Protein AF-A0A2A4Y9M9-F1 (afdb_monomer_lite)

pLDDT: mean 77.38, std 17.37, range [30.59, 96.94]

Foldseek 3Di:
DPDDPDPPPPPPPPVVVVVVVVVVVVVVPPPVVPQPLCDDPPFDALSLVVVQFPEEPEPVDNDDDLVPDAAAGEYEHEQVCVVVCVVPRVVSHPHAYEYEYADDQDWPDVVVVVCLPPPSHQAYEIEQHPPDDDPRYAYDANTFYGCSDQLGNCVLLVVLLVVQDPAAPAAEEEEDECVFPVVQNVVVCVVCVPPPSYHYDHDDDHNNVVSNNLSNYQEYEFEDGSGPHGNVCNSNVSSNHHYDYPDDPRHDVVSVVVNSVVSVPDDQDPVRVVVVVVVVQVVQWDWDDDPPDPDIDIFGDDPDPVVRVVSRVVVVVVVVVVVVVVVVVVVVVVVVVVVVVVVVVVVVVVVVVVVVVVVVVVVVPDDVVVVVVVVVVVVVVVVVVVVVVVVVVVVVVLVVVLVVCVVVVPPVSNVVSVVPPD

Radius of gyration: 51.32 Å; chains: 1; bounding box: 107×100×158 Å

Structure (mmCIF, N/CA/C/O backbone):
data_AF-A0A2A4Y9M9-F1
#
_entry.id   AF-A0A2A4Y9M9-F1
#
loop_
_atom_site.group_PDB
_atom_site.id
_atom_site.type_symbol
_atom_site.label_atom_id
_atom_site.label_alt_id
_atom_site.label_comp_id
_atom_site.label_asym_id
_atom_site.label_entity_id
_atom_site.label_seq_id
_atom_site.pdbx_PDB_ins_code
_atom_site.Cartn_x
_atom_site.Cartn_y
_atom_site.Cartn_z
_atom_site.occupancy
_atom_site.B_iso_or_equiv
_atom_site.auth_seq_id
_atom_site.auth_comp_id
_atom_site.auth_asym_id
_atom_site.auth_atom_id
_atom_site.pdbx_PDB_model_num
ATOM 1 N N . MET A 1 1 ? 47.317 66.586 -11.801 1.00 40.22 1 MET A N 1
ATOM 2 C CA . MET A 1 1 ? 47.206 65.228 -12.383 1.00 40.22 1 MET A CA 1
ATOM 3 C C . MET A 1 1 ? 48.268 64.296 -11.781 1.00 40.22 1 MET A C 1
ATOM 5 O O . MET A 1 1 ? 49.156 63.822 -12.470 1.00 40.22 1 MET A O 1
ATOM 9 N N . LYS A 1 2 ? 48.214 64.085 -10.460 1.00 35.72 2 LYS A N 1
ATOM 10 C CA . LYS A 1 2 ? 49.069 63.157 -9.696 1.00 35.72 2 LYS A CA 1
ATOM 11 C C . LYS A 1 2 ? 48.224 62.612 -8.545 1.00 35.72 2 LYS A C 1
ATOM 13 O O . LYS A 1 2 ? 48.341 63.062 -7.415 1.00 35.72 2 LYS A O 1
ATOM 18 N N . LEU A 1 3 ? 47.274 61.749 -8.890 1.00 31.27 3 LEU A N 1
ATOM 19 C CA . LEU A 1 3 ? 46.441 61.011 -7.939 1.00 31.27 3 LEU A CA 1
ATOM 20 C C . LEU A 1 3 ? 45.776 59.845 -8.683 1.00 31.27 3 LEU A C 1
ATOM 22 O O . LEU A 1 3 ? 44.567 59.818 -8.834 1.00 31.27 3 LEU A O 1
ATOM 26 N N . LEU A 1 4 ? 46.578 58.949 -9.276 1.00 32.84 4 LEU A N 1
ATOM 27 C CA . LEU A 1 4 ? 46.052 57.760 -9.973 1.00 32.84 4 LEU A CA 1
ATOM 28 C C . LEU A 1 4 ? 47.050 56.588 -10.106 1.00 32.84 4 LEU A C 1
ATOM 30 O O . LEU A 1 4 ? 46.826 55.694 -10.911 1.00 32.84 4 LEU A O 1
ATOM 34 N N . LEU A 1 5 ? 48.144 56.545 -9.328 1.00 37.09 5 LEU A N 1
ATOM 35 C CA . LEU A 1 5 ? 49.167 55.486 -9.463 1.00 37.09 5 LEU A CA 1
ATOM 36 C C . LEU A 1 5 ? 49.747 54.960 -8.132 1.00 37.09 5 LEU A C 1
ATOM 38 O O . LEU A 1 5 ? 50.935 54.666 -8.054 1.00 37.09 5 LEU A O 1
ATOM 42 N N . SER A 1 6 ? 48.943 54.786 -7.074 1.00 35.56 6 SER A N 1
ATOM 43 C CA . SER A 1 6 ? 49.436 54.071 -5.873 1.00 35.56 6 SER A CA 1
ATOM 44 C C . SER A 1 6 ? 48.416 53.196 -5.132 1.00 35.56 6 SER A C 1
ATOM 46 O O . SER A 1 6 ? 48.574 52.961 -3.938 1.00 35.56 6 SER A O 1
ATOM 48 N N . VAL A 1 7 ? 47.384 52.678 -5.807 1.00 36.94 7 VAL A N 1
ATOM 49 C CA . VAL A 1 7 ? 46.419 51.744 -5.179 1.00 36.94 7 VAL A CA 1
ATOM 50 C C . VAL A 1 7 ? 46.214 50.484 -6.026 1.00 36.94 7 VAL A C 1
ATOM 52 O O . VAL A 1 7 ? 45.116 49.952 -6.094 1.00 36.94 7 VAL A O 1
ATOM 55 N N . ASN A 1 8 ? 47.256 49.991 -6.708 1.00 38.16 8 ASN A N 1
ATOM 56 C CA . ASN A 1 8 ? 47.111 48.798 -7.557 1.00 38.16 8 ASN A CA 1
ATOM 57 C C . ASN A 1 8 ? 48.154 47.692 -7.347 1.00 38.16 8 ASN A C 1
ATOM 59 O O . ASN A 1 8 ? 48.386 46.883 -8.238 1.00 38.16 8 ASN A O 1
ATOM 63 N N . SER A 1 9 ? 48.764 47.606 -6.161 1.00 41.19 9 SER A N 1
ATOM 64 C CA . SER A 1 9 ? 49.668 46.488 -5.838 1.00 41.19 9 SER A CA 1
ATOM 65 C C . SER A 1 9 ? 49.480 45.861 -4.454 1.00 41.19 9 SER A C 1
ATOM 67 O O . SER A 1 9 ? 50.223 44.948 -4.112 1.00 41.19 9 SER A O 1
ATOM 69 N N . TYR A 1 10 ? 48.459 46.257 -3.681 1.00 37.62 10 TYR A N 1
ATOM 70 C CA . TYR A 1 10 ? 48.207 45.678 -2.348 1.00 37.62 10 TYR A CA 1
ATOM 71 C C . TYR A 1 10 ? 46.839 44.996 -2.170 1.00 37.62 10 TYR A C 1
ATOM 73 O O . TYR A 1 10 ? 46.549 44.482 -1.096 1.00 37.62 10 TYR A O 1
ATOM 81 N N . VAL A 1 11 ? 46.012 44.919 -3.223 1.00 40.62 11 VAL A N 1
ATOM 82 C CA . VAL A 1 11 ? 44.662 44.312 -3.152 1.00 40.62 11 VAL A CA 1
ATOM 83 C C . VAL A 1 11 ? 44.567 42.947 -3.860 1.00 40.62 11 VAL A C 1
ATOM 85 O O . VAL A 1 11 ? 43.578 42.240 -3.692 1.00 40.62 11 VAL A O 1
ATOM 88 N N . SER A 1 12 ? 45.601 42.478 -4.575 1.00 46.47 12 SER A N 1
ATOM 89 C CA . SER A 1 12 ? 45.495 41.221 -5.350 1.00 46.47 12 SER A CA 1
ATOM 90 C C . SER A 1 12 ? 45.947 39.938 -4.635 1.00 46.47 12 SER A C 1
ATOM 92 O O . SER A 1 12 ? 45.789 38.861 -5.202 1.00 46.47 12 SER A O 1
ATOM 94 N N . ARG A 1 13 ? 46.457 39.993 -3.392 1.00 42.06 13 ARG A N 1
ATOM 95 C CA . ARG A 1 13 ? 46.844 38.771 -2.643 1.00 42.06 13 ARG A CA 1
ATOM 96 C C . ARG A 1 13 ? 46.033 38.480 -1.379 1.00 42.06 13 ARG A C 1
ATOM 98 O O . ARG A 1 13 ? 45.780 37.309 -1.117 1.00 42.06 13 ARG A O 1
ATOM 105 N N . GLN A 1 14 ? 45.553 39.484 -0.638 1.00 42.69 14 GLN A N 1
ATOM 106 C CA . GLN A 1 14 ? 44.721 39.223 0.552 1.00 42.69 14 GLN A CA 1
ATOM 107 C C . GLN A 1 14 ? 43.264 38.866 0.214 1.00 42.69 14 GLN A C 1
ATOM 109 O O . GLN A 1 14 ? 42.691 37.998 0.867 1.00 42.69 14 GLN A O 1
ATOM 114 N N . ASN A 1 15 ? 42.695 39.415 -0.866 1.00 41.03 15 ASN A N 1
ATOM 115 C CA . ASN A 1 15 ? 41.352 39.022 -1.312 1.00 41.03 15 ASN A CA 1
ATOM 116 C C . ASN A 1 15 ? 41.324 37.663 -2.021 1.00 41.03 15 ASN A C 1
ATOM 118 O O . ASN A 1 15 ? 40.285 37.014 -2.050 1.00 41.03 15 ASN A O 1
ATOM 122 N N . MET A 1 16 ? 42.456 37.186 -2.545 1.00 39.97 16 MET A N 1
ATOM 123 C CA . MET A 1 16 ? 42.504 35.882 -3.209 1.00 39.97 16 MET A CA 1
ATOM 124 C C . MET A 1 16 ? 42.552 34.723 -2.197 1.00 39.97 16 MET A C 1
ATOM 126 O O . MET A 1 16 ? 41.988 33.664 -2.461 1.00 39.97 16 MET A O 1
ATOM 130 N N . LEU A 1 17 ? 43.141 34.939 -1.011 1.00 41.59 17 LEU A N 1
ATOM 131 C CA . LEU A 1 17 ? 43.126 33.983 0.109 1.00 41.59 17 LEU A CA 1
ATOM 132 C C . LEU A 1 17 ? 41.778 33.949 0.845 1.00 41.59 17 LEU A C 1
ATOM 134 O O . LEU A 1 17 ? 41.325 32.874 1.222 1.00 41.59 17 LEU A O 1
ATOM 138 N N . PHE A 1 18 ? 41.079 35.082 0.972 1.00 37.16 18 PHE A N 1
ATOM 139 C CA . PHE A 1 18 ? 39.724 35.100 1.540 1.00 37.16 18 PHE A CA 1
ATOM 140 C C . PHE A 1 18 ? 38.665 34.518 0.592 1.00 37.16 18 PHE A C 1
ATOM 142 O O . PHE A 1 18 ? 37.768 33.819 1.051 1.00 37.16 18 PHE A O 1
ATOM 149 N N . ILE A 1 19 ? 38.785 34.724 -0.726 1.00 44.28 19 ILE A N 1
ATOM 150 C CA . ILE A 1 19 ? 37.865 34.122 -1.706 1.00 44.28 19 ILE A CA 1
ATOM 151 C C . ILE A 1 19 ? 38.130 32.618 -1.866 1.00 44.28 19 ILE A C 1
ATOM 153 O O . ILE A 1 19 ? 37.176 31.867 -2.033 1.00 44.28 19 ILE A O 1
ATOM 157 N N . SER A 1 20 ? 39.376 32.148 -1.736 1.00 36.84 20 SER A N 1
ATOM 158 C CA . SER A 1 20 ? 39.692 30.708 -1.756 1.00 36.84 20 SER A CA 1
ATOM 159 C C . SER A 1 20 ? 39.346 29.993 -0.448 1.00 36.84 20 SER A C 1
ATOM 161 O O . SER A 1 20 ? 38.889 28.857 -0.508 1.00 36.84 20 SER A O 1
ATOM 163 N N . LEU A 1 21 ? 39.431 30.646 0.719 1.00 35.44 21 LEU A N 1
ATOM 164 C CA . LEU A 1 21 ? 38.875 30.089 1.961 1.00 35.44 21 LEU A CA 1
ATOM 165 C C . LEU A 1 21 ? 37.341 30.109 1.979 1.00 35.44 21 LEU A C 1
ATOM 167 O O . LEU A 1 21 ? 36.747 29.171 2.500 1.00 35.44 21 LEU A O 1
ATOM 171 N N . LEU A 1 22 ? 36.687 31.098 1.357 1.00 33.91 22 LEU A N 1
ATOM 172 C CA . LEU A 1 22 ? 35.227 31.103 1.201 1.00 33.91 22 LEU A CA 1
ATOM 173 C C . LEU A 1 22 ? 34.764 30.067 0.154 1.00 33.91 22 LEU A C 1
ATOM 175 O O . LEU A 1 22 ? 33.747 29.413 0.359 1.00 33.91 22 LEU A O 1
ATOM 179 N N . PHE A 1 23 ? 35.543 29.822 -0.909 1.00 35.97 23 PHE A N 1
ATOM 180 C CA . PHE A 1 23 ? 35.301 28.724 -1.858 1.00 35.97 23 PHE A CA 1
ATOM 181 C C . PHE A 1 23 ? 35.643 27.339 -1.289 1.00 35.97 23 PHE A C 1
ATOM 183 O O . PHE A 1 23 ? 35.001 26.367 -1.679 1.00 35.97 23 PHE A O 1
ATOM 190 N N . CYS A 1 24 ? 36.573 27.227 -0.334 1.00 30.69 24 CYS A N 1
ATOM 191 C CA . CYS A 1 24 ? 36.840 25.983 0.403 1.00 30.69 24 CYS A CA 1
ATOM 192 C C . CYS A 1 24 ? 35.844 25.731 1.548 1.00 30.69 24 CYS A C 1
ATOM 194 O O . CYS A 1 24 ? 35.601 24.577 1.880 1.00 30.69 24 CYS A O 1
ATOM 196 N N . PHE A 1 25 ? 35.203 26.761 2.112 1.00 31.03 25 PHE A N 1
ATOM 197 C CA . PHE A 1 25 ? 34.128 26.572 3.099 1.00 31.03 25 PHE A CA 1
ATOM 198 C C . PHE A 1 25 ? 32.751 26.329 2.466 1.00 31.03 25 PHE A C 1
ATOM 200 O O . PHE A 1 25 ? 31.914 25.669 3.077 1.00 31.03 25 PHE A O 1
ATOM 207 N N . VAL A 1 26 ? 32.519 26.781 1.227 1.00 32.53 26 VAL A N 1
ATOM 208 C CA . VAL A 1 26 ? 31.286 26.473 0.475 1.00 32.53 26 VAL A CA 1
ATOM 209 C C . VAL A 1 26 ? 31.390 25.144 -0.294 1.00 32.53 26 VAL A C 1
ATOM 211 O O . VAL A 1 26 ? 30.367 24.529 -0.579 1.00 32.53 26 VAL A O 1
ATOM 214 N N . SER A 1 27 ? 32.597 24.625 -0.549 1.00 30.59 27 SER A N 1
ATOM 215 C CA . SER A 1 27 ? 32.795 23.297 -1.165 1.00 30.59 27 SER A CA 1
ATOM 216 C C . SER A 1 27 ? 32.881 22.128 -0.168 1.00 30.59 27 SER A C 1
ATOM 218 O O . SER A 1 27 ? 32.947 20.977 -0.590 1.00 30.59 27 SER A O 1
ATOM 220 N N . LEU A 1 28 ? 32.788 22.392 1.143 1.00 32.22 28 LEU A N 1
ATOM 221 C CA . LEU A 1 28 ? 32.742 21.371 2.207 1.00 32.22 28 LEU A CA 1
ATOM 222 C C . LEU A 1 28 ? 31.390 21.274 2.943 1.00 32.22 28 LEU A C 1
ATOM 224 O O . LEU A 1 28 ? 31.209 20.384 3.766 1.00 32.22 28 LEU A O 1
ATOM 228 N N . PHE A 1 29 ? 30.402 22.101 2.578 1.00 34.12 29 PHE A N 1
ATOM 229 C CA . PHE A 1 29 ? 28.986 21.932 2.950 1.00 34.12 29 PHE A CA 1
ATOM 230 C C . PHE A 1 29 ? 28.114 21.634 1.721 1.00 34.12 29 PHE A C 1
ATOM 232 O O . PHE A 1 29 ? 27.051 22.199 1.483 1.00 34.12 29 PHE A O 1
ATOM 239 N N . SER A 1 30 ? 28.582 20.697 0.910 1.00 32.44 30 SER A N 1
ATOM 240 C CA . SER A 1 30 ? 27.714 19.757 0.208 1.00 32.44 30 SER A CA 1
ATOM 241 C C . SER A 1 30 ? 28.443 18.424 0.142 1.00 32.44 30 SER A C 1
ATOM 243 O O . SER A 1 30 ? 28.627 17.836 -0.917 1.00 32.44 30 SER A O 1
ATOM 245 N N . ILE A 1 31 ? 28.770 17.882 1.319 1.00 35.41 31 ILE A N 1
ATOM 246 C CA . ILE A 1 31 ? 28.384 16.487 1.513 1.00 35.41 31 ILE A CA 1
ATOM 247 C C . ILE A 1 31 ? 26.863 16.539 1.374 1.00 35.41 31 ILE A C 1
ATOM 249 O O . ILE A 1 31 ? 26.156 16.855 2.327 1.00 35.41 31 ILE A O 1
ATOM 253 N N . ALA A 1 32 ? 26.362 16.396 0.143 1.00 36.16 32 ALA A N 1
ATOM 254 C CA . ALA A 1 32 ? 24.988 15.990 -0.043 1.00 36.16 32 ALA A CA 1
ATOM 255 C C . ALA A 1 32 ? 24.895 14.731 0.808 1.00 36.16 32 ALA A C 1
ATOM 257 O O . ALA A 1 32 ? 25.577 13.755 0.493 1.00 36.16 32 ALA A O 1
ATOM 258 N N . GLU A 1 33 ? 24.201 14.800 1.949 1.00 39.53 33 GLU A N 1
ATOM 259 C CA . GLU A 1 33 ? 23.895 13.606 2.725 1.00 39.53 33 GLU A CA 1
ATOM 260 C C . GLU A 1 33 ? 23.434 12.577 1.706 1.00 39.53 33 GLU A C 1
ATOM 262 O O . GLU A 1 33 ? 22.460 12.816 0.979 1.00 39.53 33 GLU A O 1
ATOM 267 N N . SER A 1 34 ? 24.213 11.504 1.546 1.00 55.19 34 SER A N 1
ATOM 268 C CA . SER A 1 34 ? 23.862 10.462 0.598 1.00 55.19 34 SER A CA 1
ATOM 269 C C . SER A 1 34 ? 22.470 10.014 1.004 1.00 55.19 34 SER A C 1
ATOM 271 O O . SER A 1 34 ? 22.276 9.569 2.140 1.00 55.19 34 SER A O 1
ATOM 273 N N . LYS A 1 35 ? 21.491 10.218 0.122 1.00 71.75 35 LYS A N 1
ATOM 274 C CA . LYS A 1 35 ? 20.108 9.842 0.397 1.00 71.75 35 LYS A CA 1
ATOM 275 C C . LYS A 1 35 ? 20.101 8.384 0.843 1.00 71.75 35 LYS A C 1
ATOM 277 O O . LYS A 1 35 ? 20.780 7.553 0.247 1.00 71.75 35 LYS A O 1
ATOM 282 N N . ASP A 1 36 ? 19.353 8.063 1.892 1.00 76.69 36 ASP A N 1
ATOM 283 C CA . ASP A 1 36 ? 19.182 6.668 2.288 1.00 76.69 36 ASP A CA 1
ATOM 284 C C . ASP A 1 36 ? 18.314 5.958 1.240 1.00 76.69 36 ASP A C 1
ATOM 286 O O . ASP A 1 36 ? 17.097 6.149 1.196 1.00 76.69 36 ASP A O 1
ATOM 290 N N . ARG A 1 37 ? 18.966 5.185 0.366 1.00 79.12 37 ARG A N 1
ATOM 291 C CA . ARG A 1 37 ? 18.351 4.428 -0.739 1.00 79.12 37 ARG A CA 1
ATOM 292 C C . ARG A 1 37 ? 18.094 2.966 -0.378 1.00 79.12 37 ARG A C 1
ATOM 294 O O . ARG A 1 37 ? 17.853 2.152 -1.269 1.00 79.12 37 ARG A O 1
ATOM 301 N N . ARG A 1 38 ? 18.196 2.592 0.905 1.00 81.38 38 ARG A N 1
ATOM 302 C CA . ARG A 1 38 ? 17.912 1.216 1.326 1.00 81.38 38 ARG A CA 1
ATOM 303 C C . ARG A 1 38 ? 16.450 0.884 1.027 1.00 81.38 38 ARG A C 1
ATOM 305 O O . ARG A 1 38 ? 15.566 1.669 1.400 1.00 81.38 38 ARG A O 1
ATOM 312 N N . PRO A 1 39 ? 16.167 -0.281 0.420 1.00 76.12 39 PRO A N 1
ATOM 313 C CA . PRO A 1 39 ? 14.794 -0.690 0.192 1.00 76.12 39 PRO A CA 1
ATOM 314 C C . PRO A 1 39 ? 14.058 -0.798 1.529 1.00 76.12 39 PRO A C 1
ATOM 316 O O . PRO A 1 39 ? 14.649 -0.982 2.602 1.00 76.12 39 PRO A O 1
ATOM 319 N N . THR A 1 40 ? 12.740 -0.643 1.482 1.00 70.00 40 THR A N 1
ATOM 320 C CA . THR A 1 40 ? 11.905 -0.786 2.678 1.00 70.00 40 THR A CA 1
ATOM 321 C C . THR A 1 40 ? 10.920 -1.909 2.480 1.00 70.00 40 THR A C 1
ATOM 323 O O . THR A 1 40 ? 9.729 -1.694 2.301 1.00 70.00 40 THR A O 1
ATOM 326 N N . LEU A 1 41 ? 11.457 -3.122 2.459 1.00 68.06 41 LEU A N 1
ATOM 327 C CA . LEU A 1 41 ? 10.660 -4.333 2.348 1.00 68.06 41 LEU A CA 1
ATOM 328 C C . LEU A 1 41 ? 9.784 -4.506 3.606 1.00 68.06 41 LEU A C 1
ATOM 330 O O . LEU A 1 41 ? 10.196 -4.087 4.691 1.00 68.06 41 LEU A O 1
ATOM 334 N N . PRO A 1 42 ? 8.574 -5.080 3.481 1.00 72.50 42 PRO A N 1
ATOM 335 C CA . PRO A 1 42 ? 7.940 -5.588 2.258 1.00 72.50 42 PRO A CA 1
ATOM 336 C C . PRO A 1 42 ? 7.134 -4.516 1.491 1.00 72.50 42 PRO A C 1
ATOM 338 O O . PRO A 1 42 ? 6.267 -4.846 0.682 1.00 72.50 42 PRO A O 1
ATOM 341 N N . PHE A 1 43 ? 7.344 -3.222 1.761 1.00 78.19 43 PHE A N 1
ATOM 342 C CA . PHE A 1 43 ? 6.568 -2.168 1.115 1.00 78.19 43 PHE A CA 1
ATOM 343 C C . PHE A 1 43 ? 6.978 -1.968 -0.342 1.00 78.19 43 PHE A C 1
ATOM 345 O O . PHE A 1 43 ? 8.160 -1.861 -0.681 1.00 78.19 43 PHE A O 1
ATOM 352 N N . ILE A 1 44 ? 5.967 -1.809 -1.195 1.00 83.25 44 ILE A N 1
ATOM 353 C CA . ILE A 1 44 ? 6.156 -1.392 -2.578 1.00 83.25 44 ILE A CA 1
ATOM 354 C C . ILE A 1 44 ? 6.670 0.046 -2.543 1.00 83.25 44 ILE A C 1
ATOM 356 O O . ILE A 1 44 ? 5.951 0.967 -2.154 1.00 83.25 44 ILE A O 1
ATOM 360 N N . THR A 1 45 ? 7.924 0.231 -2.936 1.00 85.56 45 THR A N 1
ATOM 361 C CA . THR A 1 45 ? 8.570 1.536 -3.091 1.00 85.56 45 THR A CA 1
ATOM 362 C C . THR A 1 45 ? 9.433 1.508 -4.338 1.00 85.56 45 THR A C 1
ATOM 364 O O . THR A 1 45 ? 9.825 0.443 -4.820 1.00 85.56 45 THR A O 1
ATOM 367 N N . GLY A 1 46 ? 9.781 2.677 -4.862 1.00 87.06 46 GLY A N 1
ATOM 368 C CA . GLY A 1 46 ? 10.689 2.715 -5.996 1.00 87.06 46 GLY A CA 1
ATOM 369 C C . GLY A 1 46 ? 12.094 2.234 -5.668 1.00 87.06 46 GLY A C 1
ATOM 370 O O . GLY A 1 46 ? 12.744 1.676 -6.543 1.00 87.06 46 GLY A O 1
ATOM 371 N N . ASP A 1 47 ? 12.542 2.384 -4.422 1.00 87.44 47 ASP A N 1
ATOM 372 C CA . ASP A 1 47 ? 13.819 1.815 -3.984 1.00 87.44 47 ASP A CA 1
ATOM 373 C C . ASP A 1 47 ? 13.769 0.292 -3.825 1.00 87.44 47 ASP A C 1
ATOM 375 O O . ASP A 1 47 ? 14.790 -0.356 -4.030 1.00 87.44 47 ASP A O 1
ATOM 379 N N . ALA A 1 48 ? 12.594 -0.298 -3.574 1.00 84.12 48 ALA A N 1
ATOM 380 C CA . ALA A 1 48 ? 12.416 -1.748 -3.665 1.00 84.12 48 ALA A CA 1
ATOM 381 C C . ALA A 1 48 ? 12.551 -2.243 -5.119 1.00 84.12 48 ALA A C 1
ATOM 383 O O . ALA A 1 48 ? 13.266 -3.206 -5.381 1.00 84.12 48 ALA A O 1
ATOM 384 N N . PHE A 1 49 ? 11.927 -1.562 -6.090 1.00 86.19 49 PHE A N 1
ATOM 385 C CA . PHE A 1 49 ? 12.123 -1.879 -7.516 1.00 86.19 49 PHE A CA 1
ATOM 386 C C . PHE A 1 49 ? 13.566 -1.641 -7.978 1.00 86.19 49 PHE A C 1
ATOM 388 O O . PHE A 1 49 ? 14.084 -2.366 -8.820 1.00 86.19 49 PHE A O 1
ATOM 395 N N . ARG A 1 50 ? 14.228 -0.622 -7.428 1.00 88.94 50 ARG A N 1
ATOM 396 C CA . ARG A 1 50 ? 15.632 -0.323 -7.709 1.00 88.94 50 ARG A CA 1
ATOM 397 C C . ARG A 1 50 ? 16.568 -1.398 -7.160 1.00 88.94 50 ARG A C 1
ATOM 399 O O . ARG A 1 50 ? 17.561 -1.698 -7.806 1.00 88.94 50 ARG A O 1
ATOM 406 N N . SER A 1 51 ? 16.279 -1.965 -5.986 1.00 85.38 51 SER A N 1
ATOM 407 C CA . SER A 1 51 ? 17.170 -2.937 -5.338 1.00 85.38 51 SER A CA 1
ATOM 408 C C . SER A 1 51 ? 17.203 -4.307 -6.010 1.00 85.38 51 SER A C 1
ATOM 410 O O . SER A 1 51 ? 18.124 -5.068 -5.748 1.00 85.38 51 SER A O 1
ATOM 412 N N . ILE A 1 52 ? 16.211 -4.632 -6.844 1.00 84.12 52 ILE A N 1
ATOM 413 C CA . ILE A 1 52 ? 16.172 -5.895 -7.600 1.00 84.12 52 ILE A CA 1
ATOM 414 C C . ILE A 1 52 ? 16.865 -5.803 -8.967 1.00 84.12 52 ILE A C 1
ATOM 416 O O . ILE A 1 52 ? 16.859 -6.783 -9.705 1.00 84.12 52 ILE A O 1
ATOM 420 N N . ALA A 1 53 ? 17.392 -4.633 -9.336 1.00 88.00 53 ALA A N 1
ATOM 421 C CA . ALA A 1 53 ? 18.027 -4.419 -10.627 1.00 88.00 53 ALA A CA 1
ATOM 422 C C . ALA A 1 53 ? 19.529 -4.709 -10.583 1.00 88.00 53 ALA A C 1
ATOM 424 O O . ALA A 1 53 ? 20.216 -4.309 -9.644 1.00 88.00 53 ALA A O 1
ATOM 425 N N . ASP A 1 54 ? 20.032 -5.338 -11.642 1.00 89.19 54 ASP A N 1
ATOM 426 C CA . ASP A 1 54 ? 21.458 -5.592 -11.845 1.00 89.19 54 ASP A CA 1
ATOM 427 C C . ASP A 1 54 ? 22.194 -4.308 -12.254 1.00 89.19 54 ASP A C 1
ATOM 429 O O . ASP A 1 54 ? 23.344 -4.086 -11.872 1.00 89.19 54 ASP A O 1
ATOM 433 N N . HIS A 1 55 ? 21.506 -3.425 -12.992 1.00 93.69 55 HIS A N 1
ATOM 434 C CA . HIS A 1 55 ? 22.034 -2.137 -13.447 1.00 93.69 55 HIS A CA 1
ATOM 435 C C . HIS A 1 55 ? 21.061 -1.002 -13.134 1.00 93.69 55 HIS A C 1
ATOM 437 O O . HIS A 1 55 ? 19.845 -1.151 -13.263 1.00 93.69 55 HIS A O 1
ATOM 443 N N . ILE A 1 56 ? 21.586 0.163 -12.747 1.00 93.88 56 ILE A N 1
ATOM 444 C CA . ILE A 1 56 ? 20.783 1.310 -12.303 1.00 93.88 56 ILE A CA 1
ATOM 445 C C . ILE A 1 56 ? 21.191 2.564 -13.078 1.00 93.88 56 ILE A C 1
ATOM 447 O O . ILE A 1 56 ? 22.364 2.927 -13.100 1.00 93.88 56 ILE A O 1
ATOM 451 N N . PHE A 1 57 ? 20.205 3.247 -13.661 1.00 94.00 57 PHE A N 1
ATOM 452 C CA . PHE A 1 57 ? 20.340 4.545 -14.319 1.00 94.00 57 PHE A CA 1
ATOM 453 C C . PHE A 1 57 ? 19.310 5.531 -13.756 1.00 94.00 57 PHE A C 1
ATOM 455 O O . PHE A 1 57 ? 18.147 5.578 -14.165 1.00 94.00 57 PHE A O 1
ATOM 462 N N . ASP A 1 58 ? 19.708 6.325 -12.773 1.00 90.25 58 ASP A N 1
ATOM 463 C CA . ASP A 1 58 ? 18.841 7.288 -12.110 1.00 90.25 58 ASP A CA 1
ATOM 464 C C . ASP A 1 58 ? 19.505 8.667 -11.964 1.00 90.25 58 ASP A C 1
ATOM 466 O O . ASP A 1 58 ? 20.377 9.070 -12.731 1.00 90.25 58 ASP A O 1
ATOM 470 N N . VAL A 1 59 ? 18.998 9.483 -11.043 1.00 82.19 59 VAL A N 1
ATOM 471 C CA . VAL A 1 59 ? 19.549 10.818 -10.790 1.00 82.19 59 VAL A CA 1
ATOM 472 C C . VAL A 1 59 ? 20.903 10.773 -10.074 1.00 82.19 59 VAL A C 1
ATOM 474 O O . VAL A 1 59 ? 21.654 11.737 -10.186 1.00 82.19 59 VAL A O 1
ATOM 477 N N . GLU A 1 60 ? 21.209 9.682 -9.368 1.00 80.81 60 GLU A N 1
ATOM 478 C CA . GLU A 1 60 ? 22.426 9.480 -8.573 1.00 80.81 60 GLU A CA 1
ATOM 479 C C . GLU A 1 60 ? 23.469 8.649 -9.328 1.00 80.81 60 GLU A C 1
ATOM 481 O O . GLU A 1 60 ? 24.651 8.975 -9.282 1.00 80.81 60 GLU A O 1
ATOM 486 N N . ILE A 1 61 ? 23.038 7.607 -10.041 1.00 81.38 61 ILE A N 1
ATOM 487 C CA . ILE A 1 61 ? 23.899 6.705 -10.808 1.00 81.38 61 ILE A CA 1
ATOM 488 C C . ILE A 1 61 ? 23.577 6.877 -12.288 1.00 81.38 61 ILE A C 1
ATOM 490 O O . ILE A 1 61 ? 22.484 6.534 -12.726 1.00 81.38 61 ILE A O 1
ATOM 494 N N . GLN A 1 62 ? 24.524 7.413 -13.053 1.00 81.75 62 GLN A N 1
ATOM 495 C CA . GLN A 1 62 ? 24.369 7.659 -14.495 1.00 81.75 62 GLN A CA 1
ATOM 496 C C . GLN A 1 62 ? 25.367 6.853 -15.338 1.00 81.75 62 GLN A C 1
ATOM 498 O O . GLN A 1 62 ? 25.313 6.889 -16.562 1.00 81.75 62 GLN A O 1
ATOM 503 N N . ASP A 1 63 ? 26.238 6.074 -14.699 1.00 77.25 63 ASP A N 1
ATOM 504 C CA . ASP A 1 63 ? 27.288 5.317 -15.374 1.00 77.25 63 ASP A CA 1
ATOM 505 C C . ASP A 1 63 ? 26.934 3.827 -15.389 1.00 77.25 63 ASP A C 1
ATOM 507 O O . ASP A 1 63 ? 27.428 3.035 -14.587 1.00 77.25 63 ASP A O 1
ATOM 511 N N . ILE A 1 64 ? 26.053 3.435 -16.313 1.00 87.62 64 ILE A N 1
ATOM 512 C CA . ILE A 1 64 ? 25.935 2.027 -16.714 1.00 87.62 64 ILE A CA 1
ATOM 513 C C . ILE A 1 64 ? 26.989 1.770 -17.785 1.00 87.62 64 ILE A C 1
ATOM 515 O O . ILE A 1 64 ? 26.998 2.451 -18.810 1.00 87.62 64 ILE A O 1
ATOM 519 N N . ASN A 1 65 ? 27.832 0.755 -17.583 1.00 90.38 65 ASN A N 1
ATOM 520 C CA . ASN A 1 65 ? 28.669 0.230 -18.656 1.00 90.38 65 ASN A CA 1
ATOM 521 C C . ASN A 1 65 ? 27.831 -0.715 -19.544 1.00 90.38 65 ASN A C 1
ATOM 523 O O . ASN A 1 65 ? 27.480 -1.800 -19.073 1.00 90.38 65 ASN A O 1
ATOM 527 N N . PRO A 1 66 ? 27.522 -0.354 -20.805 1.00 92.38 66 PRO A N 1
ATOM 528 C CA . PRO A 1 66 ? 26.677 -1.171 -21.678 1.00 92.38 66 PRO A CA 1
ATOM 529 C C . PRO A 1 66 ? 27.242 -2.570 -21.947 1.00 92.38 66 PRO A C 1
ATOM 531 O O . PRO A 1 66 ? 26.471 -3.510 -22.122 1.00 92.38 66 PRO A O 1
ATOM 534 N N . ASP A 1 67 ? 28.570 -2.718 -21.929 1.00 92.19 67 ASP A N 1
ATOM 535 C CA . ASP A 1 67 ? 29.252 -3.992 -22.190 1.00 92.19 67 ASP A CA 1
ATOM 536 C C . ASP A 1 67 ? 29.105 -4.991 -21.032 1.00 92.19 67 ASP A C 1
ATOM 538 O O . ASP A 1 67 ? 29.279 -6.194 -21.215 1.00 92.19 67 ASP A O 1
ATOM 542 N N . ASN A 1 68 ? 28.754 -4.508 -19.835 1.00 93.38 68 ASN A N 1
ATOM 543 C CA . ASN A 1 68 ? 28.528 -5.355 -18.665 1.00 93.38 68 ASN A CA 1
ATOM 544 C C . ASN A 1 68 ? 27.104 -5.921 -18.601 1.00 93.38 68 ASN A C 1
ATOM 546 O O . ASN A 1 68 ? 26.838 -6.763 -17.743 1.00 93.38 68 ASN A O 1
ATOM 550 N N . VAL A 1 69 ? 26.194 -5.460 -19.465 1.00 93.75 69 VAL A N 1
ATOM 551 C CA . VAL A 1 69 ? 24.804 -5.925 -19.488 1.00 93.75 69 VAL A CA 1
ATOM 552 C C . VAL A 1 69 ? 24.742 -7.309 -20.124 1.00 93.75 69 VAL A C 1
ATOM 554 O O . VAL A 1 69 ? 25.041 -7.488 -21.309 1.00 93.75 69 VAL A O 1
ATOM 557 N N . LYS A 1 70 ? 24.321 -8.299 -19.341 1.00 90.88 70 LYS A N 1
ATOM 558 C CA . LYS A 1 70 ? 24.150 -9.684 -19.776 1.00 90.88 70 LYS A CA 1
ATOM 559 C C . LYS A 1 70 ? 22.705 -9.954 -20.178 1.00 90.88 70 LYS A C 1
ATOM 561 O O . LYS A 1 70 ? 21.786 -9.174 -19.938 1.00 90.88 70 LYS A O 1
ATOM 566 N N . GLU A 1 71 ? 22.521 -11.086 -20.841 1.00 90.56 71 GLU A N 1
ATOM 567 C CA . GLU A 1 71 ? 21.214 -11.567 -21.262 1.00 90.56 71 GLU A CA 1
ATOM 568 C C . GLU A 1 71 ? 20.277 -11.740 -20.053 1.00 90.56 71 GLU A C 1
ATOM 570 O O . GLU A 1 71 ? 20.603 -12.468 -19.118 1.00 90.56 71 GLU A O 1
ATOM 575 N N . ARG A 1 72 ? 19.091 -11.122 -20.125 1.00 88.12 72 ARG A N 1
ATOM 576 C CA . ARG A 1 72 ? 18.032 -11.085 -19.094 1.00 88.12 72 ARG A CA 1
ATOM 577 C C . ARG A 1 72 ? 18.350 -10.277 -17.835 1.00 88.12 72 ARG A C 1
ATOM 579 O O . ARG A 1 72 ? 17.534 -10.319 -16.914 1.00 88.12 72 ARG A O 1
ATOM 586 N N . ASP A 1 73 ? 19.438 -9.513 -17.813 1.00 90.06 73 ASP A N 1
ATOM 587 C CA . ASP A 1 73 ? 19.692 -8.578 -16.716 1.00 90.06 73 ASP A CA 1
ATOM 588 C C . ASP A 1 73 ? 18.533 -7.581 -16.570 1.00 90.06 73 ASP A C 1
ATOM 590 O O . ASP A 1 73 ? 17.872 -7.192 -17.543 1.00 90.06 73 ASP A O 1
ATOM 594 N N . VAL A 1 74 ? 18.290 -7.153 -15.338 1.00 91.75 74 VAL A N 1
ATOM 595 C CA . VAL A 1 74 ? 17.287 -6.151 -14.997 1.00 91.75 74 VAL A CA 1
ATOM 596 C C . VAL A 1 74 ? 17.951 -4.780 -14.951 1.00 91.75 74 VAL A C 1
ATOM 598 O O . VAL A 1 74 ? 18.867 -4.534 -14.168 1.00 91.75 74 VAL A O 1
ATOM 601 N N . ILE A 1 75 ? 17.451 -3.855 -15.766 1.00 96.19 75 ILE A N 1
ATOM 602 C CA . ILE A 1 75 ? 17.901 -2.464 -15.792 1.00 96.19 75 ILE A CA 1
ATOM 603 C C . ILE A 1 75 ? 16.814 -1.583 -15.187 1.00 96.19 75 ILE A C 1
ATOM 605 O O . ILE A 1 75 ? 15.709 -1.480 -15.723 1.00 96.19 75 ILE A O 1
ATOM 609 N N . PHE A 1 76 ? 17.137 -0.904 -14.091 1.00 95.88 76 PHE A N 1
ATOM 610 C CA . PHE A 1 76 ? 16.290 0.129 -13.510 1.00 95.88 76 PHE A CA 1
ATOM 611 C C . PHE A 1 76 ? 16.629 1.492 -14.106 1.00 95.88 76 PHE A C 1
ATOM 613 O O . PHE A 1 76 ? 17.777 1.927 -14.050 1.00 95.88 76 PHE A O 1
ATOM 620 N N . VAL A 1 77 ? 15.624 2.208 -14.604 1.00 96.25 77 VAL A N 1
ATOM 621 C CA . VAL A 1 77 ? 15.773 3.562 -15.142 1.00 96.25 77 VAL A CA 1
ATOM 622 C C . VAL A 1 77 ? 14.743 4.490 -14.506 1.00 96.25 77 VAL A C 1
ATOM 624 O O . VAL A 1 77 ? 13.541 4.242 -14.584 1.00 96.25 77 VAL A O 1
ATOM 627 N N . SER A 1 78 ? 15.162 5.603 -13.904 1.00 93.62 78 SER A N 1
ATOM 628 C CA . SER A 1 78 ? 14.178 6.599 -13.452 1.00 93.62 78 SER A CA 1
ATOM 629 C C . SER A 1 78 ? 13.449 7.208 -14.653 1.00 93.62 78 SER A C 1
ATOM 631 O O . SER A 1 78 ? 14.094 7.592 -15.627 1.00 93.62 78 SER A O 1
ATOM 633 N N . SER A 1 79 ? 12.119 7.347 -14.618 1.00 89.25 79 SER A N 1
ATOM 634 C CA . SER A 1 79 ? 11.356 7.710 -15.831 1.00 89.25 79 SER A CA 1
ATOM 635 C C . SER A 1 79 ? 11.732 9.079 -16.430 1.00 89.25 79 SER A C 1
ATOM 637 O O . SER A 1 79 ? 11.552 9.305 -17.624 1.00 89.25 79 SER A O 1
ATOM 639 N N . ASN A 1 80 ? 12.303 9.997 -15.643 1.00 90.94 80 ASN A N 1
ATOM 640 C CA . ASN A 1 80 ? 12.833 11.284 -16.120 1.00 90.94 80 ASN A CA 1
ATOM 641 C C . ASN A 1 80 ? 14.188 11.180 -16.850 1.00 90.94 80 ASN A C 1
ATOM 643 O O . ASN A 1 80 ? 14.642 12.165 -17.424 1.00 90.94 80 ASN A O 1
ATOM 647 N N . ARG A 1 81 ? 14.831 10.010 -16.823 1.00 93.12 81 ARG A N 1
ATOM 648 C CA . ARG A 1 81 ? 16.124 9.712 -17.453 1.00 93.12 81 ARG A CA 1
ATOM 649 C C . ARG A 1 81 ? 16.002 8.841 -18.705 1.00 93.12 81 ARG A C 1
ATOM 651 O O . ARG A 1 81 ? 17.003 8.580 -19.364 1.00 93.12 81 ARG A O 1
ATOM 658 N N . LEU A 1 82 ? 14.785 8.444 -19.086 1.00 94.31 82 LEU A N 1
ATOM 659 C CA . LEU A 1 82 ? 14.554 7.575 -20.245 1.00 94.31 82 LEU A CA 1
ATOM 660 C C . LEU A 1 82 ? 15.093 8.147 -21.555 1.00 94.31 82 LEU A C 1
ATOM 662 O O . LEU A 1 82 ? 15.636 7.400 -22.360 1.00 94.31 82 LEU A O 1
ATOM 666 N N . ARG A 1 83 ? 15.006 9.467 -21.753 1.00 94.88 83 ARG A N 1
ATOM 667 C CA . ARG A 1 83 ? 15.538 10.117 -22.959 1.00 94.88 83 ARG A CA 1
ATOM 668 C C . ARG A 1 83 ? 17.046 9.918 -23.104 1.00 94.88 83 ARG A C 1
ATOM 670 O O . ARG A 1 83 ? 17.520 9.591 -24.186 1.00 94.88 83 ARG A O 1
ATOM 677 N N . GLU A 1 84 ? 17.785 10.105 -22.016 1.00 94.31 84 GLU A N 1
ATOM 678 C CA . GLU A 1 84 ? 19.239 9.920 -21.980 1.00 94.31 84 GLU A CA 1
ATOM 679 C C . GLU A 1 84 ? 19.597 8.439 -22.107 1.00 94.31 84 GLU A C 1
ATOM 681 O O . GLU A 1 84 ? 20.453 8.080 -22.913 1.00 94.31 84 GLU A O 1
ATOM 686 N N . PHE A 1 85 ? 18.886 7.569 -21.385 1.00 96.00 85 PHE A N 1
ATOM 687 C CA . PHE A 1 85 ? 19.088 6.126 -21.454 1.00 96.00 85 PHE A CA 1
ATOM 688 C C . PHE A 1 85 ? 18.902 5.596 -22.882 1.00 96.00 85 PHE A C 1
ATOM 690 O O . PHE A 1 85 ? 19.802 4.951 -23.420 1.00 96.00 85 PHE A O 1
ATOM 697 N N . PHE A 1 86 ? 17.779 5.917 -23.529 1.00 96.81 86 PHE A N 1
ATOM 698 C CA . PHE A 1 86 ? 17.495 5.462 -24.889 1.00 96.81 86 PHE A CA 1
ATOM 699 C C . PHE A 1 86 ? 18.371 6.126 -25.955 1.00 96.81 86 PHE A C 1
ATOM 701 O O . PHE A 1 86 ? 18.658 5.504 -26.974 1.00 96.81 86 PHE A O 1
ATOM 708 N N . GLY A 1 87 ? 18.821 7.363 -25.729 1.00 95.31 87 GLY A N 1
ATOM 709 C CA . GLY A 1 87 ? 19.687 8.076 -26.668 1.00 95.31 87 GLY A CA 1
ATOM 710 C C . GLY A 1 87 ? 21.163 7.677 -26.596 1.00 95.31 87 GLY A C 1
ATOM 711 O O . GLY A 1 87 ? 21.855 7.737 -27.609 1.00 95.31 87 GLY A O 1
ATOM 712 N N . ILE A 1 88 ? 21.661 7.289 -25.417 1.00 94.12 88 ILE A N 1
ATOM 713 C CA . ILE A 1 88 ? 23.107 7.158 -25.161 1.00 94.12 88 ILE A CA 1
ATOM 714 C C . ILE A 1 88 ? 23.504 5.735 -24.758 1.00 94.12 88 ILE A C 1
ATOM 716 O O . ILE A 1 88 ? 24.524 5.231 -25.234 1.00 94.12 88 ILE A O 1
ATOM 720 N N . VAL A 1 89 ? 22.729 5.098 -23.877 1.00 95.31 89 VAL A N 1
ATOM 721 C CA . VAL A 1 89 ? 23.093 3.822 -23.239 1.00 95.31 89 VAL A CA 1
ATOM 722 C C . VAL A 1 89 ? 22.535 2.646 -24.034 1.00 95.31 89 VAL A C 1
ATOM 724 O O . VAL A 1 89 ? 23.296 1.816 -24.523 1.00 95.31 89 VAL A O 1
ATOM 727 N N . HIS A 1 90 ? 21.217 2.608 -24.235 1.00 96.81 90 HIS A N 1
ATOM 728 C CA . HIS A 1 90 ? 20.516 1.532 -24.936 1.00 96.81 90 HIS A CA 1
ATOM 729 C C . HIS A 1 90 ? 21.099 1.181 -26.321 1.00 96.81 90 HIS A C 1
ATOM 731 O O . HIS A 1 90 ? 21.219 -0.012 -26.609 1.00 96.81 90 HIS A O 1
ATOM 737 N N . PRO A 1 91 ? 21.512 2.138 -27.184 1.00 96.94 91 PRO A N 1
ATOM 738 C CA . PRO A 1 91 ? 22.085 1.800 -28.488 1.00 96.94 91 PRO A CA 1
ATOM 739 C C . PRO A 1 91 ? 23.378 0.982 -28.391 1.00 96.94 91 PRO A C 1
ATOM 741 O O . PRO A 1 91 ? 23.681 0.228 -29.307 1.00 96.94 91 PRO A O 1
ATOM 744 N N . LYS A 1 92 ? 24.115 1.115 -27.282 1.00 96.38 92 LYS A N 1
ATOM 745 C CA . LYS A 1 92 ? 25.385 0.423 -27.025 1.00 96.38 92 LYS A CA 1
ATOM 746 C C . LYS A 1 92 ? 25.208 -0.918 -26.308 1.00 96.38 92 LYS A C 1
ATOM 748 O O . LYS A 1 92 ? 26.167 -1.669 -26.191 1.00 96.38 92 LYS A O 1
ATOM 753 N N . ILE A 1 93 ? 24.008 -1.217 -25.809 1.00 96.50 93 ILE A N 1
ATOM 754 C CA . ILE A 1 93 ? 23.696 -2.519 -25.215 1.00 96.50 93 ILE A CA 1
ATOM 755 C C . ILE A 1 93 ? 23.437 -3.514 -26.348 1.00 96.50 93 ILE A C 1
ATOM 757 O O . ILE A 1 93 ? 22.594 -3.259 -27.215 1.00 96.50 93 ILE A O 1
ATOM 761 N N . HIS A 1 94 ? 24.138 -4.648 -26.305 1.00 94.50 94 HIS A N 1
ATOM 762 C CA . HIS A 1 94 ? 24.032 -5.729 -27.292 1.00 94.50 94 HIS A CA 1
ATOM 763 C C . HIS A 1 94 ? 23.158 -6.904 -26.816 1.00 94.50 94 HIS A C 1
ATOM 765 O O . HIS A 1 94 ? 22.585 -7.610 -27.642 1.00 94.50 94 HIS A O 1
ATOM 771 N N . SER A 1 95 ? 23.037 -7.103 -25.501 1.00 94.50 95 SER A N 1
ATOM 772 C CA . SER A 1 95 ? 22.235 -8.172 -24.885 1.00 94.50 95 SER A CA 1
ATOM 773 C C . SER A 1 95 ? 20.759 -7.783 -24.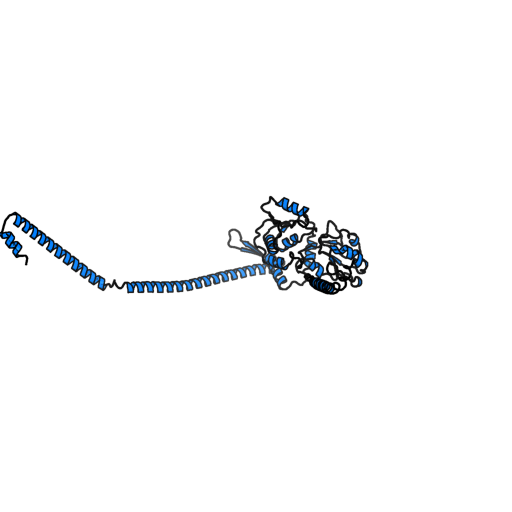756 1.00 94.50 95 SER A C 1
ATOM 775 O O . SER A 1 95 ? 20.430 -6.594 -24.690 1.00 94.50 95 SER A O 1
ATOM 777 N N . ARG A 1 96 ? 19.855 -8.767 -24.662 1.00 94.56 96 ARG A N 1
ATOM 778 C CA . ARG A 1 96 ? 18.447 -8.495 -24.338 1.00 94.56 96 ARG A CA 1
ATOM 779 C C . ARG A 1 96 ? 18.273 -8.401 -22.825 1.00 94.56 96 ARG A C 1
ATOM 781 O O . ARG A 1 96 ? 18.896 -9.158 -22.089 1.00 94.56 96 ARG A O 1
ATOM 788 N N . TYR A 1 97 ? 17.414 -7.510 -22.351 1.00 94.56 97 TYR A N 1
ATOM 789 C CA . TYR A 1 97 ? 17.279 -7.179 -20.935 1.00 94.56 97 TYR A CA 1
ATOM 790 C C . TYR A 1 97 ? 15.822 -6.889 -20.547 1.00 94.56 97 TYR A C 1
ATOM 792 O O . TYR A 1 97 ? 14.941 -6.704 -21.395 1.00 94.56 97 TYR A O 1
ATOM 800 N N . ILE A 1 98 ? 15.566 -6.865 -19.241 1.00 93.75 98 ILE A N 1
ATOM 801 C CA . ILE A 1 98 ? 14.287 -6.476 -18.643 1.00 93.75 98 ILE A CA 1
ATOM 802 C C . ILE A 1 98 ? 14.405 -5.027 -18.175 1.00 93.75 98 ILE A C 1
ATOM 804 O O . ILE A 1 98 ? 15.357 -4.669 -17.488 1.00 93.75 98 ILE A O 1
ATOM 808 N N . LEU A 1 99 ? 13.444 -4.181 -18.533 1.00 96.94 99 LEU A N 1
ATOM 809 C CA . LEU A 1 99 ? 13.449 -2.765 -18.180 1.00 96.94 99 LEU A CA 1
ATOM 810 C C . LEU A 1 99 ? 12.456 -2.489 -17.052 1.00 96.94 99 LEU A C 1
ATOM 812 O O . LEU A 1 99 ? 11.287 -2.846 -17.156 1.00 96.94 99 LEU A O 1
ATOM 816 N N . ILE A 1 100 ? 12.892 -1.795 -16.005 1.00 95.38 100 ILE A N 1
ATOM 817 C CA . ILE A 1 100 ? 12.023 -1.271 -14.948 1.00 95.38 100 ILE A CA 1
ATOM 818 C C . ILE A 1 100 ? 12.115 0.249 -14.953 1.00 95.38 100 ILE A C 1
ATOM 820 O O . ILE A 1 100 ? 13.200 0.804 -14.810 1.00 95.38 100 ILE A O 1
ATOM 824 N N . THR A 1 101 ? 10.978 0.936 -15.069 1.00 95.25 101 THR A N 1
ATOM 825 C CA . THR A 1 101 ? 10.921 2.402 -15.006 1.00 95.25 101 THR A CA 1
ATOM 826 C C . THR A 1 101 ? 10.006 2.901 -13.908 1.00 95.25 101 THR A C 1
ATOM 828 O O . THR A 1 101 ? 8.812 2.590 -13.898 1.00 95.25 101 THR A O 1
ATOM 831 N N . HIS A 1 102 ? 10.567 3.692 -12.996 1.00 93.00 102 HIS A N 1
ATOM 832 C CA . HIS A 1 102 ? 9.891 4.156 -11.785 1.00 93.00 102 HIS A CA 1
ATOM 833 C C . HIS A 1 102 ? 10.490 5.494 -11.298 1.00 93.00 102 HIS A C 1
ATOM 835 O O . HIS A 1 102 ? 11.260 6.142 -12.001 1.00 93.00 102 HIS A O 1
ATOM 841 N N . ASN A 1 103 ? 10.170 5.909 -10.068 1.00 89.19 103 ASN A N 1
ATOM 842 C CA . ASN A 1 103 ? 10.820 7.018 -9.348 1.00 89.19 103 ASN A CA 1
ATOM 843 C C . ASN A 1 103 ? 10.704 8.392 -10.036 1.00 89.19 103 ASN A C 1
ATOM 845 O O . ASN A 1 103 ? 11.592 9.237 -9.925 1.00 89.19 103 ASN A O 1
ATOM 849 N N . SER A 1 104 ? 9.584 8.646 -10.710 1.00 86.56 104 SER A N 1
ATOM 850 C CA . SER A 1 104 ? 9.253 9.956 -11.269 1.00 86.56 104 SER A CA 1
ATOM 851 C C . SER A 1 104 ? 7.747 10.099 -11.474 1.00 86.56 104 SER A C 1
ATOM 853 O O . SER A 1 104 ? 7.025 9.112 -11.499 1.00 86.56 104 SER A O 1
ATOM 855 N N . ASP A 1 105 ? 7.276 11.326 -11.677 1.00 83.62 105 ASP A N 1
ATOM 856 C CA . ASP A 1 105 ? 5.870 11.603 -11.981 1.00 83.62 105 ASP A CA 1
ATOM 857 C C . ASP A 1 105 ? 5.483 11.240 -13.429 1.00 83.62 105 ASP A C 1
ATOM 859 O O . ASP A 1 105 ? 4.294 11.189 -13.754 1.00 83.62 105 ASP A O 1
ATOM 863 N N . THR A 1 106 ? 6.460 11.020 -14.318 1.00 84.12 106 THR A N 1
ATOM 864 C CA . THR A 1 106 ? 6.209 10.744 -15.737 1.00 84.12 106 THR A CA 1
ATOM 865 C C . THR A 1 106 ? 5.790 9.294 -15.973 1.00 84.12 106 THR A C 1
ATOM 867 O O . THR A 1 106 ? 6.420 8.351 -15.494 1.00 84.12 106 THR A O 1
ATOM 870 N N . GLY A 1 107 ? 4.704 9.126 -16.730 1.00 85.00 107 GLY A N 1
ATOM 871 C CA . GLY A 1 107 ? 4.215 7.822 -17.167 1.00 85.00 107 GLY A CA 1
ATOM 872 C C . GLY A 1 107 ? 4.932 7.302 -18.402 1.00 85.00 107 GLY A C 1
ATOM 873 O O . GLY A 1 107 ? 5.330 8.078 -19.272 1.00 85.00 107 GLY A O 1
ATOM 874 N N . VAL A 1 108 ? 5.068 5.982 -18.476 1.00 89.56 108 VAL A N 1
ATOM 875 C CA . VAL A 1 108 ? 5.629 5.260 -19.626 1.00 89.56 108 VAL A CA 1
ATOM 876 C C . VAL A 1 108 ? 4.516 4.534 -20.400 1.00 89.56 108 VAL A C 1
ATOM 878 O O . VAL A 1 108 ? 3.458 4.275 -19.836 1.00 89.56 108 VAL A O 1
ATOM 881 N N . PRO A 1 109 ? 4.680 4.233 -21.698 1.00 90.31 109 PRO A N 1
ATOM 882 C CA . PRO A 1 109 ? 5.874 4.447 -22.509 1.00 90.31 109 PRO A CA 1
ATOM 883 C C . PRO A 1 109 ? 5.979 5.880 -23.052 1.00 90.31 109 PRO A C 1
ATOM 885 O O . PRO A 1 109 ? 7.067 6.308 -23.418 1.00 90.31 109 PRO A O 1
ATOM 888 N N . GLY A 1 110 ? 4.882 6.648 -23.069 1.00 89.25 110 GLY A N 1
ATOM 889 C CA . GLY A 1 110 ? 4.874 8.038 -23.534 1.00 89.25 110 GLY A CA 1
ATOM 890 C C . GLY A 1 110 ? 5.487 8.198 -24.932 1.00 89.25 110 GLY A C 1
ATOM 891 O O . GLY A 1 110 ? 5.149 7.460 -25.860 1.00 89.25 110 GLY A O 1
ATOM 892 N N . GLU A 1 111 ? 6.421 9.142 -25.070 1.00 92.00 111 GLU A N 1
ATOM 893 C CA . GLU A 1 111 ? 7.170 9.377 -26.317 1.00 92.00 111 GLU A CA 1
ATOM 894 C C . GLU A 1 111 ? 8.081 8.203 -26.728 1.00 92.00 111 GLU A C 1
ATOM 896 O O . GLU A 1 111 ? 8.487 8.117 -27.881 1.00 92.00 111 GLU A O 1
ATOM 901 N N . PHE A 1 112 ? 8.361 7.267 -25.818 1.00 94.62 112 PHE A N 1
ATOM 902 C CA . PHE A 1 112 ? 9.257 6.125 -26.026 1.00 94.62 112 PHE A CA 1
ATOM 903 C C . PHE A 1 112 ? 8.521 4.845 -26.445 1.00 94.62 112 PHE A C 1
ATOM 905 O O . PHE A 1 112 ? 9.094 3.758 -26.415 1.00 94.62 112 PHE A O 1
ATOM 912 N N . SER A 1 113 ? 7.249 4.945 -26.835 1.00 93.44 113 SER A N 1
ATOM 913 C CA . SER A 1 113 ? 6.441 3.792 -27.267 1.00 93.44 113 SER A CA 1
ATOM 914 C C . SER A 1 113 ? 7.053 2.999 -28.423 1.00 93.44 113 SER A C 1
ATOM 916 O O . SER A 1 113 ? 6.857 1.789 -28.485 1.00 93.44 113 SER A O 1
ATOM 918 N N . SER A 1 114 ? 7.863 3.628 -29.280 1.00 94.00 114 SER A N 1
ATOM 919 C CA . SER A 1 114 ? 8.587 2.940 -30.356 1.00 94.00 114 SER A CA 1
ATOM 920 C C . SER A 1 114 ? 9.528 1.840 -29.852 1.00 94.00 114 SER A C 1
ATOM 922 O O . SER A 1 114 ? 9.706 0.842 -30.544 1.00 94.00 114 SER A O 1
ATOM 924 N N . PHE A 1 115 ? 10.092 1.981 -28.646 1.00 95.69 115 PHE A N 1
ATOM 925 C CA . PHE A 1 115 ? 11.026 1.006 -28.071 1.00 95.69 115 PHE A CA 1
ATOM 926 C C . PHE A 1 115 ? 10.348 -0.285 -27.604 1.00 95.69 115 PHE A C 1
ATOM 928 O O . PHE A 1 115 ? 11.029 -1.275 -27.366 1.00 95.69 115 PHE A O 1
ATOM 935 N N . LEU A 1 116 ? 9.016 -0.331 -27.509 1.00 93.06 116 LEU A N 1
ATOM 936 C CA . LEU A 1 116 ? 8.308 -1.569 -27.163 1.00 93.06 116 LEU A CA 1
ATOM 937 C C . LEU A 1 116 ? 8.436 -2.655 -28.240 1.00 93.06 116 LEU A C 1
ATOM 939 O O . LEU A 1 116 ? 8.358 -3.841 -27.923 1.00 93.06 116 LEU A O 1
ATOM 943 N N . ASN A 1 117 ? 8.701 -2.254 -29.485 1.00 93.50 117 ASN A N 1
ATOM 944 C CA . ASN A 1 117 ? 8.978 -3.171 -30.589 1.00 93.50 117 ASN A CA 1
ATOM 945 C C . ASN A 1 117 ? 10.458 -3.577 -30.673 1.00 93.50 117 ASN A C 1
ATOM 947 O O . ASN A 1 117 ? 10.806 -4.412 -31.502 1.00 93.50 117 ASN A O 1
ATOM 951 N N . ASP A 1 118 ? 11.331 -3.004 -29.840 1.00 96.12 118 ASP A N 1
ATOM 952 C CA . ASP A 1 118 ? 12.751 -3.348 -29.834 1.00 96.12 118 ASP A CA 1
ATOM 953 C C . ASP A 1 118 ? 12.952 -4.768 -29.275 1.00 96.12 118 ASP A C 1
ATOM 955 O O . ASP A 1 118 ? 12.390 -5.143 -28.239 1.00 96.12 118 ASP A O 1
ATOM 959 N N . GLU A 1 119 ? 13.741 -5.585 -29.972 1.00 94.88 119 GLU A N 1
ATOM 960 C CA . GLU A 1 119 ? 14.008 -6.975 -29.591 1.00 94.88 119 GLU A CA 1
ATOM 961 C C . GLU A 1 119 ? 14.894 -7.095 -28.345 1.00 94.88 119 GLU A C 1
ATOM 963 O O . GLU A 1 119 ? 14.835 -8.111 -27.647 1.00 94.88 119 GLU A O 1
ATOM 968 N N . LYS A 1 120 ? 15.679 -6.056 -28.025 1.00 96.56 120 LYS A N 1
ATOM 969 C CA . LYS A 1 120 ? 16.522 -6.019 -26.825 1.00 96.56 120 LYS A CA 1
ATOM 970 C C . LYS A 1 120 ? 15.708 -5.848 -25.554 1.00 96.56 120 LYS A C 1
ATOM 972 O O . LYS A 1 120 ? 16.166 -6.253 -24.494 1.00 96.56 120 LYS A O 1
ATOM 977 N N . ILE A 1 121 ? 14.504 -5.288 -25.635 1.00 96.50 121 ILE A N 1
ATOM 978 C CA . ILE A 1 121 ? 13.612 -5.185 -24.480 1.00 96.50 121 ILE A CA 1
ATOM 979 C C . ILE A 1 121 ? 12.731 -6.430 -24.455 1.00 96.50 121 ILE A C 1
ATOM 981 O O . ILE A 1 121 ? 11.851 -6.608 -25.300 1.00 96.50 121 ILE A O 1
ATOM 985 N N . LEU A 1 122 ? 12.978 -7.304 -23.477 1.00 87.44 122 LEU A N 1
ATOM 986 C CA . LEU A 1 122 ? 12.194 -8.524 -23.274 1.00 87.44 122 LEU A CA 1
ATOM 987 C C . LEU A 1 122 ? 10.832 -8.194 -22.662 1.00 87.44 122 LEU A C 1
ATOM 989 O O . LEU A 1 122 ? 9.797 -8.622 -23.164 1.00 87.44 122 LEU A O 1
ATOM 993 N N . VAL A 1 123 ? 10.856 -7.414 -21.582 1.00 91.38 123 VAL A N 1
ATOM 994 C CA . VAL A 1 123 ? 9.691 -6.933 -20.836 1.00 91.38 123 VAL A CA 1
ATOM 995 C C . VAL A 1 123 ? 10.034 -5.558 -20.267 1.00 91.38 123 VAL A C 1
ATOM 997 O O . VAL A 1 123 ? 11.169 -5.317 -19.855 1.00 91.38 123 VAL A O 1
ATOM 1000 N N . TRP A 1 124 ? 9.054 -4.664 -20.234 1.00 94.62 124 TRP A N 1
ATOM 1001 C CA . TRP A 1 124 ? 9.138 -3.335 -19.654 1.00 94.62 124 TRP A CA 1
ATOM 1002 C C . TRP A 1 124 ? 8.094 -3.184 -18.543 1.00 94.62 124 TRP A C 1
ATOM 1004 O O . TRP A 1 124 ? 6.900 -3.049 -18.798 1.00 94.62 124 TRP A O 1
ATOM 1014 N N . PHE A 1 125 ? 8.556 -3.160 -17.297 1.00 92.75 125 PHE A N 1
ATOM 1015 C CA . PHE A 1 125 ? 7.762 -2.816 -16.126 1.00 92.75 125 PHE A CA 1
ATOM 1016 C C . PHE A 1 125 ? 7.707 -1.298 -15.937 1.00 92.75 125 PHE A C 1
ATOM 1018 O O . PHE A 1 125 ? 8.727 -0.648 -15.701 1.00 92.75 125 PHE A O 1
ATOM 1025 N N . GLY A 1 126 ? 6.518 -0.716 -16.060 1.00 91.12 126 GLY A N 1
ATOM 1026 C CA . GLY A 1 126 ? 6.329 0.728 -16.129 1.00 91.12 126 GLY A CA 1
ATOM 1027 C C . GLY A 1 126 ? 5.443 1.313 -15.038 1.00 91.12 126 GLY A C 1
ATOM 1028 O O . GLY A 1 126 ? 4.305 0.887 -14.872 1.00 91.12 126 GLY A O 1
ATOM 1029 N N . GLN A 1 127 ? 5.914 2.342 -14.333 1.00 89.56 127 GLN A N 1
ATOM 1030 C CA . GLN A 1 127 ? 5.044 3.157 -13.486 1.00 89.56 127 GLN A CA 1
ATOM 1031 C C . GLN A 1 127 ? 4.158 4.079 -14.340 1.00 89.56 127 GLN A C 1
ATOM 1033 O O . GLN A 1 127 ? 4.602 4.623 -15.353 1.00 89.56 127 GLN A O 1
ATOM 1038 N N . ASN A 1 128 ? 2.926 4.335 -13.883 1.00 86.06 128 ASN A N 1
ATOM 1039 C CA . ASN A 1 128 ? 2.027 5.333 -14.475 1.00 86.06 128 ASN A CA 1
ATOM 1040 C C . ASN A 1 128 ? 1.704 5.059 -15.958 1.00 86.06 128 ASN A C 1
ATOM 1042 O O . ASN A 1 128 ? 1.649 5.994 -16.758 1.00 86.06 128 ASN A O 1
ATOM 1046 N N . VAL A 1 129 ? 1.466 3.796 -16.329 1.00 85.62 129 VAL A N 1
ATOM 1047 C CA . VAL A 1 129 ? 1.106 3.438 -17.709 1.00 85.62 129 VAL A CA 1
ATOM 1048 C C . VAL A 1 129 ? -0.254 4.017 -18.093 1.00 85.62 129 VAL A C 1
ATOM 1050 O O . VAL A 1 129 ? -1.289 3.640 -17.547 1.00 85.62 129 VAL A O 1
ATOM 1053 N N . THR A 1 130 ? -0.255 4.958 -19.039 1.00 74.06 130 THR A N 1
ATOM 1054 C CA . THR A 1 130 ? -1.461 5.660 -19.504 1.00 74.06 130 THR A CA 1
ATOM 1055 C C . THR A 1 130 ? -1.986 5.095 -20.816 1.00 74.06 130 THR A C 1
ATOM 1057 O O . THR A 1 130 ? -1.332 5.274 -21.840 1.00 74.06 130 THR A O 1
ATOM 1060 N N . ASN A 1 131 ? -3.207 4.541 -20.809 1.00 71.00 131 ASN A N 1
ATOM 1061 C CA . ASN A 1 131 ? -3.999 4.230 -22.014 1.00 71.00 131 ASN A CA 1
ATOM 1062 C C . ASN A 1 131 ? -3.213 3.495 -23.113 1.00 71.00 131 ASN A C 1
ATOM 1064 O O . ASN A 1 131 ? -3.396 3.760 -24.300 1.00 71.00 131 ASN A O 1
ATOM 1068 N N . TYR A 1 132 ? -2.319 2.597 -22.709 1.00 77.56 132 TYR A N 1
ATOM 1069 C CA . TYR A 1 132 ? -1.444 1.865 -23.609 1.00 77.56 132 TYR A CA 1
ATOM 1070 C C . TYR A 1 132 ? -1.448 0.399 -23.200 1.00 77.56 132 TYR A C 1
ATOM 1072 O O . TYR A 1 132 ? -1.274 0.086 -22.024 1.00 77.56 132 TYR A O 1
ATOM 1080 N N . VAL A 1 133 ? -1.671 -0.491 -24.163 1.00 81.69 133 VAL A N 1
ATOM 1081 C CA . VAL A 1 133 ? -1.687 -1.939 -23.950 1.00 81.69 133 VAL A CA 1
ATOM 1082 C C . VAL A 1 133 ? -0.704 -2.549 -24.931 1.00 81.69 133 VAL A C 1
ATOM 1084 O O . VAL A 1 133 ? -0.798 -2.308 -26.131 1.00 81.69 133 VAL A O 1
ATOM 1087 N N . HIS A 1 134 ? 0.252 -3.306 -24.409 1.00 86.00 134 HIS A N 1
ATOM 1088 C CA . HIS A 1 134 ? 1.279 -3.974 -25.195 1.00 86.00 134 HIS A CA 1
ATOM 1089 C C . HIS A 1 134 ? 1.748 -5.217 -24.447 1.00 86.00 134 HIS A C 1
ATOM 1091 O O . HIS A 1 134 ? 1.880 -5.170 -23.228 1.00 86.00 134 HIS A O 1
ATOM 1097 N N . GLU A 1 135 ? 2.036 -6.307 -25.158 1.00 87.69 135 GLU A N 1
ATOM 1098 C CA . GLU A 1 135 ? 2.409 -7.594 -24.547 1.00 87.69 135 GLU A CA 1
ATOM 1099 C C . GLU A 1 135 ? 3.658 -7.499 -23.656 1.00 87.69 135 GLU A C 1
ATOM 1101 O O . GLU A 1 135 ? 3.729 -8.124 -22.603 1.00 87.69 135 GLU A O 1
ATOM 1106 N N . LYS A 1 136 ? 4.621 -6.656 -24.049 1.00 88.88 136 LYS A N 1
ATOM 1107 C CA . LYS A 1 136 ? 5.853 -6.410 -23.289 1.00 88.88 136 LYS A CA 1
ATOM 1108 C C . LYS A 1 136 ? 5.718 -5.346 -22.202 1.00 88.88 136 LYS A C 1
ATOM 1110 O O . LYS A 1 136 ? 6.654 -5.192 -21.430 1.00 88.88 136 LYS A O 1
ATOM 1115 N N . LEU A 1 137 ? 4.633 -4.569 -22.156 1.00 89.38 137 LEU A N 1
ATOM 1116 C CA . LEU A 1 137 ? 4.498 -3.468 -21.198 1.00 89.38 137 LEU A CA 1
ATOM 1117 C C . LEU A 1 137 ? 3.623 -3.895 -20.022 1.00 89.38 137 LEU A C 1
ATOM 1119 O O . LEU A 1 137 ? 2.410 -4.041 -20.164 1.00 89.38 137 LEU A O 1
ATOM 1123 N N . ILE A 1 138 ? 4.233 -4.021 -18.848 1.00 87.25 138 ILE A N 1
ATOM 1124 C CA . ILE A 1 138 ? 3.551 -4.435 -17.625 1.00 87.25 138 ILE A CA 1
ATOM 1125 C C . ILE A 1 138 ? 3.468 -3.236 -16.672 1.00 87.25 138 ILE A C 1
ATOM 1127 O O . ILE A 1 138 ? 4.503 -2.714 -16.251 1.00 87.25 138 ILE A O 1
ATOM 1131 N N . PRO A 1 139 ? 2.265 -2.755 -16.316 1.00 85.56 139 PRO A N 1
ATOM 1132 C CA . PRO A 1 139 ? 2.126 -1.656 -15.373 1.00 85.56 139 PRO A CA 1
ATOM 1133 C C . PRO A 1 139 ? 2.542 -2.096 -13.966 1.00 85.56 139 PRO A C 1
ATOM 1135 O O . PRO A 1 139 ? 2.088 -3.130 -13.477 1.00 85.56 139 PRO A O 1
ATOM 1138 N N . ILE A 1 140 ? 3.356 -1.279 -13.297 1.00 86.00 140 ILE A N 1
ATOM 1139 C CA . ILE A 1 140 ? 3.756 -1.476 -11.900 1.00 86.00 140 ILE A CA 1
ATOM 1140 C C . ILE A 1 140 ? 3.325 -0.307 -10.999 1.00 86.00 140 ILE A C 1
ATOM 1142 O O . ILE A 1 140 ? 3.296 0.845 -11.444 1.00 86.00 140 ILE A O 1
ATOM 1146 N N . PRO A 1 141 ? 2.994 -0.600 -9.730 1.00 86.12 141 PRO A N 1
ATOM 1147 C CA . PRO A 1 141 ? 2.525 0.368 -8.740 1.00 86.12 141 PRO A CA 1
ATOM 1148 C C . PRO A 1 141 ? 3.541 1.449 -8.378 1.00 86.12 141 PRO A C 1
ATOM 1150 O O . PRO A 1 141 ? 4.706 1.131 -8.184 1.00 86.12 141 PRO A O 1
ATOM 1153 N N . ILE A 1 142 ? 3.089 2.700 -8.172 1.00 85.62 142 ILE A N 1
ATOM 1154 C CA . ILE A 1 142 ? 3.949 3.775 -7.616 1.00 85.62 142 ILE A CA 1
ATOM 1155 C C . ILE A 1 142 ? 4.365 3.503 -6.164 1.00 85.62 142 ILE A C 1
ATOM 1157 O O . ILE A 1 142 ? 5.424 3.953 -5.723 1.00 85.62 142 ILE A O 1
ATOM 1161 N N . GLY A 1 143 ? 3.517 2.792 -5.413 1.00 86.06 143 GLY A N 1
ATOM 1162 C CA . GLY A 1 143 ? 3.776 2.422 -4.029 1.00 86.06 143 GLY A CA 1
ATOM 1163 C C . GLY A 1 143 ? 3.840 3.605 -3.062 1.00 86.06 143 GLY A C 1
ATOM 1164 O O . GLY A 1 143 ? 3.267 4.676 -3.287 1.00 86.06 143 GLY A O 1
ATOM 1165 N N . LEU A 1 144 ? 4.551 3.404 -1.956 1.00 84.81 144 LEU A N 1
ATOM 1166 C CA . LEU A 1 144 ? 4.905 4.455 -1.009 1.00 84.81 144 LEU A CA 1
ATOM 1167 C C . LEU A 1 144 ? 6.093 5.274 -1.523 1.00 84.81 144 LEU A C 1
ATOM 1169 O O . LEU A 1 144 ? 6.812 4.895 -2.448 1.00 84.81 144 LEU A O 1
ATOM 1173 N N . THR A 1 145 ? 6.290 6.436 -0.916 1.00 84.81 145 THR A N 1
ATOM 1174 C CA . THR A 1 145 ? 7.473 7.256 -1.175 1.00 84.81 145 THR A CA 1
ATOM 1175 C C . THR A 1 145 ? 8.727 6.580 -0.599 1.00 84.81 145 THR A C 1
ATOM 1177 O O . THR A 1 145 ? 8.645 5.779 0.325 1.00 84.81 145 THR A O 1
ATOM 1180 N N . ASN A 1 146 ? 9.898 6.877 -1.168 1.00 84.12 146 ASN A N 1
ATOM 1181 C CA . ASN A 1 146 ? 11.177 6.339 -0.686 1.00 84.12 146 ASN A CA 1
ATOM 1182 C C . ASN A 1 146 ? 11.619 6.992 0.644 1.00 84.12 146 ASN A C 1
ATOM 1184 O O . ASN A 1 146 ? 11.238 8.134 0.918 1.00 84.12 146 ASN A O 1
ATOM 1188 N N . ARG A 1 147 ? 12.493 6.319 1.414 1.00 76.38 147 ARG A N 1
ATOM 1189 C CA . ARG A 1 147 ? 12.921 6.719 2.778 1.00 76.38 147 ARG A CA 1
ATOM 1190 C C . ARG A 1 147 ? 13.437 8.151 2.890 1.00 76.38 147 ARG A C 1
ATOM 1192 O O . ARG A 1 147 ? 13.103 8.860 3.831 1.00 76.38 147 ARG A O 1
ATOM 1199 N N . TYR A 1 148 ? 14.241 8.590 1.924 1.00 72.44 148 TYR A N 1
ATOM 1200 C CA . TYR A 1 148 ? 14.846 9.926 1.932 1.00 72.44 148 TYR A CA 1
ATOM 1201 C C . TYR A 1 148 ? 13.837 11.063 1.695 1.00 72.44 148 TYR A C 1
ATOM 1203 O O . TYR A 1 148 ? 14.184 12.238 1.821 1.00 72.44 148 TYR A O 1
ATOM 1211 N N . ASN A 1 149 ? 12.586 10.757 1.338 1.00 69.12 149 ASN A N 1
ATOM 1212 C CA . ASN A 1 149 ? 11.541 11.764 1.244 1.00 69.12 149 ASN A CA 1
ATOM 1213 C C . ASN A 1 149 ? 10.870 11.933 2.611 1.00 69.12 149 ASN A C 1
ATOM 1215 O O . ASN A 1 149 ? 10.269 11.006 3.137 1.00 69.12 149 ASN A O 1
ATOM 1219 N N . SER A 1 150 ? 10.880 13.161 3.141 1.00 54.91 150 SER A N 1
ATOM 1220 C CA . SER A 1 150 ? 10.284 13.558 4.438 1.00 54.91 150 SER A CA 1
ATOM 1221 C C . SER A 1 150 ? 8.813 13.169 4.690 1.00 54.91 150 SER A C 1
ATOM 1223 O O . SER A 1 150 ? 8.325 13.350 5.798 1.00 54.91 150 SER A O 1
ATOM 1225 N N . LEU A 1 151 ? 8.083 12.694 3.676 1.00 52.00 151 LEU A N 1
ATOM 1226 C CA . LEU A 1 151 ? 6.688 12.234 3.760 1.00 52.00 151 LEU A CA 1
ATOM 1227 C C . LEU A 1 151 ? 6.559 10.698 3.722 1.00 52.00 151 LEU A C 1
ATOM 1229 O O . LEU A 1 151 ? 5.457 10.186 3.884 1.00 52.00 151 LEU A O 1
ATOM 1233 N N . GLY A 1 152 ? 7.668 9.998 3.479 1.00 51.06 152 GLY A N 1
ATOM 1234 C CA . GLY A 1 152 ? 7.713 8.637 2.966 1.00 51.06 152 GLY A CA 1
ATOM 1235 C C . GLY A 1 152 ? 8.586 7.674 3.712 1.00 51.06 152 GLY A C 1
ATOM 1236 O O . GLY A 1 152 ? 8.814 6.590 3.202 1.00 51.06 152 GLY A O 1
ATOM 1237 N N . ASP A 1 153 ? 9.092 8.052 4.878 1.00 60.09 153 ASP A N 1
ATOM 1238 C CA . ASP A 1 153 ? 9.815 7.111 5.708 1.00 60.09 153 ASP A CA 1
ATOM 1239 C C . ASP A 1 153 ? 8.854 5.980 6.111 1.00 60.09 153 ASP A C 1
ATOM 1241 O O . ASP A 1 153 ? 7.924 6.214 6.894 1.00 60.09 153 ASP A O 1
ATOM 1245 N N . PRO A 1 154 ? 9.021 4.753 5.588 1.00 60.16 154 PRO A N 1
ATOM 1246 C CA . PRO A 1 154 ? 8.082 3.685 5.875 1.00 60.16 154 PRO A CA 1
ATOM 1247 C C . PRO A 1 154 ? 8.195 3.213 7.332 1.00 60.16 154 PRO A C 1
ATOM 1249 O O . PRO A 1 154 ? 7.329 2.486 7.800 1.00 60.16 154 PRO A O 1
ATOM 1252 N N . VAL A 1 155 ? 9.158 3.716 8.116 1.00 65.62 155 VAL A N 1
ATOM 1253 C CA . VAL A 1 155 ? 9.114 3.615 9.584 1.00 65.62 155 VAL A CA 1
ATOM 1254 C C . VAL A 1 155 ? 7.853 4.287 10.144 1.00 65.62 155 VAL A C 1
ATOM 1256 O O . VAL A 1 155 ? 7.217 3.766 11.063 1.00 65.62 155 VAL A O 1
ATOM 1259 N N . HIS A 1 156 ? 7.430 5.419 9.573 1.00 72.75 156 HIS A N 1
ATOM 1260 C CA . HIS A 1 156 ? 6.214 6.107 10.001 1.00 72.75 156 HIS A CA 1
ATOM 1261 C C . HIS A 1 156 ? 4.963 5.315 9.615 1.00 72.75 156 HIS A C 1
ATOM 1263 O O . HIS A 1 156 ? 4.022 5.252 10.411 1.00 72.75 156 HIS A O 1
ATOM 1269 N N . ILE A 1 157 ? 4.951 4.676 8.435 1.00 76.31 157 ILE A N 1
ATOM 1270 C CA . ILE A 1 157 ? 3.815 3.833 8.047 1.00 76.31 157 ILE A CA 1
ATOM 1271 C C . ILE A 1 157 ? 3.768 2.557 8.883 1.00 76.31 157 ILE A C 1
ATOM 1273 O O . ILE A 1 157 ? 2.698 2.206 9.358 1.00 76.31 157 ILE A O 1
ATOM 1277 N N . GLU A 1 158 ? 4.903 1.918 9.167 1.00 76.38 158 GLU A N 1
ATOM 1278 C CA . GLU A 1 158 ? 4.977 0.728 10.017 1.00 76.38 158 GLU A CA 1
ATOM 1279 C C . GLU A 1 158 ? 4.509 1.041 11.450 1.00 76.38 158 GLU A C 1
ATOM 1281 O O . GLU A 1 158 ? 3.692 0.327 12.036 1.00 76.38 158 GLU A O 1
ATOM 1286 N N . SER A 1 159 ? 4.954 2.173 12.003 1.00 77.75 159 SER A N 1
ATOM 1287 C CA . SER A 1 159 ? 4.484 2.689 13.293 1.00 77.75 159 SER A CA 1
ATOM 1288 C C . SER A 1 159 ? 2.983 2.996 13.285 1.00 77.75 159 SER A C 1
ATOM 1290 O O . SER A 1 159 ? 2.281 2.756 14.274 1.00 77.75 159 SER A O 1
ATOM 1292 N N . ALA A 1 160 ? 2.458 3.530 12.183 1.00 78.44 160 ALA A N 1
ATOM 1293 C CA . ALA A 1 160 ? 1.030 3.771 12.022 1.00 78.44 160 ALA A CA 1
ATOM 1294 C C . ALA A 1 160 ? 0.237 2.465 11.843 1.00 78.44 160 ALA A C 1
ATOM 1296 O O . ALA A 1 160 ? -0.864 2.366 12.384 1.00 78.44 160 ALA A O 1
ATOM 1297 N N . MET A 1 161 ? 0.804 1.448 11.184 1.00 81.81 161 MET A N 1
ATOM 1298 C CA . MET A 1 161 ? 0.219 0.113 11.028 1.00 81.81 161 MET A CA 1
ATOM 1299 C C . MET A 1 161 ? 0.031 -0.575 12.382 1.00 81.81 161 MET A C 1
ATOM 1301 O O . MET A 1 161 ? -1.061 -1.048 12.691 1.00 81.81 161 MET A O 1
ATOM 1305 N N . LYS A 1 162 ? 1.048 -0.516 13.253 1.00 81.12 162 LYS A N 1
ATOM 1306 C CA . LYS A 1 162 ? 0.967 -1.010 14.645 1.00 81.12 162 LYS A CA 1
ATOM 1307 C C . LYS A 1 162 ? -0.126 -0.315 15.464 1.00 81.12 162 LYS A C 1
ATOM 1309 O O . LYS A 1 162 ? -0.617 -0.863 16.447 1.00 81.12 162 LYS A O 1
ATOM 1314 N N . ARG A 1 163 ? -0.515 0.898 15.064 1.00 77.31 163 ARG A N 1
ATOM 1315 C CA . ARG A 1 163 ? -1.524 1.737 15.725 1.00 77.31 163 ARG A CA 1
ATOM 1316 C C . ARG A 1 163 ? -2.827 1.842 14.931 1.00 77.31 163 ARG A C 1
ATOM 1318 O O . ARG A 1 163 ? -3.627 2.735 15.222 1.00 77.31 163 ARG A O 1
ATOM 1325 N N . ILE A 1 164 ? -3.065 0.966 13.946 1.00 78.75 164 ILE A N 1
ATOM 1326 C CA . ILE A 1 164 ? -4.313 0.986 13.175 1.00 78.75 164 ILE A CA 1
ATOM 1327 C C . ILE A 1 164 ? -5.491 0.920 14.143 1.00 78.75 164 ILE A C 1
ATOM 1329 O O . ILE A 1 164 ? -5.627 0.014 14.968 1.00 78.75 164 ILE A O 1
ATOM 1333 N N . ALA A 1 165 ? -6.355 1.928 14.054 1.00 70.31 165 ALA A N 1
ATOM 1334 C CA . ALA A 1 165 ? -7.469 2.053 14.967 1.00 70.31 165 ALA A CA 1
ATOM 1335 C C . ALA A 1 165 ? -8.469 0.915 14.733 1.00 70.31 165 ALA A C 1
ATOM 1337 O O . ALA A 1 165 ? -9.105 0.848 13.679 1.00 70.31 165 ALA A O 1
ATOM 1338 N N . ARG A 1 166 ? -8.690 0.086 15.764 1.00 71.00 166 ARG A N 1
ATOM 1339 C CA . ARG A 1 166 ? -9.727 -0.966 15.768 1.00 71.00 166 ARG A CA 1
ATOM 1340 C C . ARG A 1 166 ? -11.118 -0.420 15.421 1.00 71.00 166 ARG A C 1
ATOM 1342 O O . ARG A 1 166 ? -11.939 -1.121 14.842 1.00 71.00 166 ARG A O 1
ATOM 1349 N N . LYS A 1 167 ? -11.380 0.850 15.753 1.00 82.50 167 LYS A N 1
ATOM 1350 C CA . LYS A 1 167 ? -12.604 1.571 15.391 1.00 82.50 167 LYS A CA 1
ATOM 1351 C C . LYS A 1 167 ? -12.271 2.808 14.559 1.00 82.50 167 LYS A C 1
ATOM 1353 O O . LYS A 1 167 ? -11.626 3.738 15.041 1.00 82.50 167 LYS A O 1
ATOM 1358 N N . LYS A 1 168 ? -12.775 2.844 13.323 1.00 89.81 168 LYS A N 1
ATOM 1359 C CA . LYS A 1 168 ? -12.651 4.004 12.430 1.00 89.81 168 LYS A CA 1
ATOM 1360 C C . LYS A 1 168 ? -13.519 5.161 12.947 1.00 89.81 168 LYS A C 1
ATOM 1362 O O . LYS A 1 168 ? -14.711 4.983 13.196 1.00 89.81 168 LYS A O 1
ATOM 1367 N N . LYS A 1 169 ? -12.913 6.338 13.123 1.00 93.69 169 LYS A N 1
ATOM 1368 C CA . LYS A 1 169 ? -13.555 7.577 13.594 1.00 93.69 169 LYS A CA 1
ATOM 1369 C C . LYS A 1 169 ? -14.203 8.358 12.453 1.00 93.69 169 LYS A C 1
ATOM 1371 O O . LYS A 1 169 ? -15.280 8.915 12.636 1.00 93.69 169 LYS A O 1
ATOM 1376 N N . TYR A 1 170 ? -13.538 8.434 11.305 1.00 94.31 170 TYR A N 1
ATOM 1377 C CA . TYR A 1 170 ? -13.968 9.256 10.178 1.00 94.31 170 TYR A CA 1
ATOM 1378 C C . TYR A 1 170 ? -14.591 8.377 9.093 1.00 94.31 170 TYR A C 1
ATOM 1380 O O . TYR A 1 170 ? -14.062 7.312 8.771 1.00 94.31 170 TYR A O 1
ATOM 1388 N N . LEU A 1 171 ? -15.714 8.817 8.516 1.00 95.62 171 LEU A N 1
ATOM 1389 C CA . LEU A 1 171 ? -16.289 8.125 7.363 1.00 95.62 171 LEU A CA 1
ATOM 1390 C C . LEU A 1 171 ? -15.399 8.336 6.139 1.00 95.62 171 LEU A C 1
ATOM 1392 O O . LEU A 1 171 ? -14.946 7.367 5.542 1.00 95.62 171 LEU A O 1
ATOM 1396 N N . LEU A 1 172 ? -15.121 9.596 5.804 1.00 96.88 172 LEU A N 1
ATOM 1397 C CA . LEU A 1 172 ? -14.353 9.964 4.625 1.00 96.88 172 LEU A CA 1
ATOM 1398 C C . LEU A 1 172 ? -13.293 11.010 4.972 1.00 96.88 172 LEU A C 1
ATOM 1400 O O . LEU A 1 172 ? -13.592 11.989 5.655 1.00 96.88 172 LEU A O 1
ATOM 1404 N N . TYR A 1 173 ? -12.082 10.832 4.454 1.00 96.56 173 TYR A N 1
ATOM 1405 C CA . TYR A 1 173 ? -10.973 11.766 4.625 1.00 96.56 173 TYR A CA 1
ATOM 1406 C C . TYR A 1 173 ? -10.423 12.247 3.284 1.00 96.56 173 TYR A C 1
ATOM 1408 O O . TYR A 1 173 ? -10.185 11.454 2.377 1.00 96.56 173 TYR A O 1
ATOM 1416 N N . LEU A 1 174 ? -10.206 13.556 3.163 1.00 95.75 174 LEU A N 1
ATOM 1417 C CA . LEU A 1 174 ? -9.588 14.201 2.009 1.00 95.75 174 LEU A CA 1
ATOM 1418 C C . LEU A 1 174 ? -8.463 15.125 2.480 1.00 95.75 174 LEU A C 1
ATOM 1420 O O . LEU A 1 174 ? -8.700 16.166 3.095 1.00 95.75 174 LEU A O 1
ATOM 1424 N N . ASN A 1 175 ? -7.234 14.767 2.124 1.00 93.19 175 ASN A N 1
ATOM 1425 C CA . ASN A 1 175 ? -6.064 15.622 2.273 1.00 93.19 175 ASN A CA 1
ATOM 1426 C C . ASN A 1 175 ? -5.183 15.492 1.041 1.00 93.19 175 ASN A C 1
ATOM 1428 O O . ASN A 1 175 ? -4.333 14.616 0.963 1.00 93.19 175 ASN A O 1
ATOM 1432 N N . ALA A 1 176 ? -5.418 16.362 0.069 1.00 89.88 176 ALA A N 1
ATOM 1433 C CA . ALA A 1 176 ? -4.660 16.448 -1.164 1.00 89.88 176 ALA A CA 1
ATOM 1434 C C . ALA A 1 176 ? -3.981 17.825 -1.268 1.00 89.88 176 ALA A C 1
ATOM 1436 O O . ALA A 1 176 ? -4.683 18.827 -1.401 1.00 89.88 176 ALA A O 1
ATOM 1437 N N . PRO A 1 177 ? -2.644 17.928 -1.209 1.00 85.62 177 PRO A N 1
ATOM 1438 C CA . PRO A 1 177 ? -1.964 19.213 -1.378 1.00 85.62 177 PRO A CA 1
ATOM 1439 C C . PRO A 1 177 ? -2.251 19.854 -2.748 1.00 85.62 177 PRO A C 1
ATOM 1441 O O . PRO A 1 177 ? -2.207 19.166 -3.761 1.00 85.62 177 PRO A O 1
ATOM 1444 N N . LEU A 1 178 ? -2.526 21.160 -2.818 1.00 87.69 178 LEU A N 1
ATOM 1445 C CA . LEU A 1 178 ? -2.918 21.822 -4.080 1.00 87.69 178 LEU A CA 1
ATOM 1446 C C . LEU A 1 178 ? -1.748 22.211 -5.002 1.00 87.69 178 LEU A C 1
ATOM 1448 O O . LEU A 1 178 ? -1.984 22.650 -6.122 1.00 87.69 178 LEU A O 1
ATOM 1452 N N . HIS A 1 179 ? -0.499 22.043 -4.555 1.00 83.69 179 HIS A N 1
ATOM 1453 C CA . HIS A 1 179 ? 0.694 22.355 -5.356 1.00 83.69 179 HIS A CA 1
ATOM 1454 C C . HIS A 1 179 ? 0.997 21.303 -6.441 1.00 83.69 179 HIS A C 1
ATOM 1456 O O . HIS A 1 179 ? 1.848 21.536 -7.288 1.00 83.69 179 HIS A O 1
ATOM 1462 N N . THR A 1 180 ? 0.309 20.156 -6.431 1.00 81.81 180 THR A N 1
ATOM 1463 C CA . THR A 1 180 ? 0.379 19.120 -7.476 1.00 81.81 180 THR A CA 1
ATOM 1464 C C . THR A 1 180 ? -1.010 18.897 -8.062 1.00 81.81 180 THR A C 1
ATOM 1466 O O . THR A 1 180 ? -1.981 18.854 -7.314 1.00 81.81 180 THR A O 1
ATOM 1469 N N . ASN A 1 181 ? -1.122 18.789 -9.389 1.00 84.88 181 ASN A N 1
ATOM 1470 C CA . ASN A 1 181 ? -2.386 18.602 -10.124 1.00 84.88 181 ASN A CA 1
ATOM 1471 C C . ASN A 1 181 ? -3.584 19.414 -9.572 1.00 84.88 181 ASN A C 1
ATOM 1473 O O . ASN A 1 181 ? -4.648 18.884 -9.221 1.00 84.88 181 ASN A O 1
ATOM 1477 N N . ARG A 1 182 ? -3.381 20.734 -9.468 1.00 89.38 182 ARG A N 1
ATOM 1478 C CA . ARG A 1 182 ? -4.310 21.688 -8.845 1.00 89.38 182 ARG A CA 1
ATOM 1479 C C . ARG A 1 182 ? -5.736 21.562 -9.383 1.00 89.38 182 ARG A C 1
ATOM 1481 O O . ARG A 1 182 ? -6.671 21.452 -8.597 1.00 89.38 182 ARG A O 1
ATOM 1488 N N . ASN A 1 183 ? -5.892 21.486 -10.704 1.00 88.06 183 ASN A N 1
ATOM 1489 C CA . ASN A 1 183 ? -7.194 21.425 -11.374 1.00 88.06 183 ASN A CA 1
ATOM 1490 C C . ASN A 1 183 ? -8.042 20.225 -10.928 1.00 88.06 183 ASN A C 1
ATOM 1492 O O . ASN A 1 183 ? -9.252 20.355 -10.739 1.00 88.06 183 ASN A O 1
ATOM 1496 N N . VAL A 1 184 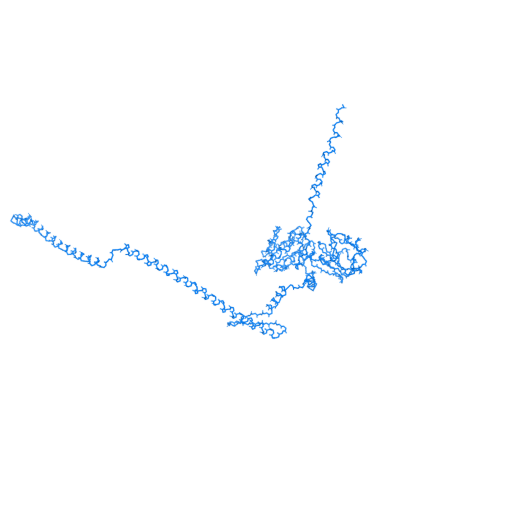? -7.432 19.048 -10.755 1.00 88.75 184 VAL A N 1
ATOM 1497 C CA . VAL A 1 184 ? -8.144 17.843 -10.299 1.00 88.75 184 VAL A CA 1
ATOM 1498 C C . VAL A 1 184 ? -8.435 17.926 -8.802 1.00 88.75 184 VAL A C 1
ATOM 1500 O O . VAL A 1 184 ? -9.541 17.603 -8.362 1.00 88.75 184 VAL A O 1
ATOM 1503 N N . ARG A 1 185 ? -7.466 18.389 -8.006 1.00 90.88 185 ARG A N 1
ATOM 1504 C CA . ARG A 1 185 ? -7.589 18.422 -6.543 1.00 90.88 185 ARG A CA 1
ATOM 1505 C C . ARG A 1 185 ? -8.548 19.501 -6.052 1.00 90.88 185 ARG A C 1
ATOM 1507 O O . ARG A 1 185 ? -9.335 19.226 -5.150 1.00 90.88 185 ARG A O 1
ATOM 1514 N N . GLU A 1 186 ? -8.560 20.683 -6.663 1.00 92.62 186 GLU A N 1
ATOM 1515 C CA . GLU A 1 186 ? -9.544 21.729 -6.360 1.00 92.62 186 GLU A CA 1
ATOM 1516 C C . GLU A 1 186 ? -10.968 21.261 -6.664 1.00 92.62 186 GLU A C 1
ATOM 1518 O O . GLU A 1 186 ? -11.854 21.452 -5.833 1.00 92.62 186 GLU A O 1
ATOM 1523 N N . LYS A 1 187 ? -11.186 20.562 -7.789 1.00 92.00 187 LYS A N 1
ATOM 1524 C CA . LYS A 1 187 ? -12.485 19.943 -8.098 1.00 92.00 187 LYS A CA 1
ATOM 1525 C C . LYS A 1 187 ? -12.908 18.940 -7.022 1.00 92.00 187 LYS A C 1
ATOM 1527 O O . LYS A 1 187 ? -14.069 18.952 -6.625 1.00 92.00 187 LYS A O 1
ATOM 1532 N N . ALA A 1 188 ? -11.984 18.117 -6.517 1.00 91.62 188 ALA A N 1
ATOM 1533 C CA . ALA A 1 188 ? -12.275 17.185 -5.427 1.00 91.62 188 ALA A CA 1
ATOM 1534 C C . ALA A 1 188 ? -12.668 17.921 -4.134 1.00 91.62 188 ALA A C 1
ATOM 1536 O O . ALA A 1 188 ? -13.692 17.598 -3.537 1.00 91.62 188 ALA A O 1
ATOM 1537 N N . TYR A 1 189 ? -11.919 18.951 -3.723 1.00 94.19 189 TYR A N 1
ATOM 1538 C CA . TYR A 1 189 ? -12.297 19.737 -2.543 1.00 94.19 189 TYR A CA 1
ATOM 1539 C C . TYR A 1 189 ? -13.626 20.455 -2.711 1.00 94.19 189 TYR A C 1
ATOM 1541 O O . TYR A 1 189 ? -14.410 20.444 -1.769 1.00 94.19 189 TYR A O 1
ATOM 1549 N N . LYS A 1 190 ? -13.877 21.056 -3.878 1.00 94.25 190 LYS A N 1
ATOM 1550 C CA . LYS A 1 190 ? -15.141 21.732 -4.182 1.00 94.25 190 LYS A CA 1
ATOM 1551 C C . LYS A 1 190 ? -16.311 20.752 -4.122 1.00 94.25 190 LYS A C 1
ATOM 1553 O O . LYS A 1 190 ? -17.338 21.060 -3.536 1.00 94.25 190 LYS A O 1
ATOM 1558 N N . TYR A 1 191 ? -16.139 19.542 -4.658 1.00 93.31 191 TYR A N 1
ATOM 1559 C CA . TYR A 1 191 ? -17.165 18.501 -4.595 1.00 93.31 191 TYR A CA 1
ATOM 1560 C C . TYR A 1 191 ? -17.500 18.085 -3.157 1.00 93.31 191 TYR A C 1
ATOM 1562 O O . TYR A 1 191 ? -18.654 17.791 -2.868 1.00 93.31 191 TYR A O 1
ATOM 1570 N N . PHE A 1 192 ? -16.516 18.050 -2.254 1.00 94.38 192 PHE A N 1
ATOM 1571 C CA . PHE A 1 192 ? -16.724 17.666 -0.854 1.00 94.38 192 PHE A CA 1
ATOM 1572 C C . PHE A 1 192 ? -16.944 18.844 0.103 1.00 94.38 192 PHE A C 1
ATOM 1574 O O . PHE A 1 192 ? -17.045 18.621 1.312 1.00 94.38 192 PHE A O 1
ATOM 1581 N N . GLU A 1 193 ? -17.007 20.077 -0.396 1.00 93.56 193 GLU A N 1
ATOM 1582 C CA . GLU A 1 193 ? -17.018 21.297 0.418 1.00 93.56 193 GLU A CA 1
ATOM 1583 C C . GLU A 1 193 ? -18.213 21.336 1.380 1.00 93.56 193 GLU A C 1
ATOM 1585 O O . GLU A 1 193 ? -18.020 21.496 2.584 1.00 93.56 193 GLU A O 1
ATOM 1590 N N . ASP A 1 194 ? -19.404 21.037 0.866 1.00 93.88 194 ASP A N 1
ATOM 1591 C CA . ASP A 1 194 ? -20.696 20.986 1.564 1.00 93.88 194 ASP A CA 1
ATOM 1592 C C . ASP A 1 194 ? -20.971 19.653 2.293 1.00 93.88 194 ASP A C 1
ATOM 1594 O O . ASP A 1 194 ? -21.976 19.490 2.984 1.00 93.88 194 ASP A O 1
ATOM 1598 N N . LYS A 1 195 ? -20.076 18.668 2.160 1.00 94.56 195 LYS A N 1
ATOM 1599 C CA . LYS A 1 195 ? -20.264 17.310 2.692 1.00 94.56 195 LYS A CA 1
ATOM 1600 C C . LYS A 1 195 ? -19.625 17.177 4.068 1.00 94.56 195 LYS A C 1
ATOM 1602 O O . LYS A 1 195 ? -18.438 16.862 4.186 1.00 94.56 195 LYS A O 1
ATOM 1607 N N . ASN A 1 196 ? -20.423 17.377 5.118 1.00 94.31 196 ASN A N 1
ATOM 1608 C CA . ASN A 1 196 ? -19.979 17.335 6.523 1.00 94.31 196 ASN A CA 1
ATOM 1609 C C . ASN A 1 196 ? -19.400 15.979 6.956 1.00 94.31 196 ASN A C 1
ATOM 1611 O O . ASN A 1 196 ? -18.579 15.918 7.867 1.00 94.31 196 ASN A O 1
ATOM 1615 N N . PHE A 1 197 ? -19.769 14.891 6.276 1.00 94.56 197 PHE A N 1
ATOM 1616 C CA . PHE A 1 197 ? -19.212 13.559 6.526 1.00 94.56 197 PHE A CA 1
ATOM 1617 C C . PHE A 1 197 ? -17.766 13.382 6.023 1.00 94.56 197 PHE A C 1
ATOM 1619 O O . PHE A 1 197 ? -17.121 12.380 6.339 1.00 94.56 197 PHE A O 1
ATOM 1626 N N . CYS A 1 198 ? -17.257 14.330 5.226 1.00 96.19 198 CYS A N 1
ATOM 1627 C CA . CYS A 1 198 ? -15.890 14.341 4.722 1.00 96.19 198 CYS A CA 1
ATOM 1628 C C . CYS A 1 198 ? -15.019 15.276 5.565 1.00 96.19 198 CYS A C 1
ATOM 1630 O O . CYS A 1 198 ? -15.190 16.500 5.535 1.00 96.19 198 CYS A O 1
ATOM 1632 N N . VAL A 1 199 ? -14.043 14.703 6.267 1.00 95.44 199 VAL A N 1
ATOM 1633 C CA . VAL A 1 199 ? -12.984 15.453 6.941 1.00 95.44 199 VAL A CA 1
ATOM 1634 C C . VAL A 1 199 ? -11.992 15.939 5.895 1.00 95.44 199 VAL A C 1
ATOM 1636 O O . VAL A 1 199 ? -11.335 15.143 5.226 1.00 95.44 199 VAL A O 1
ATOM 1639 N N . LYS A 1 200 ? -11.876 17.259 5.762 1.00 94.00 200 LYS A N 1
ATOM 1640 C CA . LYS A 1 200 ? -11.069 17.919 4.734 1.00 94.00 200 LYS A CA 1
ATOM 1641 C C . LYS A 1 200 ? -9.904 18.649 5.383 1.00 94.00 200 LYS A C 1
ATOM 1643 O O . LYS A 1 200 ? -10.113 19.496 6.247 1.00 94.00 200 LYS A O 1
ATOM 1648 N N . VAL A 1 201 ? -8.685 18.367 4.943 1.00 91.25 201 VAL A N 1
ATOM 1649 C CA . VAL A 1 201 ? -7.472 19.024 5.442 1.00 91.25 201 VAL A CA 1
ATOM 1650 C C . VAL A 1 201 ? -6.729 19.637 4.261 1.00 91.25 201 VAL A C 1
ATOM 1652 O O . VAL A 1 201 ? -6.083 18.930 3.501 1.00 91.25 201 VAL A O 1
ATOM 1655 N N . ARG A 1 202 ? -6.846 20.964 4.096 1.00 82.81 202 ARG A N 1
ATOM 1656 C CA . ARG A 1 202 ? -6.206 21.715 2.995 1.00 82.81 202 ARG A CA 1
ATOM 1657 C C . ARG A 1 202 ? -4.754 22.118 3.286 1.00 82.81 202 ARG A C 1
ATOM 1659 O O . ARG A 1 202 ? -3.985 22.339 2.355 1.00 82.81 202 ARG A O 1
ATOM 1666 N N . ARG A 1 203 ? -4.385 22.262 4.563 1.00 81.31 203 ARG A N 1
ATOM 1667 C CA . ARG A 1 203 ? -3.034 22.666 4.989 1.00 81.31 203 ARG A CA 1
ATOM 1668 C C . ARG A 1 203 ? -2.154 21.441 5.219 1.00 81.31 203 ARG A C 1
ATOM 1670 O O . ARG A 1 203 ? -2.652 20.393 5.621 1.00 81.31 203 ARG A O 1
ATOM 1677 N N . ARG A 1 204 ? -0.842 21.590 5.011 1.00 78.88 204 ARG A N 1
ATOM 1678 C CA . ARG A 1 204 ? 0.131 20.539 5.334 1.00 78.88 204 ARG A CA 1
ATOM 1679 C C . ARG A 1 204 ? 0.065 20.240 6.834 1.00 78.88 204 ARG A C 1
ATOM 1681 O O . ARG A 1 204 ? 0.055 21.159 7.650 1.00 78.88 204 ARG A O 1
ATOM 1688 N N . VAL A 1 205 ? -0.000 18.960 7.174 1.00 85.06 205 VAL A N 1
ATOM 1689 C CA . VAL A 1 205 ? 0.060 18.458 8.551 1.00 85.06 205 VAL A CA 1
ATOM 1690 C C . VAL A 1 205 ? 1.323 17.608 8.718 1.00 85.06 205 VAL A C 1
ATOM 1692 O O . VAL A 1 205 ? 1.831 17.108 7.711 1.00 85.06 205 VAL A O 1
ATOM 1695 N N . PRO A 1 206 ? 1.832 17.437 9.951 1.00 86.19 206 PRO A N 1
ATOM 1696 C CA . PRO A 1 206 ? 2.904 16.481 10.224 1.00 86.19 206 PRO A CA 1
ATOM 1697 C C . PRO A 1 206 ? 2.529 15.063 9.770 1.00 86.19 206 PRO A C 1
ATOM 1699 O O . PRO A 1 206 ? 1.352 14.694 9.832 1.00 86.19 206 PRO A O 1
ATOM 1702 N N . VAL A 1 207 ? 3.523 14.277 9.346 1.00 81.88 207 VAL A N 1
ATOM 1703 C CA . VAL A 1 207 ? 3.345 12.924 8.781 1.00 81.88 207 VAL A CA 1
ATOM 1704 C C . VAL A 1 207 ? 2.586 12.001 9.732 1.00 81.88 207 VAL A C 1
ATOM 1706 O O . VAL A 1 207 ? 1.595 11.399 9.329 1.00 81.88 207 VAL A O 1
ATOM 1709 N N . ASP A 1 208 ? 2.947 11.976 11.015 1.00 82.44 208 ASP A N 1
ATOM 1710 C CA . ASP A 1 208 ? 2.251 11.148 12.010 1.00 82.44 208 ASP A CA 1
ATOM 1711 C C . ASP A 1 208 ? 0.759 11.465 12.107 1.00 82.44 208 ASP A C 1
ATOM 1713 O O . ASP A 1 208 ? -0.082 10.573 12.199 1.00 82.44 208 ASP A O 1
ATOM 1717 N N . ARG A 1 209 ? 0.408 12.755 12.054 1.00 86.69 209 ARG A N 1
ATOM 1718 C CA . ARG A 1 209 ? -0.992 13.192 12.103 1.00 86.69 209 ARG A CA 1
ATOM 1719 C C . ARG A 1 209 ? -1.725 12.830 10.814 1.00 86.69 209 ARG A C 1
ATOM 1721 O O . ARG A 1 209 ? -2.912 12.516 10.853 1.00 86.69 209 ARG A O 1
ATOM 1728 N N . PHE A 1 210 ? -1.041 12.899 9.676 1.00 89.25 210 PHE A N 1
ATOM 1729 C CA . PHE A 1 210 ? -1.598 12.471 8.400 1.00 89.25 210 PHE A CA 1
ATOM 1730 C C . PHE A 1 210 ? -1.935 10.974 8.413 1.00 89.25 210 PHE A C 1
ATOM 1732 O O . PHE A 1 210 ? -3.074 10.617 8.102 1.00 89.25 210 PHE A O 1
ATOM 1739 N N . PHE A 1 211 ? -1.007 10.122 8.855 1.00 88.88 211 PHE A N 1
ATOM 1740 C CA . PHE A 1 211 ? -1.248 8.684 8.958 1.00 88.88 211 PHE A CA 1
ATOM 1741 C C . PHE A 1 211 ? -2.256 8.315 10.053 1.00 88.88 211 PHE A C 1
ATOM 1743 O O . PHE A 1 211 ? -3.079 7.435 9.814 1.00 88.88 211 PHE A O 1
ATOM 1750 N N . ASP A 1 212 ? -2.305 9.023 11.191 1.00 87.69 212 ASP A N 1
ATOM 1751 C CA . ASP A 1 212 ? -3.386 8.859 12.185 1.00 87.69 212 ASP A CA 1
ATOM 1752 C C . ASP A 1 212 ? -4.765 9.143 11.573 1.00 87.69 212 ASP A C 1
ATOM 1754 O O . ASP A 1 212 ? -5.729 8.405 11.780 1.00 87.69 212 ASP A O 1
ATOM 1758 N N . HIS A 1 213 ? -4.881 10.208 10.777 1.00 91.31 213 HIS A N 1
ATOM 1759 C CA . HIS A 1 213 ? -6.142 10.524 10.118 1.00 91.31 213 HIS A CA 1
ATOM 1760 C C . HIS A 1 213 ? -6.544 9.451 9.105 1.00 91.31 213 HIS A C 1
ATOM 1762 O O . HIS A 1 213 ? -7.714 9.063 9.085 1.00 91.31 213 HIS A O 1
ATOM 1768 N N . ILE A 1 214 ? -5.603 8.945 8.302 1.00 91.94 214 ILE A N 1
ATOM 1769 C CA . ILE A 1 214 ? -5.865 7.846 7.365 1.00 91.94 214 ILE A CA 1
ATOM 1770 C C . ILE A 1 214 ? -6.281 6.579 8.120 1.00 91.94 214 ILE A C 1
ATOM 1772 O O . ILE A 1 214 ? -7.343 6.028 7.834 1.00 91.94 214 ILE A O 1
ATOM 1776 N N . SER A 1 215 ? -5.509 6.148 9.121 1.00 91.12 215 SER A N 1
ATOM 1777 C CA . SER A 1 215 ? -5.759 4.899 9.854 1.00 91.12 215 SER A CA 1
ATOM 1778 C C . SER A 1 215 ? -7.100 4.910 10.596 1.00 91.12 215 SER A C 1
ATOM 1780 O O . SER A 1 215 ? -7.724 3.864 10.788 1.00 91.12 215 SER A O 1
ATOM 1782 N N . ARG A 1 216 ? -7.598 6.097 10.962 1.00 92.56 216 ARG A N 1
ATOM 1783 C CA . ARG A 1 216 ? -8.910 6.305 11.594 1.00 92.56 216 ARG A CA 1
ATOM 1784 C C . ARG A 1 216 ? -10.042 6.542 10.598 1.00 92.56 216 ARG A C 1
ATOM 1786 O O . ARG A 1 216 ? -11.176 6.732 11.040 1.00 92.56 216 ARG A O 1
ATOM 1793 N N . SER A 1 217 ? -9.780 6.531 9.297 1.00 94.62 217 SER A N 1
ATOM 1794 C CA . SER A 1 217 ? -10.786 6.737 8.254 1.00 94.62 217 SER A CA 1
ATOM 1795 C C . SER A 1 217 ? -11.245 5.419 7.639 1.00 94.62 217 SER A C 1
ATOM 1797 O O . SER A 1 217 ? -10.447 4.502 7.457 1.00 94.62 217 SER A O 1
ATOM 1799 N N . LYS A 1 218 ? -12.540 5.312 7.316 1.00 94.75 218 LYS A N 1
ATOM 1800 C CA . LYS A 1 218 ? -13.062 4.187 6.522 1.00 94.75 218 LYS A CA 1
ATOM 1801 C C . LYS A 1 218 ? -12.684 4.339 5.052 1.00 94.75 218 LYS A C 1
ATOM 1803 O O . LYS A 1 218 ? -12.178 3.399 4.453 1.00 94.75 218 LYS A O 1
ATOM 1808 N N . PHE A 1 219 ? -12.901 5.534 4.508 1.00 96.38 219 PHE A N 1
ATOM 1809 C CA . PHE A 1 219 ? -12.620 5.872 3.120 1.00 96.38 219 PHE A CA 1
ATOM 1810 C C . PHE A 1 219 ? -11.638 7.043 3.025 1.00 96.38 219 PHE A C 1
ATOM 1812 O O . PHE A 1 219 ? -11.707 7.989 3.818 1.00 96.38 219 PHE A O 1
ATOM 1819 N N . VAL A 1 220 ? -10.760 7.020 2.023 1.00 95.19 220 VAL A N 1
ATOM 1820 C CA . VAL A 1 220 ? -9.795 8.097 1.750 1.00 95.19 220 VAL A CA 1
ATOM 1821 C C . VAL A 1 220 ? -9.916 8.541 0.303 1.00 95.19 220 VAL A C 1
ATOM 1823 O O . VAL A 1 220 ? -9.714 7.754 -0.613 1.00 95.19 220 VAL A O 1
ATOM 1826 N N . VAL A 1 221 ? -10.213 9.817 0.071 1.00 94.12 221 VAL A N 1
ATOM 1827 C CA . VAL A 1 221 ? -10.240 10.378 -1.284 1.00 94.12 221 VAL A CA 1
ATOM 1828 C C . VAL A 1 221 ? -8.802 10.503 -1.793 1.00 94.12 221 VAL A C 1
ATOM 1830 O O . VAL A 1 221 ? -7.996 11.264 -1.243 1.00 94.12 221 VAL A O 1
ATOM 1833 N N . SER A 1 222 ? -8.493 9.789 -2.874 1.00 91.62 222 SER A N 1
ATOM 1834 C CA . SER A 1 222 ? -7.175 9.757 -3.512 1.00 91.62 222 SER A CA 1
ATOM 1835 C C . SER A 1 222 ? -7.253 10.353 -4.926 1.00 91.62 222 SER A C 1
ATOM 1837 O O . SER A 1 222 ? -7.225 9.632 -5.924 1.00 91.62 222 SER A O 1
ATOM 1839 N N . PRO A 1 223 ? -7.429 11.687 -5.059 1.00 90.25 223 PRO A N 1
ATOM 1840 C CA . PRO A 1 223 ? -7.367 12.329 -6.363 1.00 90.25 223 PRO A CA 1
ATOM 1841 C C . PRO A 1 223 ? -5.935 12.258 -6.901 1.00 90.25 223 PRO A C 1
A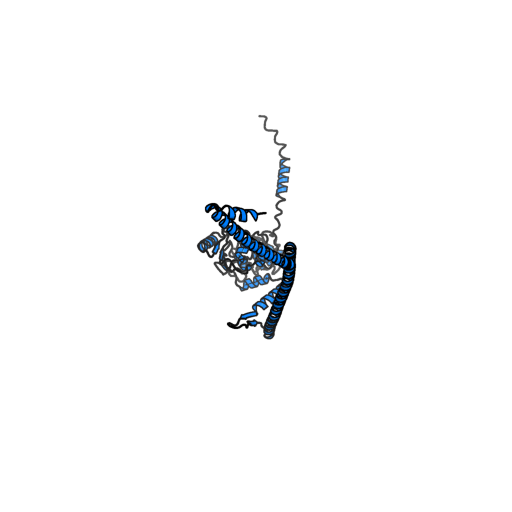TOM 1843 O O . PRO A 1 223 ? -4.971 12.342 -6.132 1.00 90.25 223 PRO A O 1
ATOM 1846 N N . ARG A 1 224 ? -5.814 12.181 -8.230 1.00 85.50 224 ARG A N 1
ATOM 1847 C CA . ARG A 1 224 ? -4.534 12.049 -8.937 1.00 85.50 224 ARG A CA 1
ATOM 1848 C C . ARG A 1 224 ? -3.490 13.080 -8.487 1.00 85.50 224 ARG A C 1
ATOM 1850 O O . ARG A 1 224 ? -3.801 14.224 -8.121 1.00 85.50 224 ARG A O 1
ATOM 1857 N N . GLY A 1 225 ? -2.234 12.640 -8.484 1.00 82.19 225 GLY A N 1
ATOM 1858 C CA . GLY A 1 225 ? -1.061 13.504 -8.393 1.00 82.19 225 GLY A CA 1
ATOM 1859 C C . GLY A 1 225 ? -0.667 14.056 -9.751 1.00 82.19 225 GLY A C 1
ATOM 1860 O O . GLY A 1 225 ? -1.520 14.223 -10.620 1.00 82.19 225 GLY A O 1
ATOM 1861 N N . ASN A 1 226 ? 0.615 14.372 -9.906 1.00 83.31 226 ASN A N 1
ATOM 1862 C CA . ASN A 1 226 ? 1.173 14.719 -11.211 1.00 83.31 226 ASN A CA 1
ATOM 1863 C C . ASN A 1 226 ? 1.109 13.509 -12.157 1.00 83.31 226 ASN A C 1
ATOM 1865 O O . ASN A 1 226 ? 0.716 13.659 -13.311 1.00 83.31 226 ASN A O 1
ATOM 1869 N N . GLY A 1 227 ? 1.397 12.316 -11.627 1.00 79.12 227 GLY A N 1
ATOM 1870 C CA . GLY A 1 227 ? 1.197 11.041 -12.304 1.00 79.12 227 GLY A CA 1
ATOM 1871 C C . GLY A 1 227 ? -0.254 10.547 -12.316 1.00 79.12 227 GLY A C 1
ATOM 1872 O O . GLY A 1 227 ? -1.190 11.162 -11.785 1.00 79.12 227 GLY A O 1
ATOM 1873 N N . LEU A 1 228 ? -0.434 9.398 -12.965 1.00 77.12 228 LEU A N 1
ATOM 1874 C CA . LEU A 1 228 ? -1.660 8.610 -12.910 1.00 77.12 228 LEU A CA 1
ATOM 1875 C C . LEU A 1 228 ? -1.916 8.127 -11.481 1.00 77.12 228 LEU A C 1
ATOM 1877 O O . LEU A 1 228 ? -2.944 8.452 -10.890 1.00 77.12 228 LEU A O 1
ATOM 1881 N N . ASP A 1 229 ? -0.974 7.359 -10.948 1.00 78.31 229 ASP A N 1
ATOM 1882 C CA . ASP A 1 229 ? -1.040 6.730 -9.639 1.00 78.31 229 ASP A CA 1
ATOM 1883 C C . ASP A 1 229 ? -0.705 7.755 -8.539 1.00 78.31 229 ASP A C 1
ATOM 1885 O O . ASP A 1 229 ? -0.137 8.828 -8.779 1.00 78.31 229 ASP A O 1
ATOM 1889 N N . CYS A 1 230 ? -1.115 7.471 -7.307 1.00 85.50 230 CYS A N 1
ATOM 1890 C CA . CYS A 1 230 ? -0.921 8.359 -6.172 1.00 85.50 230 CYS A CA 1
ATOM 1891 C C . CYS A 1 230 ? -0.452 7.570 -4.957 1.00 85.50 230 CYS A C 1
ATOM 1893 O O . CYS A 1 230 ? -1.142 6.654 -4.519 1.00 85.50 230 CYS A O 1
ATOM 1895 N N . HIS A 1 231 ? 0.644 8.011 -4.330 1.00 86.88 231 HIS A N 1
ATOM 1896 C CA . HIS A 1 231 ? 1.127 7.454 -3.059 1.00 86.88 231 HIS A CA 1
ATOM 1897 C C . HIS A 1 231 ? 0.020 7.325 -2.003 1.00 86.88 231 HIS A C 1
ATOM 1899 O O . HIS A 1 231 ? -0.031 6.340 -1.276 1.00 86.88 231 HIS A O 1
ATOM 1905 N N . ARG A 1 232 ? -0.946 8.253 -1.989 1.00 88.81 232 ARG A N 1
ATOM 1906 C CA . ARG A 1 232 ? -2.083 8.215 -1.059 1.00 88.81 232 ARG A CA 1
ATOM 1907 C C . ARG A 1 232 ? -2.978 6.997 -1.208 1.00 88.81 232 ARG A C 1
ATOM 1909 O O . ARG A 1 232 ? -3.575 6.560 -0.228 1.00 88.81 232 ARG A O 1
ATOM 1916 N N . THR A 1 233 ? -3.083 6.457 -2.415 1.00 88.62 233 THR A N 1
ATOM 1917 C CA . THR A 1 233 ? -3.805 5.210 -2.655 1.00 88.62 233 THR A CA 1
ATOM 1918 C C . THR A 1 233 ? -3.146 4.084 -1.860 1.00 88.62 233 THR A C 1
ATOM 1920 O O . THR A 1 233 ? -3.825 3.391 -1.110 1.00 88.62 233 THR A O 1
ATOM 1923 N N . TRP A 1 234 ? -1.819 3.980 -1.934 1.00 87.31 234 TRP A N 1
ATOM 1924 C CA . TRP A 1 234 ? -1.017 2.978 -1.230 1.00 87.31 234 TRP A CA 1
ATOM 1925 C C . TRP A 1 234 ? -1.005 3.194 0.283 1.00 87.31 234 TRP A C 1
ATOM 1927 O O . TRP A 1 234 ? -1.233 2.255 1.037 1.00 87.31 234 TRP A O 1
ATOM 1937 N N . GLU A 1 235 ? -0.841 4.438 0.736 1.00 88.56 235 GLU A N 1
ATOM 1938 C CA . GLU A 1 235 ? -0.919 4.803 2.157 1.00 88.56 235 GLU A CA 1
ATOM 1939 C C . GLU A 1 235 ? -2.269 4.404 2.775 1.00 88.56 235 GLU A C 1
ATOM 1941 O O . GLU A 1 235 ? -2.317 3.893 3.893 1.00 88.56 235 GLU A O 1
ATOM 1946 N N . ALA A 1 236 ? -3.375 4.610 2.049 1.00 89.31 236 ALA A N 1
ATOM 1947 C CA . ALA A 1 236 ? -4.703 4.200 2.495 1.00 89.31 236 ALA A CA 1
ATOM 1948 C C . ALA A 1 236 ? -4.823 2.675 2.605 1.00 89.31 236 ALA A C 1
ATOM 1950 O O . ALA A 1 236 ? -5.289 2.189 3.636 1.00 89.31 236 ALA A O 1
ATOM 1951 N N . LEU A 1 237 ? -4.362 1.939 1.587 1.00 87.25 237 LEU A N 1
ATOM 1952 C CA . LEU A 1 237 ? -4.397 0.475 1.568 1.00 87.25 237 LEU A CA 1
ATOM 1953 C C . LEU A 1 237 ? -3.600 -0.123 2.735 1.00 87.25 237 LEU A C 1
ATOM 1955 O O . LEU A 1 237 ? -4.154 -0.904 3.507 1.00 87.25 237 LEU A O 1
ATOM 1959 N N . TYR A 1 238 ? -2.348 0.303 2.931 1.00 86.12 238 TYR A N 1
ATOM 1960 C CA . TYR A 1 238 ? -1.502 -0.194 4.024 1.00 86.12 238 TYR A CA 1
ATOM 1961 C C . TYR A 1 238 ? -2.063 0.121 5.420 1.00 86.12 238 TYR A C 1
ATOM 1963 O O . TYR A 1 238 ? -1.847 -0.638 6.359 1.00 86.12 238 TYR A O 1
ATOM 1971 N N . LEU A 1 239 ? -2.824 1.210 5.574 1.00 87.88 239 LEU A N 1
ATOM 1972 C CA . LEU A 1 239 ? -3.437 1.613 6.849 1.00 87.88 239 LEU A CA 1
ATOM 1973 C C . LEU A 1 239 ? -4.890 1.125 7.017 1.00 87.88 239 LEU A C 1
ATOM 1975 O O . LEU A 1 239 ? -5.623 1.588 7.906 1.00 87.88 239 LEU A O 1
ATOM 1979 N N . GLY A 1 240 ? -5.320 0.183 6.173 1.00 87.50 240 GLY A N 1
ATOM 1980 C CA . GLY A 1 240 ? -6.629 -0.462 6.253 1.00 87.50 240 GLY A CA 1
ATOM 1981 C C . GLY A 1 240 ? -7.794 0.497 6.005 1.00 87.50 240 GLY A C 1
ATOM 1982 O O . GLY A 1 240 ? -8.830 0.396 6.669 1.00 87.50 240 GLY A O 1
ATOM 1983 N N . ALA A 1 241 ? -7.608 1.487 5.135 1.00 90.50 241 ALA A N 1
ATOM 1984 C CA . ALA A 1 241 ? -8.652 2.376 4.642 1.00 90.50 241 ALA A CA 1
ATOM 1985 C C . ALA A 1 241 ? -8.921 2.103 3.154 1.00 90.50 241 ALA A C 1
ATOM 1987 O O . ALA A 1 241 ? -8.035 1.693 2.411 1.00 90.50 241 ALA A O 1
ATOM 1988 N N . ILE A 1 242 ? -10.148 2.358 2.701 1.00 92.56 242 ILE A N 1
ATOM 1989 C CA . ILE A 1 242 ? -10.557 2.104 1.316 1.00 92.56 242 ILE A CA 1
ATOM 1990 C C . ILE A 1 242 ? -10.304 3.371 0.480 1.00 92.56 242 ILE A C 1
ATOM 1992 O O . ILE A 1 242 ? -10.960 4.396 0.722 1.00 92.56 242 ILE A O 1
ATOM 1996 N N . PRO A 1 243 ? -9.371 3.360 -0.491 1.00 91.81 243 PRO A N 1
ATOM 1997 C CA . PRO A 1 243 ? -9.140 4.518 -1.342 1.00 91.81 243 PRO A CA 1
ATOM 1998 C C . PRO A 1 243 ? -10.306 4.726 -2.318 1.00 91.81 243 PRO A C 1
ATOM 2000 O O . PRO A 1 243 ? -10.784 3.794 -2.958 1.00 91.81 243 PRO A O 1
ATOM 2003 N N . ILE A 1 244 ? -10.740 5.976 -2.469 1.00 90.56 244 ILE A N 1
ATOM 2004 C CA . ILE A 1 244 ? -11.688 6.410 -3.496 1.00 90.56 244 ILE A CA 1
ATOM 2005 C C . ILE A 1 244 ? -10.895 7.106 -4.600 1.00 90.56 244 ILE A C 1
ATOM 2007 O O . ILE A 1 244 ? -10.399 8.223 -4.413 1.00 90.56 244 ILE A O 1
ATOM 2011 N N . VAL A 1 245 ? -10.804 6.440 -5.749 1.00 86.88 245 VAL A N 1
ATOM 2012 C CA . VAL A 1 245 ? -10.164 6.926 -6.979 1.00 86.88 245 VAL A CA 1
ATOM 2013 C C . VAL A 1 245 ? -11.223 7.172 -8.058 1.00 86.88 245 VAL A C 1
ATOM 2015 O O . VAL A 1 245 ? -12.289 6.563 -8.041 1.00 86.88 245 VAL A O 1
ATOM 2018 N N . ARG A 1 246 ? -10.967 8.107 -8.981 1.00 75.50 246 ARG A N 1
ATOM 2019 C CA . ARG A 1 246 ? -11.946 8.509 -10.012 1.00 75.50 246 ARG A CA 1
ATOM 2020 C C . ARG A 1 246 ? -12.045 7.520 -11.179 1.00 75.50 246 ARG A C 1
ATOM 2022 O O . ARG A 1 246 ? -13.107 7.409 -11.776 1.00 75.50 246 ARG A O 1
ATOM 2029 N N . GLU A 1 247 ? -10.958 6.831 -11.499 1.00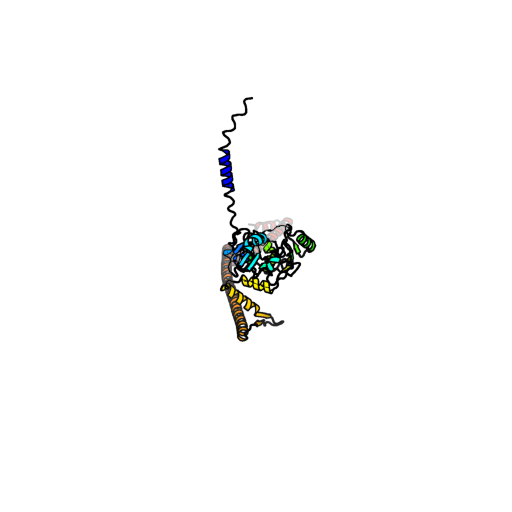 67.38 247 GLU A N 1
ATOM 2030 C CA . GLU A 1 247 ? -10.866 5.846 -12.581 1.00 67.38 247 GLU A CA 1
ATOM 2031 C C . GLU A 1 247 ? -10.161 4.601 -12.008 1.00 67.38 247 GLU A C 1
ATOM 2033 O O . GLU A 1 247 ? -9.186 4.780 -11.283 1.00 67.38 247 GLU A O 1
ATOM 2038 N N . PRO A 1 248 ? -10.646 3.367 -12.239 1.00 55.03 248 PRO A N 1
ATOM 2039 C CA . PRO A 1 248 ? -10.097 2.165 -11.601 1.00 55.03 248 PRO A CA 1
ATOM 2040 C C . PRO A 1 248 ? -9.101 1.355 -12.455 1.00 55.03 248 PRO A C 1
ATOM 2042 O O . PRO A 1 248 ? -8.619 0.335 -11.978 1.00 55.03 248 PRO A O 1
ATOM 2045 N N . ASN A 1 249 ? -8.747 1.775 -13.676 1.00 51.00 249 ASN A N 1
ATOM 2046 C CA . ASN A 1 249 ? -8.001 0.936 -14.640 1.00 51.00 249 ASN A CA 1
ATOM 2047 C C . ASN A 1 249 ? -6.496 0.747 -14.334 1.00 51.00 249 ASN A C 1
ATOM 2049 O O . ASN A 1 249 ? -5.690 0.630 -15.250 1.00 51.00 249 ASN A O 1
ATOM 2053 N N . TYR A 1 250 ? -6.095 0.768 -13.066 1.00 56.59 250 TYR A N 1
ATOM 2054 C CA . TYR A 1 250 ? -4.696 0.934 -12.679 1.00 56.59 250 TYR A CA 1
ATOM 2055 C C . TYR A 1 250 ? -3.884 -0.357 -12.739 1.00 56.59 250 TYR A C 1
ATOM 2057 O O . TYR A 1 250 ? -2.745 -0.312 -13.185 1.00 56.59 250 TYR A O 1
ATOM 2065 N N . TYR A 1 251 ? -4.458 -1.499 -12.359 1.00 54.81 251 TYR A N 1
ATOM 2066 C CA . TYR A 1 251 ? -3.768 -2.789 -12.373 1.00 54.81 251 TYR A CA 1
ATOM 2067 C C . TYR A 1 251 ? -4.796 -3.901 -12.581 1.00 54.81 251 TYR A C 1
ATOM 2069 O O . TYR A 1 251 ? -5.864 -3.880 -11.964 1.00 54.81 251 TYR A O 1
ATOM 2077 N N . ASN A 1 252 ? -4.488 -4.887 -13.425 1.00 52.31 252 ASN A N 1
ATOM 2078 C CA . ASN A 1 252 ? -5.186 -6.165 -13.337 1.00 52.31 252 ASN A CA 1
ATOM 2079 C C . ASN A 1 252 ? -4.888 -6.736 -11.930 1.00 52.31 252 ASN A C 1
ATOM 2081 O O . ASN A 1 252 ? -3.716 -6.755 -11.546 1.00 52.31 252 ASN A O 1
ATOM 2085 N N . PRO A 1 253 ? -5.894 -7.167 -11.142 1.00 45.78 253 PRO A N 1
ATOM 2086 C CA . PRO A 1 253 ? -5.678 -7.759 -9.818 1.00 45.78 253 PRO A CA 1
ATOM 2087 C C . PRO A 1 253 ? -4.602 -8.857 -9.794 1.00 45.78 253 PRO A C 1
ATOM 2089 O O . PRO A 1 253 ? -3.892 -8.994 -8.801 1.00 45.78 253 PRO A O 1
ATOM 2092 N N . ILE A 1 254 ? -4.434 -9.582 -10.904 1.00 49.38 254 ILE A N 1
ATOM 2093 C CA . ILE A 1 254 ? -3.396 -10.606 -11.085 1.00 49.38 254 ILE A CA 1
ATOM 2094 C C . ILE A 1 254 ? -1.992 -9.979 -11.066 1.00 49.38 254 ILE A C 1
ATOM 2096 O O . ILE A 1 254 ? -1.144 -10.405 -10.291 1.00 49.38 254 ILE A O 1
ATOM 2100 N N . THR A 1 255 ? -1.769 -8.898 -11.820 1.00 51.84 255 THR A N 1
ATOM 2101 C CA . THR A 1 255 ? -0.480 -8.182 -11.877 1.00 51.84 255 THR A CA 1
ATOM 2102 C C . THR A 1 255 ? -0.084 -7.605 -10.518 1.00 51.84 255 THR A C 1
ATOM 2104 O O . THR A 1 255 ? 1.097 -7.561 -10.176 1.00 51.84 255 THR A O 1
ATOM 2107 N N . LEU A 1 256 ? -1.064 -7.183 -9.710 1.00 53.62 256 LEU A N 1
ATOM 2108 C CA . LEU A 1 256 ? -0.821 -6.704 -8.349 1.00 53.62 256 LEU A CA 1
ATOM 2109 C C . LEU A 1 256 ? -0.323 -7.831 -7.429 1.00 53.62 256 LEU A C 1
ATOM 2111 O O . LEU A 1 256 ? 0.654 -7.635 -6.708 1.00 53.62 256 LEU A O 1
ATOM 2115 N N . LEU A 1 257 ? -0.966 -9.002 -7.472 1.00 52.06 257 LEU A N 1
ATOM 2116 C CA . LEU A 1 257 ? -0.570 -10.176 -6.685 1.00 52.06 257 LEU A CA 1
ATOM 2117 C C . LEU A 1 257 ? 0.805 -10.709 -7.110 1.00 52.06 257 LEU A C 1
ATOM 2119 O O . LEU A 1 257 ? 1.642 -10.990 -6.255 1.00 52.06 257 LEU A O 1
ATOM 2123 N N . GLU A 1 258 ? 1.077 -10.766 -8.414 1.00 52.38 258 GLU A N 1
ATOM 2124 C CA . GLU A 1 258 ? 2.382 -11.159 -8.958 1.00 52.38 258 GLU A CA 1
ATOM 2125 C C . GLU A 1 258 ? 3.496 -10.183 -8.549 1.00 52.38 258 GLU A C 1
ATOM 2127 O O . GLU A 1 258 ? 4.576 -10.607 -8.140 1.00 52.38 258 GLU A O 1
ATOM 2132 N N . THR A 1 259 ? 3.229 -8.873 -8.586 1.00 50.81 259 THR A N 1
ATOM 2133 C CA . THR A 1 259 ? 4.200 -7.846 -8.173 1.00 50.81 259 THR A CA 1
ATOM 2134 C C . THR A 1 259 ? 4.508 -7.938 -6.677 1.00 50.81 259 THR A C 1
ATOM 2136 O O . THR A 1 259 ? 5.668 -7.857 -6.281 1.00 50.81 259 THR A O 1
ATOM 2139 N N . ILE A 1 260 ? 3.493 -8.147 -5.830 1.00 51.47 260 ILE A N 1
ATOM 2140 C CA . I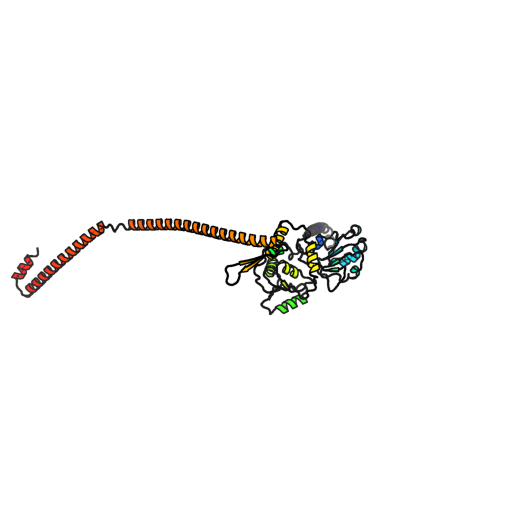LE A 1 260 ? 3.689 -8.367 -4.387 1.00 51.47 260 ILE A CA 1
ATOM 2141 C C . ILE A 1 260 ? 4.505 -9.647 -4.151 1.00 51.47 260 ILE A C 1
ATOM 2143 O O . ILE A 1 260 ? 5.429 -9.638 -3.340 1.00 51.47 260 ILE A O 1
ATOM 2147 N N . SER A 1 261 ? 4.231 -10.717 -4.905 1.00 52.66 261 SER A N 1
ATOM 2148 C CA . SER A 1 261 ? 4.994 -11.970 -4.841 1.00 52.66 261 SER A CA 1
ATOM 2149 C C . SER A 1 261 ? 6.471 -11.799 -5.216 1.00 52.66 261 SER A C 1
ATOM 2151 O O . SER A 1 261 ? 7.310 -12.512 -4.673 1.00 52.66 261 SER A O 1
ATOM 2153 N N . TRP A 1 262 ? 6.814 -10.865 -6.108 1.00 47.47 262 TRP A N 1
ATOM 2154 C CA . TRP A 1 262 ? 8.206 -10.553 -6.461 1.00 47.47 262 TRP A CA 1
ATOM 2155 C C . TRP A 1 262 ? 8.987 -9.876 -5.328 1.00 47.47 262 TRP A C 1
ATOM 2157 O O . TRP A 1 262 ? 10.198 -10.062 -5.239 1.00 47.47 262 TRP A O 1
ATOM 2167 N N . PHE A 1 263 ? 8.311 -9.109 -4.469 1.00 45.59 263 PHE A N 1
ATOM 2168 C CA . PHE A 1 263 ? 8.911 -8.468 -3.291 1.00 45.59 263 PHE A CA 1
ATOM 2169 C C . PHE A 1 263 ? 8.892 -9.345 -2.042 1.00 45.59 263 PHE A C 1
ATOM 2171 O O . PHE A 1 263 ? 9.672 -9.114 -1.124 1.00 45.59 263 PHE A O 1
ATOM 2178 N N . ALA A 1 264 ? 8.037 -10.365 -2.018 1.00 49.38 264 ALA A N 1
ATOM 2179 C CA . ALA A 1 264 ? 7.997 -11.395 -0.986 1.00 49.38 264 ALA A CA 1
ATOM 2180 C C . ALA A 1 264 ? 9.070 -12.487 -1.195 1.00 49.38 264 ALA A C 1
ATOM 2182 O O . ALA A 1 264 ? 8.893 -13.616 -0.755 1.00 49.38 264 ALA A O 1
ATOM 2183 N N . LYS A 1 265 ? 10.166 -12.167 -1.897 1.00 42.09 265 LYS A N 1
ATOM 2184 C CA . LYS A 1 265 ? 11.230 -13.104 -2.294 1.00 42.09 265 LYS A CA 1
ATOM 2185 C C . LYS A 1 265 ? 12.245 -13.430 -1.193 1.00 42.09 265 LYS A C 1
ATOM 2187 O O . LYS A 1 265 ? 13.299 -13.971 -1.505 1.00 42.09 265 LYS A O 1
ATOM 2192 N N . ASP A 1 266 ? 11.928 -13.129 0.058 1.00 47.50 266 ASP A N 1
ATOM 2193 C CA . ASP A 1 266 ? 12.599 -13.771 1.181 1.00 47.50 266 ASP A CA 1
ATOM 2194 C C . ASP A 1 266 ? 11.714 -14.934 1.621 1.00 47.50 266 ASP A C 1
ATOM 2196 O O . ASP A 1 266 ? 10.496 -14.768 1.744 1.00 47.50 266 ASP A O 1
ATOM 2200 N N . GLU A 1 267 ? 12.312 -16.112 1.834 1.00 52.75 267 GLU A N 1
ATOM 2201 C CA . GLU A 1 267 ? 11.610 -17.207 2.502 1.00 52.75 267 GLU A CA 1
ATOM 2202 C C . GLU A 1 267 ? 10.934 -16.632 3.750 1.00 52.75 267 GLU A C 1
ATOM 2204 O O . GLU A 1 267 ? 11.601 -15.948 4.538 1.00 52.75 267 GLU A O 1
ATOM 2209 N N . PRO A 1 268 ? 9.610 -16.817 3.903 1.00 58.47 268 PRO A N 1
ATOM 2210 C CA . PRO A 1 268 ? 8.896 -16.221 5.010 1.00 58.47 268 PRO A CA 1
ATOM 2211 C C . PRO A 1 268 ? 9.595 -16.659 6.291 1.00 58.47 268 PRO A C 1
ATOM 2213 O O . PRO A 1 268 ? 9.779 -17.849 6.542 1.00 58.47 268 PRO A O 1
ATOM 2216 N N . THR A 1 269 ? 10.038 -15.681 7.079 1.00 66.38 269 THR A N 1
ATOM 2217 C CA . THR A 1 269 ? 10.659 -15.958 8.377 1.00 66.38 269 THR A CA 1
ATOM 2218 C C . THR A 1 269 ? 9.731 -16.857 9.191 1.00 66.38 269 THR A C 1
ATOM 2220 O O . THR A 1 269 ? 8.511 -16.782 9.037 1.00 66.38 269 THR A O 1
ATOM 2223 N N . GLU A 1 270 ? 10.265 -17.687 10.091 1.00 70.44 270 GLU A N 1
ATOM 2224 C CA . GLU A 1 270 ? 9.437 -18.595 10.906 1.00 70.44 270 GLU A CA 1
ATOM 2225 C C . GLU A 1 270 ? 8.264 -17.869 11.587 1.00 70.44 270 GLU A C 1
ATOM 2227 O O . GLU A 1 270 ? 7.160 -18.400 11.663 1.00 70.44 270 GLU A O 1
ATOM 2232 N N . VAL A 1 271 ? 8.466 -16.611 11.995 1.00 72.31 271 VAL A N 1
ATOM 2233 C CA . VAL A 1 271 ? 7.423 -15.747 12.569 1.00 72.31 271 VAL A CA 1
ATOM 2234 C C . VAL A 1 271 ? 6.336 -15.387 11.548 1.00 72.31 271 VAL A C 1
ATOM 2236 O O . VAL A 1 271 ? 5.158 -15.349 11.894 1.00 72.31 271 VAL A O 1
ATOM 2239 N N . GLN A 1 272 ? 6.696 -15.123 10.292 1.00 64.75 272 GLN A N 1
ATOM 2240 C CA . GLN A 1 272 ? 5.739 -14.845 9.218 1.00 64.75 272 GLN A CA 1
ATOM 2241 C C . GLN A 1 272 ? 4.961 -16.098 8.811 1.00 64.75 272 GLN A C 1
ATOM 2243 O O . GLN A 1 272 ? 3.747 -16.004 8.644 1.00 64.75 272 GLN A O 1
ATOM 2248 N N . ILE A 1 273 ? 5.619 -17.260 8.715 1.00 76.06 273 ILE A N 1
ATOM 2249 C CA . ILE A 1 273 ? 4.940 -18.546 8.481 1.00 76.06 273 ILE A CA 1
ATOM 2250 C C . ILE A 1 273 ? 3.966 -18.818 9.622 1.00 76.06 273 ILE A C 1
ATOM 2252 O O . ILE A 1 273 ? 2.798 -19.112 9.383 1.00 76.06 273 ILE A O 1
ATOM 2256 N N . PHE A 1 274 ? 4.426 -18.668 10.864 1.00 83.75 274 PHE A N 1
ATOM 2257 C CA . PHE A 1 274 ? 3.602 -18.883 12.043 1.00 83.75 274 PHE A CA 1
ATOM 2258 C C . PHE A 1 274 ? 2.370 -17.974 12.043 1.00 83.75 274 PHE A C 1
ATOM 2260 O O . PHE A 1 274 ? 1.252 -18.465 12.173 1.00 83.75 274 PHE A O 1
ATOM 2267 N N . ASN A 1 275 ? 2.547 -16.668 11.826 1.00 79.00 275 ASN A N 1
ATOM 2268 C CA . ASN A 1 275 ? 1.430 -15.724 11.787 1.00 79.00 275 ASN A CA 1
ATOM 2269 C C . ASN A 1 275 ? 0.462 -16.022 10.635 1.00 79.00 275 ASN A C 1
ATOM 2271 O O . ASN A 1 275 ? -0.744 -16.003 10.848 1.00 79.00 275 ASN A O 1
ATOM 2275 N N . ALA A 1 276 ? 0.965 -16.371 9.448 1.00 77.31 276 ALA A N 1
ATOM 2276 C CA . ALA A 1 276 ? 0.118 -16.735 8.314 1.00 77.31 276 ALA A CA 1
ATOM 2277 C C . ALA A 1 276 ? -0.703 -18.006 8.590 1.00 77.31 276 ALA A C 1
ATOM 2279 O O . ALA A 1 276 ? -1.886 -18.066 8.260 1.00 77.31 276 ALA A O 1
ATOM 2280 N N . VAL A 1 277 ? -0.099 -19.010 9.234 1.00 85.56 277 VAL A N 1
ATOM 2281 C CA . VAL A 1 277 ? -0.800 -20.232 9.655 1.00 85.56 277 VAL A CA 1
ATOM 2282 C C . VAL A 1 277 ? -1.850 -19.918 10.721 1.00 85.56 277 VAL A C 1
ATOM 2284 O O . VAL A 1 277 ? -2.954 -20.463 10.666 1.00 85.56 277 VAL A O 1
ATOM 2287 N N . VAL A 1 278 ? -1.545 -19.029 11.669 1.00 86.19 278 VAL A N 1
ATOM 2288 C CA . VAL A 1 278 ? -2.503 -18.566 12.683 1.00 86.19 278 VAL A CA 1
ATOM 2289 C C . VAL A 1 278 ? -3.685 -17.859 12.023 1.00 86.19 278 VAL A C 1
ATOM 2291 O O . VAL A 1 278 ? -4.827 -18.220 12.306 1.00 86.19 278 VAL A O 1
ATOM 2294 N N . ASP A 1 279 ? -3.433 -16.917 11.115 1.00 85.81 279 ASP A N 1
ATOM 2295 C CA . ASP A 1 279 ? -4.478 -16.158 10.424 1.00 85.81 279 ASP A CA 1
ATOM 2296 C C . ASP A 1 279 ? -5.373 -17.081 9.584 1.00 85.81 279 ASP A C 1
ATOM 2298 O O . ASP A 1 279 ? -6.596 -17.051 9.727 1.00 85.81 279 ASP A O 1
ATOM 2302 N N . ALA A 1 280 ? -4.778 -17.989 8.803 1.00 85.56 280 ALA A N 1
ATOM 2303 C CA . ALA A 1 280 ? -5.519 -18.986 8.030 1.00 85.56 280 ALA A CA 1
ATOM 2304 C C . ALA A 1 280 ? -6.364 -19.910 8.926 1.00 85.56 280 ALA A C 1
ATOM 2306 O O . ALA A 1 280 ? -7.494 -20.266 8.584 1.00 85.56 280 ALA A O 1
ATOM 2307 N N . THR A 1 281 ? -5.845 -20.278 10.101 1.00 86.88 281 THR A N 1
ATOM 2308 C CA . THR A 1 281 ? -6.587 -21.087 11.076 1.00 86.88 281 THR A CA 1
ATOM 2309 C C . THR A 1 281 ? -7.763 -20.306 11.662 1.00 86.88 281 THR A C 1
ATOM 2311 O O . THR A 1 281 ? -8.849 -20.863 11.801 1.00 86.88 281 THR A O 1
ATOM 2314 N N . ILE A 1 282 ? -7.586 -19.019 11.977 1.00 86.81 282 ILE A N 1
ATOM 2315 C CA . ILE A 1 282 ? -8.661 -18.154 12.485 1.00 86.81 282 ILE A CA 1
ATOM 2316 C C . ILE A 1 282 ? -9.765 -17.991 11.437 1.00 86.81 282 ILE A C 1
ATOM 2318 O O . ILE A 1 282 ? -10.940 -18.097 11.782 1.00 86.81 282 ILE A O 1
ATOM 2322 N N . GLU A 1 283 ? -9.412 -17.769 10.170 1.00 89.06 283 GLU A N 1
ATOM 2323 C CA . GLU A 1 283 ? -10.385 -17.627 9.078 1.00 89.06 283 GLU A CA 1
ATOM 2324 C C . GLU A 1 283 ? -11.194 -18.906 8.831 1.00 89.06 283 GLU A C 1
ATOM 2326 O O . GLU A 1 283 ? -12.389 -18.840 8.530 1.00 89.06 283 GLU A O 1
ATOM 2331 N N . ALA A 1 284 ? -10.574 -20.075 9.011 1.00 88.38 284 ALA A N 1
ATOM 2332 C CA . ALA A 1 284 ? -11.239 -21.367 8.884 1.00 88.38 284 ALA A CA 1
ATOM 2333 C C . ALA A 1 284 ? -12.268 -21.640 9.999 1.00 88.38 284 ALA A C 1
ATOM 2335 O O . ALA A 1 284 ? -13.127 -22.514 9.835 1.00 88.38 284 ALA A O 1
ATOM 2336 N N . ILE A 1 285 ? -12.195 -20.919 11.126 1.00 91.19 285 ILE A N 1
ATOM 2337 C CA . ILE A 1 285 ? -13.046 -21.111 12.305 1.00 91.19 285 ILE A CA 1
ATOM 2338 C C . ILE A 1 285 ? -14.180 -20.077 12.322 1.00 91.19 285 ILE A C 1
ATOM 2340 O O . ILE A 1 285 ? -13.975 -18.867 12.350 1.00 91.19 285 ILE A O 1
ATOM 2344 N N . SER A 1 286 ? -15.417 -20.554 12.430 1.00 89.56 286 SER A N 1
ATOM 2345 C CA . SER A 1 286 ? -16.602 -19.726 12.645 1.00 89.56 286 SER A CA 1
ATOM 2346 C C . SER A 1 286 ? -17.318 -20.138 13.927 1.00 89.56 286 SER A C 1
ATOM 2348 O O . SER A 1 286 ? -17.714 -21.293 14.088 1.00 89.56 286 SER A O 1
ATOM 2350 N N . VAL A 1 287 ? -17.515 -19.183 14.840 1.00 88.25 287 VAL A N 1
ATOM 2351 C CA . VAL A 1 287 ? -18.243 -19.394 16.098 1.00 88.25 287 VAL A CA 1
ATOM 2352 C C . VAL A 1 287 ? -19.518 -18.564 16.092 1.00 88.25 287 VAL A C 1
ATOM 2354 O O . VAL A 1 287 ? -19.494 -17.355 15.869 1.00 88.25 287 VAL A O 1
ATOM 2357 N N . SER A 1 288 ? -20.651 -19.209 16.359 1.00 86.44 288 SER A N 1
ATOM 2358 C CA . SER A 1 288 ? -21.953 -18.546 16.448 1.00 86.44 288 SER A CA 1
ATOM 2359 C C . SER A 1 288 ? -22.741 -19.036 17.658 1.00 86.44 288 SER A C 1
ATOM 2361 O O . SER A 1 288 ? -22.560 -20.156 18.126 1.00 86.44 288 SER A O 1
ATOM 2363 N N . ASN A 1 289 ? -23.620 -18.189 18.189 1.00 85.06 289 ASN A N 1
ATOM 2364 C CA . ASN A 1 289 ? -24.545 -18.570 19.252 1.00 85.06 289 ASN A CA 1
ATOM 2365 C C . ASN A 1 289 ? -25.895 -18.957 18.632 1.00 85.06 289 ASN A C 1
ATOM 2367 O O . ASN A 1 289 ? -26.444 -18.221 17.803 1.00 85.06 289 ASN A O 1
ATOM 2371 N N . ILE A 1 290 ? -26.432 -20.109 19.032 1.00 80.38 290 ILE A N 1
ATOM 2372 C CA . ILE A 1 290 ? -27.749 -20.550 18.578 1.00 80.38 290 ILE A CA 1
ATOM 2373 C C . ILE A 1 290 ? -28.811 -19.726 19.311 1.00 80.38 290 ILE A C 1
ATOM 2375 O O . ILE A 1 290 ? -28.939 -19.795 20.532 1.00 80.38 290 ILE A O 1
ATOM 2379 N N . ARG A 1 291 ? -29.605 -18.953 18.555 1.00 70.75 291 ARG A N 1
ATOM 2380 C CA . ARG A 1 291 ? -30.641 -18.067 19.113 1.00 70.75 291 ARG A CA 1
ATOM 2381 C C . ARG A 1 291 ? -31.521 -18.811 20.122 1.00 70.75 291 ARG A C 1
ATOM 2383 O O . ARG A 1 291 ? -32.058 -19.869 19.808 1.00 70.75 291 ARG A O 1
ATOM 2390 N N . LYS A 1 292 ? -31.736 -18.186 21.285 1.00 69.69 292 LYS A N 1
ATOM 2391 C CA . LYS A 1 292 ? -32.518 -18.720 22.418 1.00 69.69 292 LYS A CA 1
ATOM 2392 C C . LYS A 1 292 ? -31.898 -19.954 23.101 1.00 69.69 292 LYS A C 1
ATOM 2394 O O . LYS A 1 292 ? -32.614 -20.678 23.784 1.00 69.69 292 LYS A O 1
ATOM 2399 N N . SER A 1 293 ? -30.593 -20.179 22.953 1.00 78.44 293 SER A N 1
ATOM 2400 C CA . SER A 1 293 ? -29.860 -21.249 23.633 1.00 78.44 293 SER A CA 1
ATOM 2401 C C . SER A 1 293 ? -28.557 -20.733 24.258 1.00 78.44 293 SER A C 1
ATOM 2403 O O . SER A 1 293 ? -28.023 -19.697 23.865 1.00 78.44 293 SER A O 1
ATOM 2405 N N . LEU A 1 294 ? -28.039 -21.478 25.236 1.00 72.81 294 LEU A N 1
ATOM 2406 C CA . LEU A 1 294 ? -26.695 -21.295 25.801 1.00 72.81 294 LEU A CA 1
ATOM 2407 C C . LEU A 1 294 ? -25.626 -22.086 25.024 1.00 72.81 294 LEU A C 1
ATOM 2409 O O . LEU A 1 294 ? -24.473 -22.145 25.441 1.00 72.81 294 LEU A O 1
ATOM 2413 N N . VAL A 1 295 ? -26.006 -22.708 23.906 1.00 79.44 295 VAL A N 1
ATOM 2414 C CA . VAL A 1 295 ? -25.117 -23.518 23.071 1.00 79.44 295 VAL A CA 1
ATOM 2415 C C . VAL A 1 295 ? -24.405 -22.646 22.036 1.00 79.44 295 VAL A C 1
ATOM 2417 O O . VAL A 1 295 ? -25.032 -21.899 21.276 1.00 79.44 295 VAL A O 1
ATOM 2420 N N . PHE A 1 296 ? -23.082 -22.794 21.978 1.00 80.50 296 PHE A N 1
ATOM 2421 C CA . PHE A 1 296 ? -22.241 -22.251 20.918 1.00 80.50 296 PHE A CA 1
ATOM 2422 C C . PHE A 1 296 ? -22.044 -23.301 19.823 1.00 80.50 296 PHE A C 1
ATOM 2424 O O . PHE A 1 296 ? -21.779 -24.465 20.106 1.00 80.50 296 PHE A O 1
ATOM 2431 N N . SER A 1 297 ? -22.165 -22.881 18.568 1.00 84.12 297 SER A N 1
ATOM 2432 C CA . SER A 1 297 ? -21.824 -23.684 17.399 1.00 84.12 297 SER A CA 1
ATOM 2433 C C . SER A 1 297 ? -20.449 -23.261 16.902 1.00 84.12 297 SER A C 1
ATOM 2435 O O . SER A 1 297 ? -20.284 -22.122 16.458 1.00 84.12 297 SER A O 1
ATOM 2437 N N . ILE A 1 298 ? -19.494 -24.189 16.934 1.00 89.00 298 ILE A N 1
ATOM 2438 C CA . ILE A 1 298 ? -18.154 -24.036 16.358 1.00 89.00 298 ILE A CA 1
ATOM 2439 C C . ILE A 1 298 ? -18.140 -24.787 15.025 1.00 89.00 298 ILE A C 1
ATOM 2441 O O . ILE A 1 298 ? -18.489 -25.964 14.968 1.00 89.00 298 ILE A O 1
ATOM 2445 N N . ARG A 1 299 ? -17.780 -24.102 13.941 1.00 90.75 299 ARG A N 1
ATOM 2446 C CA . ARG A 1 299 ? -17.650 -24.676 12.599 1.00 90.75 299 ARG A CA 1
ATOM 2447 C C . ARG A 1 299 ? -16.234 -24.446 12.101 1.00 90.75 299 ARG A C 1
ATOM 2449 O O . ARG A 1 299 ? -15.773 -23.312 12.134 1.00 90.75 299 ARG A O 1
ATOM 2456 N N . VAL A 1 300 ? -15.589 -25.500 11.607 1.00 92.81 300 VAL A N 1
ATOM 2457 C CA . VAL A 1 300 ? -14.241 -25.428 11.034 1.00 92.81 300 VAL A CA 1
ATOM 2458 C C . VAL A 1 300 ? -14.235 -26.058 9.649 1.00 92.81 300 VAL A C 1
ATOM 2460 O O . VAL A 1 300 ? -14.665 -27.201 9.487 1.00 92.81 300 VAL A O 1
ATOM 2463 N N . ILE A 1 301 ? -13.768 -25.316 8.646 1.00 90.31 301 ILE A N 1
ATOM 2464 C CA . ILE A 1 301 ? -13.714 -25.773 7.251 1.00 90.31 301 ILE A CA 1
ATOM 2465 C C . ILE A 1 301 ? -12.252 -25.815 6.808 1.00 90.31 301 ILE A C 1
ATOM 2467 O O . ILE A 1 301 ? -11.592 -24.784 6.757 1.00 90.31 301 ILE A O 1
ATOM 2471 N N . THR A 1 302 ? -11.761 -27.008 6.483 1.00 90.88 302 THR A N 1
ATOM 2472 C CA . THR A 1 302 ? -10.431 -27.242 5.909 1.00 90.88 302 THR A CA 1
ATOM 2473 C C . THR A 1 302 ? -10.539 -28.272 4.781 1.00 90.88 302 THR A C 1
ATOM 2475 O O . THR A 1 302 ? -11.622 -28.802 4.531 1.00 90.88 302 THR A O 1
ATOM 2478 N N . GLU A 1 303 ? -9.434 -28.546 4.088 1.00 89.94 303 GLU A N 1
ATOM 2479 C CA . GLU A 1 303 ? -9.376 -29.545 3.009 1.00 89.94 303 GLU A CA 1
ATOM 2480 C C . GLU A 1 303 ? -9.477 -30.996 3.516 1.00 89.94 303 GLU A C 1
ATOM 2482 O O . GLU A 1 303 ? -9.826 -31.888 2.747 1.00 89.94 303 GLU A O 1
ATOM 2487 N N . ASP A 1 304 ? -9.209 -31.226 4.807 1.00 92.19 304 ASP A N 1
ATOM 2488 C CA . ASP A 1 304 ? -9.197 -32.548 5.436 1.00 92.19 304 ASP A CA 1
ATOM 2489 C C . ASP A 1 304 ? -10.272 -32.643 6.542 1.00 92.19 304 ASP A C 1
ATOM 2491 O O . ASP A 1 304 ? -10.260 -31.850 7.494 1.00 92.19 304 ASP A O 1
ATOM 2495 N N . PRO A 1 305 ? -11.210 -33.608 6.459 1.00 91.75 305 PRO A N 1
ATOM 2496 C CA . PRO A 1 305 ? -12.245 -33.785 7.473 1.00 91.75 305 PRO A CA 1
ATOM 2497 C C . PRO A 1 305 ? -11.696 -34.078 8.879 1.00 91.75 305 PRO A C 1
ATOM 2499 O O . PRO A 1 305 ? -12.273 -33.586 9.854 1.00 91.75 305 PRO A O 1
ATOM 2502 N N . GLU A 1 306 ? -10.599 -34.833 9.016 1.00 92.94 306 GLU A N 1
ATOM 2503 C CA . GLU A 1 306 ? -10.030 -35.156 10.333 1.00 92.94 306 GLU A CA 1
ATOM 2504 C C . GLU A 1 306 ? -9.432 -33.909 10.989 1.00 92.94 306 GLU A C 1
ATOM 2506 O O . GLU A 1 306 ? -9.688 -33.619 12.162 1.00 92.94 306 GLU A O 1
ATOM 2511 N N . LYS A 1 307 ? -8.716 -33.107 10.197 1.00 89.50 307 LYS A N 1
ATOM 2512 C CA . LYS A 1 307 ? -8.139 -31.829 10.623 1.00 89.50 307 LYS A CA 1
ATOM 2513 C C . LYS A 1 307 ? -9.206 -30.848 11.108 1.00 89.50 307 LYS A C 1
ATOM 2515 O O . LYS A 1 307 ? -9.050 -30.241 12.168 1.00 89.50 307 LYS A O 1
ATOM 2520 N N . SER A 1 308 ? -10.310 -30.723 10.372 1.00 91.25 308 SER A N 1
ATOM 2521 C CA . SER A 1 308 ? -11.449 -29.891 10.774 1.00 91.25 308 SER A CA 1
ATOM 2522 C C . SER A 1 308 ? -12.032 -30.310 12.128 1.00 91.25 308 SER A C 1
ATOM 2524 O O . SER A 1 308 ? -12.291 -29.450 12.975 1.00 91.25 308 SER A O 1
ATOM 2526 N N . ALA A 1 309 ? -12.226 -31.615 12.349 1.00 92.00 309 ALA A N 1
ATOM 2527 C CA . ALA A 1 309 ? -12.761 -32.135 13.607 1.00 92.00 309 ALA A CA 1
ATOM 2528 C C . ALA A 1 309 ? -11.801 -31.889 14.780 1.00 92.00 309 ALA A C 1
ATOM 2530 O O . ALA A 1 309 ? -12.227 -31.444 15.848 1.00 92.00 309 ALA A O 1
ATOM 2531 N N . LEU A 1 310 ? -10.505 -32.124 14.566 1.00 91.94 310 LEU A N 1
ATOM 2532 C CA . LEU A 1 310 ? -9.478 -31.927 15.581 1.00 91.94 310 LEU A CA 1
ATOM 2533 C C . LEU A 1 310 ? -9.419 -30.467 16.046 1.00 91.94 310 LEU A C 1
ATOM 2535 O O . LEU A 1 310 ? -9.512 -30.206 17.242 1.00 91.94 310 LEU A O 1
ATOM 2539 N N . ILE A 1 311 ? -9.353 -29.511 15.113 1.00 90.56 311 ILE A N 1
ATOM 2540 C CA . ILE A 1 311 ? -9.297 -28.075 15.435 1.00 90.56 311 ILE A CA 1
ATOM 2541 C C . ILE A 1 311 ? -10.543 -27.639 16.219 1.00 90.56 311 ILE A C 1
ATOM 2543 O O . ILE A 1 311 ? -10.424 -26.928 17.218 1.00 90.56 311 ILE A O 1
ATOM 2547 N N . ALA A 1 312 ? -11.735 -28.074 15.794 1.00 90.81 312 ALA A N 1
ATOM 2548 C CA . ALA A 1 312 ? -12.986 -27.725 16.463 1.00 90.81 312 ALA A CA 1
ATOM 2549 C C . ALA A 1 312 ? -13.028 -28.233 17.915 1.00 90.81 312 ALA A C 1
ATOM 2551 O O . ALA A 1 312 ? -13.382 -27.475 18.821 1.00 90.81 312 ALA A O 1
ATOM 2552 N N . ASN A 1 313 ? -12.634 -29.491 18.133 1.00 93.12 313 ASN A N 1
ATOM 2553 C CA . ASN A 1 313 ? -12.625 -30.117 19.454 1.00 93.12 313 ASN A CA 1
ATOM 2554 C C . ASN A 1 313 ? -11.573 -29.481 20.369 1.00 93.12 313 ASN A C 1
ATOM 2556 O O . ASN A 1 313 ? -11.893 -29.073 21.482 1.00 93.12 313 ASN A O 1
ATOM 2560 N N . THR A 1 314 ? -10.344 -29.298 19.878 1.00 92.06 314 THR A N 1
ATOM 2561 C CA . THR A 1 314 ? -9.269 -28.676 20.661 1.00 92.06 314 THR A CA 1
ATOM 2562 C C . THR A 1 314 ? -9.614 -27.244 21.065 1.00 92.06 314 THR A C 1
ATOM 2564 O O . THR A 1 314 ? -9.343 -26.845 22.196 1.00 92.06 314 THR A O 1
ATOM 2567 N N . LEU A 1 315 ? -10.256 -26.463 20.189 1.00 90.00 315 LEU A N 1
ATOM 2568 C CA . LEU A 1 315 ? -10.703 -25.114 20.540 1.00 90.00 315 LEU A CA 1
ATOM 2569 C C . LEU A 1 315 ? -11.745 -25.130 21.669 1.00 90.00 315 LEU A C 1
ATOM 2571 O O . LEU A 1 315 ? -11.691 -24.285 22.566 1.00 90.00 315 LEU A O 1
ATOM 2575 N N . ALA A 1 316 ? -12.684 -26.080 21.634 1.00 87.12 316 ALA A N 1
ATOM 2576 C CA . ALA A 1 316 ? -13.673 -26.245 22.693 1.00 87.12 316 ALA A CA 1
ATOM 2577 C C . ALA A 1 316 ? -13.007 -26.614 24.030 1.00 87.12 316 ALA A C 1
ATOM 2579 O O . ALA A 1 316 ? -13.308 -25.991 25.050 1.00 87.12 316 ALA A O 1
ATOM 2580 N N . ASP A 1 317 ? -12.058 -27.552 24.015 1.00 87.69 317 ASP A N 1
ATOM 2581 C CA . ASP A 1 317 ? -11.324 -27.982 25.210 1.00 87.69 317 ASP A CA 1
ATOM 2582 C C . ASP A 1 317 ? -10.508 -26.839 25.825 1.00 87.69 317 ASP A C 1
ATOM 2584 O O . ASP A 1 317 ? -10.590 -26.589 27.031 1.00 87.69 317 ASP A O 1
ATOM 2588 N N . LEU A 1 318 ? -9.776 -26.084 24.998 1.00 90.19 318 LEU A N 1
ATOM 2589 C CA . LEU A 1 318 ? -9.002 -24.924 25.447 1.00 90.19 318 LEU A CA 1
ATOM 2590 C C . LEU A 1 318 ? -9.898 -23.839 26.049 1.00 90.19 318 LEU A C 1
ATOM 2592 O O . LEU A 1 318 ? -9.553 -23.252 27.074 1.00 90.19 318 LEU A O 1
ATOM 2596 N N . TYR A 1 319 ? -11.068 -23.590 25.456 1.00 84.38 319 TYR A N 1
ATOM 2597 C CA . TYR A 1 319 ? -12.031 -22.636 26.001 1.00 84.38 319 TYR A CA 1
ATOM 2598 C C . TYR A 1 319 ? -12.565 -23.075 27.371 1.00 84.38 319 TYR A C 1
ATOM 2600 O O . TYR A 1 319 ? -12.687 -22.250 28.281 1.00 84.38 319 TYR A O 1
ATOM 2608 N N . ILE A 1 320 ? -12.867 -24.365 27.541 1.00 82.31 320 ILE A N 1
ATOM 2609 C CA . ILE A 1 320 ? -13.317 -24.918 28.824 1.00 82.31 320 ILE A CA 1
ATOM 2610 C C . ILE A 1 320 ? -12.226 -24.737 29.883 1.00 82.31 320 ILE A C 1
ATOM 2612 O O . ILE A 1 320 ? -12.509 -24.226 30.970 1.00 82.31 320 ILE A O 1
ATOM 2616 N N . GLN A 1 321 ? -10.982 -25.095 29.560 1.00 77.38 321 GLN A N 1
ATOM 2617 C CA . GLN A 1 321 ? -9.843 -24.951 30.469 1.00 77.38 321 GLN A CA 1
ATOM 2618 C C . GLN A 1 321 ? -9.593 -23.488 30.856 1.00 77.38 321 GLN A C 1
ATOM 2620 O O . GLN A 1 321 ? -9.455 -23.177 32.039 1.00 77.38 321 GLN A O 1
ATOM 2625 N N . ASP A 1 322 ? -9.601 -22.569 29.889 1.00 83.38 322 ASP A N 1
ATOM 2626 C CA . ASP A 1 322 ? -9.433 -21.135 30.141 1.00 83.38 322 ASP A CA 1
ATOM 2627 C C . ASP A 1 322 ? -10.580 -20.561 30.993 1.00 83.38 322 ASP A C 1
ATOM 2629 O O . ASP A 1 322 ? -10.345 -19.793 31.928 1.00 83.38 322 ASP A O 1
ATOM 2633 N N . SER A 1 323 ? -11.825 -20.982 30.743 1.00 67.19 323 SER A N 1
ATOM 2634 C CA . SER A 1 323 ? -12.983 -20.572 31.549 1.00 67.19 323 SER A CA 1
ATOM 2635 C C . SER A 1 323 ? -12.868 -21.038 33.003 1.00 67.19 323 SER A C 1
ATOM 2637 O O . SER A 1 323 ? -13.195 -20.281 33.922 1.00 67.19 323 SER A O 1
ATOM 2639 N N . LEU A 1 324 ? -12.372 -22.259 33.230 1.00 72.69 324 LEU A N 1
ATOM 2640 C CA . LEU A 1 324 ? -12.098 -22.780 34.569 1.00 72.69 324 LEU A CA 1
ATOM 2641 C C . LEU A 1 324 ? -10.984 -21.977 35.247 1.00 72.69 324 LEU A C 1
ATOM 2643 O O . LEU A 1 324 ? -11.199 -21.466 36.344 1.00 72.69 324 LEU A O 1
ATOM 2647 N N . ASN A 1 325 ? -9.846 -21.781 34.578 1.00 75.12 325 ASN A N 1
ATOM 2648 C CA . ASN A 1 325 ? -8.705 -21.044 35.126 1.00 75.12 325 ASN A CA 1
ATOM 2649 C C . ASN A 1 325 ? -9.067 -19.600 35.496 1.00 75.12 325 ASN A C 1
ATOM 2651 O O . ASN A 1 325 ? -8.720 -19.135 36.581 1.00 75.12 325 ASN A O 1
ATOM 2655 N N . LYS A 1 326 ? -9.835 -18.904 34.648 1.00 73.00 326 LYS A N 1
ATOM 2656 C CA . LYS A 1 326 ? -10.331 -17.549 34.938 1.00 73.00 326 LYS A CA 1
ATOM 2657 C C . LYS A 1 326 ? -11.258 -17.516 36.153 1.00 73.00 326 LYS A C 1
ATOM 2659 O O . LYS A 1 326 ? -11.154 -16.600 36.966 1.00 73.00 326 LYS A O 1
ATOM 2664 N N . LYS A 1 327 ? -12.142 -18.509 36.307 1.00 65.50 327 LYS A N 1
ATOM 2665 C CA . LYS A 1 327 ? -13.016 -18.624 37.489 1.00 65.50 327 LYS A CA 1
ATOM 2666 C C . LYS A 1 327 ? -12.224 -18.936 38.759 1.00 65.50 327 LYS A C 1
ATOM 2668 O O . LYS A 1 327 ? -12.512 -18.343 39.796 1.00 65.50 327 LYS A O 1
ATOM 2673 N N . PHE A 1 328 ? -11.223 -19.813 38.684 1.00 63.22 328 PHE A N 1
ATOM 2674 C CA . PHE A 1 328 ? -10.337 -20.110 39.811 1.00 63.22 328 PHE A CA 1
ATOM 2675 C C . PHE A 1 328 ? -9.530 -18.880 40.236 1.00 63.22 328 PHE A C 1
ATOM 2677 O O . PHE A 1 328 ? -9.569 -18.527 41.410 1.00 63.22 328 PHE A O 1
ATOM 2684 N N . ALA A 1 329 ? -8.898 -18.173 39.295 1.00 70.56 329 ALA A N 1
ATOM 2685 C CA . ALA A 1 329 ? -8.119 -16.968 39.583 1.00 70.56 329 ALA A CA 1
ATOM 2686 C C . ALA A 1 329 ? -8.973 -15.857 40.220 1.00 70.56 329 ALA A C 1
ATOM 2688 O O . ALA A 1 329 ? -8.580 -15.277 41.230 1.00 70.56 329 ALA A O 1
ATOM 2689 N N . ALA A 1 330 ? -10.177 -15.612 39.689 1.00 57.25 330 ALA A N 1
ATOM 2690 C CA . ALA A 1 330 ? -11.110 -14.645 40.269 1.00 57.25 330 ALA A CA 1
ATOM 2691 C C . ALA A 1 330 ? -11.569 -15.047 41.684 1.00 57.25 330 ALA A C 1
ATOM 2693 O O . ALA A 1 330 ? -11.737 -14.191 42.551 1.00 57.25 330 ALA A O 1
ATOM 2694 N N . THR A 1 331 ? -11.747 -16.349 41.936 1.00 63.47 331 THR A N 1
ATOM 2695 C CA . THR A 1 331 ? -12.110 -16.869 43.265 1.00 63.47 331 THR A CA 1
ATOM 2696 C C . THR A 1 331 ? -10.953 -16.726 44.253 1.00 63.47 331 THR A C 1
ATOM 2698 O O . THR A 1 331 ? -11.166 -16.327 45.395 1.00 63.47 331 THR A O 1
ATOM 2701 N N . GLU A 1 332 ? -9.723 -17.003 43.821 1.00 71.12 332 GLU A N 1
ATOM 2702 C CA . GLU A 1 332 ? -8.523 -16.849 44.643 1.00 71.12 332 GLU A CA 1
ATOM 2703 C C . GLU A 1 332 ? -8.280 -15.377 45.006 1.00 71.12 332 GLU A C 1
ATOM 2705 O O . GLU A 1 332 ? -7.992 -15.055 46.159 1.00 71.12 332 GLU A O 1
ATOM 2710 N N . GLU A 1 333 ? -8.460 -14.464 44.050 1.00 71.38 333 GLU A N 1
ATOM 2711 C CA . GLU A 1 333 ? -8.352 -13.023 44.276 1.00 71.38 333 GLU A CA 1
ATOM 2712 C C . GLU A 1 333 ? -9.434 -12.508 45.233 1.00 71.38 333 GLU A C 1
ATOM 2714 O O . GLU A 1 333 ? -9.117 -11.783 46.178 1.00 71.38 333 GLU A O 1
ATOM 2719 N N . ALA A 1 334 ? -10.687 -12.942 45.061 1.00 58.97 334 ALA A N 1
ATOM 2720 C CA . ALA A 1 334 ? -11.772 -12.612 45.981 1.00 58.97 334 ALA A CA 1
ATOM 2721 C C . ALA A 1 334 ? -11.517 -13.166 47.392 1.00 58.97 334 ALA A C 1
ATOM 2723 O O . ALA A 1 334 ? -11.713 -12.453 48.375 1.00 58.97 334 ALA A O 1
ATOM 2724 N N . SER A 1 335 ? -11.025 -14.405 47.508 1.00 63.78 335 SER A N 1
ATOM 2725 C CA . SER A 1 335 ? -10.656 -15.006 48.794 1.00 63.78 335 SER A CA 1
ATOM 2726 C C . SER A 1 335 ? -9.531 -14.222 49.468 1.00 63.78 335 SER A C 1
ATOM 2728 O O . SER A 1 335 ? -9.620 -13.921 50.657 1.00 63.78 335 SER A O 1
ATOM 2730 N N . ARG A 1 336 ? -8.495 -13.840 48.713 1.00 74.62 336 ARG A N 1
ATOM 2731 C CA . ARG A 1 336 ? -7.379 -13.028 49.212 1.00 74.62 336 ARG A CA 1
ATOM 2732 C C . ARG A 1 336 ? -7.860 -11.659 49.689 1.00 74.62 336 ARG A C 1
ATOM 2734 O O . ARG A 1 336 ? -7.485 -11.225 50.775 1.00 74.62 336 ARG A O 1
ATOM 2741 N N . TRP A 1 337 ? -8.718 -11.002 48.911 1.00 70.00 337 TRP A N 1
ATOM 2742 C CA . TRP A 1 337 ? -9.322 -9.723 49.276 1.00 70.00 337 TRP A CA 1
ATOM 2743 C C . TRP A 1 337 ? -10.173 -9.830 50.547 1.00 70.00 337 TRP A C 1
ATOM 2745 O O . TRP A 1 337 ? -10.029 -8.997 51.440 1.00 70.00 337 TRP A O 1
ATOM 2755 N N . 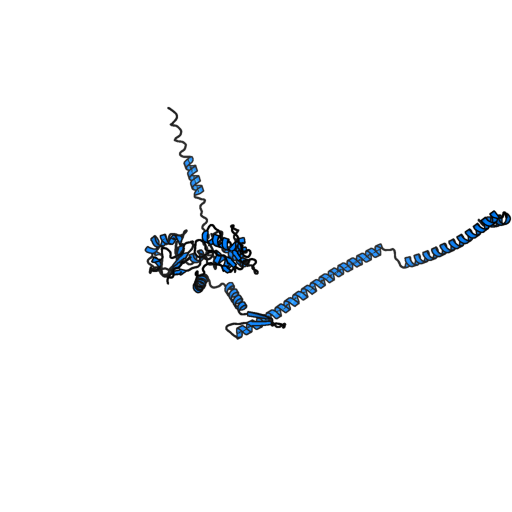LEU A 1 338 ? -10.994 -10.879 50.674 1.00 71.06 338 LEU A N 1
ATOM 2756 C CA . LEU A 1 338 ? -11.783 -11.143 51.881 1.00 71.06 338 LEU A CA 1
ATOM 2757 C C . LEU A 1 338 ? -10.891 -11.370 53.105 1.00 71.06 338 LEU A C 1
ATOM 2759 O O . LEU A 1 338 ? -11.190 -10.842 54.172 1.00 71.06 338 LEU A O 1
ATOM 2763 N N . SER A 1 339 ? -9.784 -12.106 52.967 1.00 75.75 339 SER A N 1
ATOM 2764 C CA . SER A 1 339 ? -8.830 -12.309 54.065 1.00 75.75 339 SER A CA 1
ATOM 2765 C C . SER A 1 339 ? -8.157 -11.005 54.498 1.00 75.75 339 SER A C 1
ATOM 2767 O O . SER A 1 339 ? -8.062 -10.744 55.697 1.00 75.75 339 SER A O 1
ATOM 2769 N N . ILE A 1 340 ? -7.742 -10.162 53.545 1.00 81.62 340 ILE A N 1
ATOM 2770 C CA . ILE A 1 340 ? -7.175 -8.837 53.839 1.00 81.62 340 ILE A CA 1
ATOM 2771 C C . ILE A 1 340 ? -8.219 -7.963 54.541 1.00 81.62 340 ILE A C 1
ATOM 2773 O O . ILE A 1 340 ? -7.937 -7.405 55.598 1.00 81.62 340 ILE A O 1
ATOM 2777 N N . LYS A 1 341 ? -9.448 -7.899 54.018 1.00 80.62 341 LYS A N 1
ATOM 2778 C CA . LYS A 1 341 ? -10.530 -7.113 54.623 1.00 80.62 341 LYS A CA 1
ATOM 2779 C C . LYS A 1 341 ? -10.925 -7.603 56.009 1.00 80.62 341 LYS A C 1
ATOM 2781 O O . LYS A 1 341 ? -11.188 -6.780 56.877 1.00 80.62 341 LYS A O 1
ATOM 2786 N N . ALA A 1 342 ? -10.940 -8.913 56.244 1.00 84.06 342 ALA A N 1
ATOM 2787 C CA . ALA A 1 342 ? -11.197 -9.473 57.567 1.00 84.06 342 ALA A CA 1
ATOM 2788 C C . ALA A 1 342 ? -10.098 -9.089 58.571 1.00 84.06 342 ALA A C 1
ATOM 2790 O O . ALA A 1 342 ? -10.407 -8.772 59.717 1.00 84.06 342 ALA A O 1
ATOM 2791 N N . ALA A 1 343 ? -8.830 -9.075 58.145 1.00 82.00 343 ALA A N 1
ATOM 2792 C CA . ALA A 1 343 ? -7.723 -8.619 58.981 1.00 82.00 343 ALA A CA 1
ATOM 2793 C C . ALA A 1 343 ? -7.815 -7.113 59.285 1.00 82.00 343 ALA A C 1
ATOM 2795 O O . ALA A 1 343 ? -7.657 -6.718 60.436 1.00 82.00 343 ALA A O 1
ATOM 2796 N N . GLU A 1 344 ? -8.133 -6.285 58.286 1.00 86.38 344 GLU A N 1
ATOM 2797 C CA . GLU A 1 344 ? -8.354 -4.843 58.468 1.00 86.38 344 GLU A CA 1
ATOM 2798 C C . GLU A 1 344 ? -9.512 -4.557 59.430 1.00 86.38 344 GLU A C 1
ATOM 2800 O O . GLU A 1 344 ? -9.337 -3.807 60.386 1.00 86.38 344 GLU A O 1
ATOM 2805 N N . LEU A 1 345 ? -10.670 -5.196 59.228 1.00 83.81 345 LEU A N 1
ATOM 2806 C CA . LEU A 1 345 ? -11.839 -5.041 60.100 1.00 83.81 345 LEU A CA 1
ATOM 2807 C C . LEU A 1 345 ? -11.561 -5.523 61.522 1.00 83.81 345 LEU A C 1
ATOM 2809 O O . LEU A 1 345 ? -12.068 -4.936 62.471 1.00 83.81 345 LEU A O 1
ATOM 2813 N N . LYS A 1 346 ? -10.747 -6.572 61.687 1.00 80.62 346 LYS A N 1
ATOM 2814 C CA . LYS A 1 346 ? -10.311 -7.024 63.009 1.00 80.62 346 LYS A CA 1
ATOM 2815 C C . LYS A 1 346 ? -9.470 -5.953 63.705 1.00 80.62 346 LYS A C 1
ATOM 2817 O O . LYS A 1 346 ? -9.729 -5.663 64.865 1.00 80.62 346 LYS A O 1
ATOM 2822 N N . VAL A 1 347 ? -8.517 -5.341 63.001 1.00 89.88 347 VAL A N 1
ATOM 2823 C CA . VAL A 1 347 ? -7.699 -4.242 63.545 1.00 89.88 347 VAL A CA 1
ATOM 2824 C C . VAL A 1 347 ? -8.562 -3.016 63.859 1.00 89.88 347 VAL A C 1
ATOM 2826 O O . VAL A 1 347 ? -8.392 -2.391 64.901 1.00 89.88 347 VAL A O 1
ATOM 2829 N N . GLU A 1 348 ? -9.512 -2.671 62.991 1.00 85.69 348 GLU A N 1
ATOM 2830 C CA . GLU A 1 348 ? -10.448 -1.566 63.220 1.00 85.69 348 GLU A CA 1
ATOM 2831 C C . GLU A 1 348 ? -11.358 -1.828 64.427 1.00 85.69 348 GLU A C 1
ATOM 2833 O O . GLU A 1 348 ? -11.552 -0.931 65.247 1.00 85.69 348 GLU A O 1
ATOM 2838 N N . LEU A 1 349 ? -11.852 -3.059 64.587 1.00 85.12 349 LEU A N 1
ATOM 2839 C CA . LEU A 1 349 ? -12.625 -3.481 65.751 1.00 85.12 349 LEU A CA 1
ATOM 2840 C C . LEU A 1 349 ? -11.781 -3.426 67.025 1.00 85.12 349 LEU A C 1
ATOM 2842 O O . LEU A 1 349 ? -12.228 -2.843 68.003 1.00 85.12 349 LEU A O 1
ATOM 2846 N N . GLU A 1 350 ? -10.558 -3.962 67.013 1.00 86.62 350 GLU A N 1
ATOM 2847 C CA . GLU A 1 350 ? -9.637 -3.898 68.155 1.00 86.62 350 GLU A CA 1
ATOM 2848 C C . GLU A 1 350 ? -9.338 -2.443 68.551 1.00 86.62 350 GLU A C 1
ATOM 2850 O O . GLU A 1 350 ? -9.356 -2.109 69.736 1.00 86.62 350 GLU A O 1
ATOM 2855 N N . ASN A 1 351 ? -9.145 -1.552 67.574 1.00 86.56 351 ASN A N 1
ATOM 2856 C CA . ASN A 1 351 ? -8.956 -0.120 67.809 1.00 86.56 351 ASN A CA 1
ATOM 2857 C C . ASN A 1 351 ? -10.226 0.562 68.336 1.00 86.56 351 ASN A C 1
ATOM 2859 O O . ASN A 1 351 ? -10.144 1.405 69.228 1.00 86.56 351 ASN A O 1
ATOM 2863 N N . SER A 1 352 ? -11.401 0.203 67.813 1.00 75.81 352 SER A N 1
ATOM 2864 C CA . SER A 1 352 ? -12.691 0.717 68.280 1.00 75.81 352 SER A CA 1
ATOM 2865 C C . SER A 1 352 ? -12.986 0.253 69.707 1.00 75.81 352 SER A C 1
ATOM 2867 O O . SER A 1 352 ? -13.345 1.063 70.556 1.00 75.81 352 SER A O 1
ATOM 2869 N N . GLU A 1 353 ? -12.741 -1.019 70.018 1.00 78.25 353 GLU A N 1
ATOM 2870 C CA . GLU A 1 353 ? -12.857 -1.583 71.362 1.00 78.25 353 GLU A CA 1
ATOM 2871 C C . GLU A 1 353 ? -11.843 -0.969 72.327 1.00 78.25 353 GLU A C 1
ATOM 2873 O O . GLU A 1 353 ? -12.192 -0.681 73.471 1.00 78.25 353 GLU A O 1
ATOM 2878 N N . ALA A 1 354 ? -10.601 -0.740 71.893 1.00 81.25 354 ALA A N 1
ATOM 2879 C CA . ALA A 1 354 ? -9.605 -0.020 72.679 1.00 81.25 354 ALA A CA 1
ATOM 2880 C C . ALA A 1 354 ? -10.033 1.433 72.925 1.00 81.25 354 ALA A C 1
ATOM 2882 O O . ALA A 1 354 ? -9.869 1.931 74.035 1.00 81.25 354 ALA A O 1
ATOM 2883 N N . GLY A 1 355 ? -10.648 2.085 71.935 1.00 77.88 355 GLY A N 1
ATOM 2884 C CA . GLY A 1 355 ? -11.242 3.414 72.060 1.00 77.88 355 GLY A CA 1
ATOM 2885 C C . GLY A 1 355 ? -12.425 3.448 73.029 1.00 77.88 355 GLY A C 1
ATOM 2886 O O . GLY A 1 355 ? -12.493 4.339 73.868 1.00 77.88 355 GLY A O 1
ATOM 2887 N N . VAL A 1 356 ? -13.318 2.454 72.986 1.00 72.56 356 VAL A N 1
ATOM 2888 C CA . VAL A 1 356 ? -14.436 2.304 73.934 1.00 72.56 356 VAL A CA 1
ATOM 2889 C C . VAL A 1 356 ? -13.926 1.979 75.335 1.00 72.56 356 VAL A C 1
ATOM 2891 O O . VAL A 1 356 ? -14.442 2.525 76.303 1.00 72.56 356 VAL A O 1
ATOM 2894 N N . LYS A 1 357 ? -12.895 1.137 75.475 1.00 65.88 357 LYS A N 1
ATOM 2895 C CA . LYS A 1 357 ? -12.238 0.867 76.763 1.00 65.88 357 LYS A CA 1
ATOM 2896 C C . LYS A 1 357 ? -11.549 2.117 77.305 1.00 65.88 357 LYS A C 1
ATOM 2898 O O . LYS A 1 357 ? -11.715 2.407 78.480 1.00 65.88 357 LYS A O 1
ATOM 2903 N N . GLY A 1 358 ? -10.843 2.875 76.466 1.00 68.94 358 GLY A N 1
ATOM 2904 C CA . GLY A 1 358 ? -10.250 4.165 76.824 1.00 68.94 358 GLY A CA 1
ATOM 2905 C C . GLY A 1 358 ? -11.312 5.164 77.275 1.00 68.94 358 GLY A C 1
ATOM 2906 O O . GLY A 1 358 ? -11.225 5.687 78.379 1.00 68.94 358 GLY A O 1
ATOM 2907 N N . PHE A 1 359 ? -12.387 5.314 76.500 1.00 64.44 359 PHE A N 1
ATOM 2908 C CA . PHE A 1 359 ? -13.544 6.129 76.868 1.00 64.44 359 PHE A CA 1
ATOM 2909 C C . PHE A 1 359 ? -14.215 5.642 78.158 1.00 64.44 359 PHE A C 1
ATOM 2911 O O . PHE A 1 359 ? -14.621 6.458 78.970 1.00 64.44 359 PHE A O 1
ATOM 2918 N N . SER A 1 360 ? -14.302 4.329 78.386 1.00 54.25 360 SER A N 1
ATOM 2919 C CA . SER A 1 360 ? -14.876 3.739 79.601 1.00 54.25 360 SER A CA 1
ATOM 2920 C C . SER A 1 360 ? -13.985 3.921 80.835 1.00 54.25 360 SER A C 1
ATOM 2922 O O . SER A 1 360 ? -14.506 3.971 81.950 1.00 54.25 360 SER A O 1
ATOM 2924 N N . VAL A 1 361 ? -12.662 3.994 80.656 1.00 59.69 361 VAL A N 1
ATOM 2925 C CA . VAL A 1 361 ? -11.685 4.317 81.708 1.00 59.69 361 VAL A CA 1
ATOM 2926 C C . VAL A 1 361 ? -11.721 5.815 82.016 1.00 59.69 361 VAL A C 1
ATOM 2928 O O . VAL A 1 361 ? -11.751 6.179 83.189 1.00 59.69 361 VAL A O 1
ATOM 2931 N N . ASP A 1 362 ? -11.827 6.665 80.993 1.00 55.84 362 ASP A N 1
ATOM 2932 C CA . ASP A 1 362 ? -12.057 8.108 81.143 1.00 55.84 362 ASP A CA 1
ATOM 2933 C C . ASP A 1 362 ? -13.449 8.405 81.735 1.00 55.84 362 ASP A C 1
ATOM 2935 O O . ASP A 1 362 ? -13.631 9.367 82.481 1.00 55.84 362 ASP A O 1
ATOM 2939 N N . SER A 1 363 ? -14.438 7.538 81.488 1.00 45.19 363 SER A N 1
ATOM 2940 C CA . SER A 1 363 ? -15.787 7.598 82.057 1.00 45.19 363 SER A CA 1
ATOM 2941 C C . SER A 1 363 ? -15.917 6.819 83.371 1.00 45.19 363 SER A C 1
ATOM 2943 O O . SER A 1 363 ? -16.974 6.241 83.636 1.00 45.19 363 SER A O 1
ATOM 2945 N N . GLN A 1 364 ? -14.877 6.816 84.211 1.00 44.59 364 GLN A N 1
ATOM 2946 C CA . GLN A 1 364 ? -14.790 6.216 85.558 1.00 44.59 364 GLN A CA 1
ATOM 2947 C C . GLN A 1 364 ? -15.884 6.653 86.576 1.00 44.59 364 GLN A C 1
ATOM 2949 O O . GLN A 1 364 ? -15.694 6.569 87.786 1.00 44.59 364 GLN A O 1
ATOM 2954 N N . LEU A 1 365 ? -17.050 7.121 86.129 1.00 45.75 365 LEU A N 1
ATOM 2955 C CA . LEU A 1 365 ? -18.142 7.655 86.936 1.00 45.75 365 LEU A CA 1
ATOM 2956 C C . LEU A 1 365 ? -19.365 6.745 87.085 1.00 45.75 365 LEU A C 1
ATOM 2958 O O . LEU A 1 365 ? -20.325 7.160 87.729 1.00 45.75 365 LEU A O 1
ATOM 2962 N N . ILE A 1 366 ? -19.375 5.514 86.569 1.00 55.75 366 ILE A N 1
ATOM 2963 C CA . ILE A 1 366 ? -20.545 4.636 86.753 1.00 55.75 366 ILE A CA 1
ATOM 2964 C C . ILE A 1 366 ? -20.120 3.266 87.286 1.00 55.75 366 ILE A C 1
ATOM 2966 O O . ILE A 1 366 ? -20.263 2.235 86.639 1.00 55.75 366 ILE A O 1
ATOM 2970 N N . ASN A 1 367 ? -19.590 3.264 88.511 1.00 58.09 367 ASN A N 1
ATOM 2971 C CA . ASN A 1 367 ? -19.498 2.055 89.325 1.00 58.09 367 ASN A CA 1
ATOM 2972 C C . ASN A 1 367 ? -20.902 1.725 89.878 1.00 58.09 367 ASN A C 1
ATOM 2974 O O . ASN A 1 367 ? -21.572 2.601 90.431 1.00 58.09 367 ASN A O 1
ATOM 2978 N N . ALA A 1 368 ? -21.361 0.480 89.737 1.00 57.91 368 ALA A N 1
ATOM 2979 C CA . ALA A 1 368 ? -22.652 0.024 90.259 1.00 57.91 368 ALA A CA 1
ATOM 2980 C C . ALA A 1 368 ? -22.776 0.246 91.782 1.00 57.91 368 ALA A C 1
ATOM 2982 O O . ALA A 1 368 ? -23.853 0.600 92.264 1.00 57.91 368 ALA A O 1
ATOM 2983 N N . ASP A 1 369 ? -21.664 0.170 92.520 1.00 59.00 369 ASP A N 1
ATOM 2984 C CA . ASP A 1 369 ? -21.623 0.494 93.951 1.00 59.00 369 ASP A CA 1
ATOM 2985 C C . ASP A 1 369 ? -21.865 1.988 94.210 1.00 59.00 369 ASP A C 1
ATOM 2987 O O . ASP A 1 369 ? -22.558 2.363 95.160 1.00 59.00 369 ASP A O 1
ATOM 2991 N N . ALA A 1 370 ? -21.367 2.861 93.327 1.00 57.84 370 ALA A N 1
ATOM 2992 C CA . ALA A 1 370 ? -21.616 4.297 93.407 1.00 57.84 370 ALA A CA 1
ATOM 2993 C C . ALA A 1 370 ? -23.090 4.623 93.126 1.00 57.84 370 ALA A C 1
ATOM 2995 O O . ALA A 1 370 ? -23.662 5.461 93.818 1.00 57.84 370 ALA A O 1
ATOM 2996 N N . LEU A 1 371 ? -23.737 3.920 92.189 1.00 61.38 371 LEU A N 1
ATOM 2997 C CA . LEU A 1 371 ? -25.180 4.037 91.932 1.00 61.38 371 LEU A CA 1
ATOM 2998 C C . LEU A 1 371 ? -26.021 3.628 93.150 1.00 61.38 371 LEU A C 1
ATOM 3000 O O . LEU A 1 371 ? -26.987 4.317 93.488 1.00 61.38 371 LEU A O 1
ATOM 3004 N N . VAL A 1 372 ? -25.637 2.559 93.856 1.00 70.31 372 VAL A N 1
ATOM 3005 C CA . VAL A 1 372 ? -26.310 2.144 95.096 1.00 70.31 372 VAL A CA 1
ATOM 3006 C C . VAL A 1 372 ? -26.131 3.203 96.186 1.00 70.31 372 VAL A C 1
ATOM 3008 O O . VAL A 1 372 ? -27.124 3.640 96.773 1.00 70.31 372 VAL A O 1
ATOM 3011 N N . VAL A 1 373 ? -24.914 3.705 96.411 1.00 73.56 373 VAL A N 1
ATOM 3012 C CA . VAL A 1 373 ? -24.653 4.769 97.400 1.00 73.56 373 VAL A CA 1
ATOM 3013 C C . VAL A 1 373 ? -25.408 6.059 97.057 1.00 73.56 373 VAL A C 1
ATOM 3015 O O . VAL A 1 373 ? -26.017 6.672 97.941 1.00 73.56 373 VAL A O 1
ATOM 3018 N N . LEU A 1 374 ? -25.445 6.445 95.779 1.00 74.81 374 LEU A N 1
ATOM 3019 C CA . LEU A 1 374 ? -26.158 7.636 95.318 1.00 74.81 374 LEU A CA 1
ATOM 3020 C C . LEU A 1 374 ? -27.674 7.483 95.492 1.00 74.81 374 LEU A C 1
ATOM 3022 O O . LEU A 1 374 ? -28.342 8.422 95.922 1.00 74.81 374 LEU A O 1
ATOM 3026 N N . SER A 1 375 ? -28.222 6.288 95.244 1.00 72.12 375 SER A N 1
ATOM 3027 C CA . SER A 1 375 ? -29.641 5.993 95.479 1.00 72.12 375 SER A CA 1
ATOM 3028 C C . SER A 1 375 ? -30.018 6.086 96.968 1.00 72.12 375 SER A C 1
ATOM 3030 O O . SER A 1 375 ? -31.073 6.630 97.312 1.00 72.12 375 SER A O 1
ATOM 3032 N N . VAL A 1 376 ? -29.123 5.658 97.871 1.00 82.00 376 VAL A N 1
ATOM 3033 C CA . VAL A 1 376 ? -29.291 5.795 99.328 1.00 82.00 376 VAL A CA 1
ATOM 3034 C C . VAL A 1 376 ? -29.230 7.266 99.751 1.00 82.00 376 VAL A C 1
ATOM 3036 O O . VAL A 1 376 ? -30.068 7.712 100.541 1.00 82.00 376 VAL A O 1
ATOM 3039 N N . GLN A 1 377 ? -28.297 8.051 99.203 1.00 83.19 377 GLN A N 1
ATOM 3040 C CA . GLN A 1 377 ? -28.219 9.492 99.467 1.00 83.19 377 GLN A CA 1
ATOM 3041 C C . GLN A 1 377 ? -29.454 10.244 98.956 1.00 83.19 377 GLN A C 1
ATOM 3043 O O . GLN A 1 377 ? -30.000 11.069 99.689 1.00 83.19 377 GLN A O 1
ATOM 3048 N N . LEU A 1 378 ? -29.950 9.923 97.758 1.00 83.00 378 LEU A N 1
ATOM 3049 C CA . LEU A 1 378 ? -31.185 10.488 97.204 1.00 83.00 378 LEU A CA 1
ATOM 3050 C C . LEU A 1 378 ? -32.396 10.181 98.088 1.00 83.00 378 LEU A C 1
ATOM 3052 O O . LEU A 1 378 ? -33.198 11.074 98.367 1.00 83.00 378 LEU A O 1
ATOM 3056 N N . LYS A 1 379 ? -32.508 8.945 98.589 1.00 83.44 379 LYS A N 1
ATOM 3057 C CA . LYS A 1 379 ? -33.561 8.563 99.540 1.00 83.44 379 LYS A CA 1
ATOM 3058 C C . LYS A 1 379 ? -33.455 9.362 100.843 1.00 83.44 379 LYS A C 1
ATOM 3060 O O . LYS A 1 379 ? -34.466 9.866 101.328 1.00 83.44 379 LYS A O 1
ATOM 3065 N N . LYS A 1 380 ? -32.243 9.543 101.378 1.00 85.56 380 LYS A N 1
ATOM 3066 C CA . LYS A 1 380 ? -32.001 10.343 102.591 1.00 85.56 380 LYS A CA 1
ATOM 3067 C C . LYS A 1 380 ? -32.317 11.827 102.380 1.00 85.56 380 LYS A C 1
ATOM 3069 O O . LYS A 1 380 ? -32.885 12.456 103.269 1.00 85.56 380 LYS A O 1
ATOM 3074 N N . MET A 1 381 ? -31.999 12.383 101.210 1.00 82.00 381 MET A N 1
ATOM 3075 C CA . MET A 1 381 ? -32.342 13.765 100.867 1.00 82.00 381 MET A CA 1
ATOM 3076 C C . MET A 1 381 ? -33.847 13.961 100.702 1.00 82.00 381 MET A C 1
ATOM 3078 O O . MET A 1 381 ? -34.376 14.920 101.250 1.00 82.00 381 MET A O 1
ATOM 3082 N N . ARG A 1 382 ? -34.556 13.040 100.037 1.00 80.31 382 ARG A N 1
ATOM 3083 C CA . ARG A 1 382 ? -36.028 13.087 99.963 1.00 80.31 382 ARG A CA 1
ATOM 3084 C C . ARG A 1 382 ? -36.675 13.011 101.347 1.00 80.31 382 ARG A C 1
ATOM 3086 O O . ARG A 1 382 ? -37.606 13.763 101.606 1.00 80.31 382 ARG A O 1
ATOM 3093 N N . GLY A 1 383 ? -36.146 12.172 102.241 1.00 84.69 383 GLY A N 1
ATOM 3094 C CA . GLY A 1 383 ? -36.570 12.136 103.644 1.00 84.69 383 GLY A CA 1
ATOM 3095 C C . GLY A 1 383 ? -36.371 13.483 104.344 1.00 84.69 383 GLY A C 1
ATOM 3096 O O . GLY A 1 383 ? -37.318 14.029 104.893 1.00 84.69 383 GLY A O 1
ATOM 3097 N N . ARG A 1 384 ? -35.177 14.083 104.225 1.00 85.56 384 ARG A N 1
ATOM 3098 C CA . ARG A 1 384 ? -34.898 15.415 104.792 1.00 85.56 384 ARG A CA 1
ATOM 3099 C C . ARG A 1 384 ? -35.798 16.510 104.227 1.00 85.56 384 ARG A C 1
ATOM 3101 O O . ARG A 1 384 ? -36.189 17.387 104.984 1.00 85.56 384 ARG A O 1
ATOM 3108 N N . ILE A 1 385 ? -36.102 16.477 102.929 1.00 85.56 385 ILE A N 1
ATOM 3109 C CA . ILE A 1 385 ? -37.030 17.430 102.304 1.00 85.56 385 ILE A CA 1
ATOM 3110 C C . ILE A 1 385 ? -38.421 17.267 102.924 1.00 85.56 385 ILE A C 1
ATOM 3112 O O . ILE A 1 385 ? -38.979 18.248 103.395 1.00 85.56 385 ILE A O 1
ATOM 3116 N N . SER A 1 386 ? -38.922 16.034 103.042 1.00 85.38 386 SER A N 1
ATOM 3117 C CA . SER A 1 386 ? -40.209 15.760 103.692 1.00 85.38 386 SER A CA 1
ATOM 3118 C C . SER A 1 386 ? -40.246 16.229 105.153 1.00 85.38 386 SER A C 1
ATOM 3120 O O . SER A 1 386 ? -41.228 16.833 105.575 1.00 85.38 386 SER A O 1
ATOM 3122 N N . ASP A 1 387 ? -39.187 15.989 105.931 1.00 83.62 387 ASP A N 1
ATOM 3123 C CA . ASP A 1 387 ? -39.100 16.448 107.324 1.00 83.62 387 ASP A CA 1
ATOM 3124 C C . ASP A 1 387 ? -39.067 17.980 107.412 1.00 83.62 387 ASP A C 1
ATOM 3126 O O . ASP A 1 387 ? -39.682 18.579 108.298 1.00 83.62 387 ASP A O 1
ATOM 3130 N N . MET A 1 388 ? -38.353 18.629 106.486 1.00 83.88 388 MET A N 1
ATOM 3131 C CA . MET A 1 388 ? -38.301 20.085 106.386 1.00 83.88 388 MET A CA 1
ATOM 3132 C C . MET A 1 388 ? -39.649 20.675 105.980 1.00 83.88 388 MET A C 1
ATOM 3134 O O . MET A 1 388 ? -40.017 21.708 106.531 1.00 83.88 388 MET A O 1
ATOM 3138 N N . ASP A 1 389 ? -40.403 20.022 105.097 1.00 83.19 389 ASP A N 1
ATOM 3139 C CA . ASP A 1 389 ? -41.748 20.450 104.707 1.00 83.19 389 ASP A CA 1
ATOM 3140 C C . ASP A 1 389 ? -42.740 20.308 105.867 1.00 83.19 389 ASP A C 1
ATOM 3142 O O . ASP A 1 389 ? -43.501 21.235 106.142 1.00 83.19 389 ASP A O 1
ATOM 3146 N N . ILE A 1 390 ? -42.676 19.214 106.635 1.00 86.88 390 ILE A N 1
ATOM 3147 C CA . ILE A 1 390 ? -43.468 19.052 107.867 1.00 86.88 390 ILE A CA 1
ATOM 3148 C C . ILE A 1 390 ? -43.096 20.139 108.886 1.00 86.88 390 ILE A C 1
ATOM 3150 O O . ILE A 1 390 ? -43.965 20.764 109.506 1.00 86.88 390 ILE A O 1
ATOM 3154 N N . LYS A 1 391 ? -41.797 20.419 109.051 1.00 83.31 391 LYS A N 1
ATOM 3155 C CA . LYS A 1 391 ? -41.327 21.459 109.972 1.00 83.31 391 LYS A CA 1
ATOM 3156 C C . LYS A 1 391 ? -41.741 22.854 109.508 1.00 83.31 391 LYS A C 1
ATOM 3158 O O . LYS A 1 391 ? -42.175 23.657 110.327 1.00 83.31 391 LYS A O 1
ATOM 3163 N N . ARG A 1 392 ? -41.692 23.123 108.206 1.00 78.69 392 ARG A N 1
ATOM 3164 C CA . ARG A 1 392 ? -42.196 24.356 107.607 1.00 78.69 392 ARG A CA 1
ATOM 3165 C C . ARG A 1 392 ? -43.696 24.511 107.842 1.00 78.69 392 ARG A C 1
ATOM 3167 O O . ARG A 1 392 ? -44.092 25.543 108.362 1.00 78.69 392 ARG A O 1
ATOM 3174 N N . ALA A 1 393 ? -44.503 23.489 107.567 1.00 84.06 393 ALA A N 1
ATOM 3175 C CA . ALA A 1 393 ? -45.951 23.533 107.778 1.00 84.06 393 ALA A CA 1
ATOM 3176 C C . ALA A 1 393 ? -46.321 23.767 109.256 1.00 84.06 393 ALA A C 1
ATOM 3178 O O . ALA A 1 393 ? -47.218 24.552 109.569 1.00 84.06 393 ALA A O 1
ATOM 3179 N N . SER A 1 394 ? -45.603 23.131 110.191 1.00 81.19 394 SER A N 1
ATOM 3180 C CA . SER A 1 394 ? -45.805 23.366 111.630 1.00 81.19 394 SER A CA 1
ATOM 3181 C C . SER A 1 394 ? -45.384 24.772 112.073 1.00 81.19 394 SER A C 1
ATOM 3183 O O . SER A 1 394 ? -46.090 25.383 112.876 1.00 81.19 394 SER A O 1
ATOM 3185 N N . LEU A 1 395 ? -44.291 25.316 111.525 1.00 82.31 395 LEU A N 1
ATOM 3186 C CA . LEU A 1 395 ? -43.872 26.702 111.758 1.00 82.31 395 LEU A CA 1
ATOM 3187 C C . LEU A 1 395 ? -44.851 27.708 111.144 1.00 82.31 395 LEU A C 1
ATOM 3189 O O . LEU A 1 395 ? -45.168 28.699 111.791 1.00 82.31 395 LEU A O 1
ATOM 3193 N N . GLU A 1 396 ? -45.370 27.450 109.943 1.00 80.56 396 GLU A N 1
ATOM 3194 C CA . GLU A 1 396 ? -46.398 28.272 109.293 1.00 80.56 396 GLU A CA 1
ATOM 3195 C C . GLU A 1 396 ? -47.687 28.278 110.126 1.00 80.56 396 GLU A C 1
ATOM 3197 O O . GLU A 1 396 ? -48.196 29.348 110.451 1.00 80.56 396 GLU A O 1
ATOM 3202 N N . THR A 1 397 ? -48.139 27.111 110.596 1.00 83.50 397 THR A N 1
ATOM 3203 C CA . THR A 1 397 ? -49.299 27.001 111.498 1.00 83.50 397 THR A CA 1
ATOM 3204 C C . THR A 1 397 ? -49.061 27.742 112.819 1.00 83.50 397 THR A C 1
ATOM 3206 O O . THR A 1 397 ? -49.956 28.409 113.341 1.00 83.50 397 THR A O 1
ATOM 3209 N N . ALA A 1 398 ? -47.860 27.631 113.395 1.00 76.00 398 ALA A N 1
ATOM 3210 C CA . ALA A 1 398 ? -47.500 28.361 114.608 1.00 76.00 398 ALA A CA 1
ATOM 3211 C C . ALA A 1 398 ? -47.499 29.879 114.368 1.00 76.00 398 ALA A C 1
ATOM 3213 O O . ALA A 1 398 ? -47.993 30.629 115.208 1.00 76.00 398 ALA A O 1
ATOM 3214 N N . LEU A 1 399 ? -47.003 30.325 113.213 1.00 78.25 399 LEU A N 1
ATOM 3215 C CA . LEU A 1 399 ? -46.960 31.727 112.812 1.00 78.25 399 LEU A CA 1
ATOM 3216 C C . LEU A 1 399 ? -48.364 32.288 112.552 1.00 78.25 399 LEU A C 1
ATOM 3218 O O . LEU A 1 399 ? -48.643 33.410 112.968 1.00 78.25 399 LEU A O 1
ATOM 3222 N N . GLU A 1 400 ? -49.269 31.522 111.941 1.00 79.56 400 GLU A N 1
ATOM 3223 C CA . GLU A 1 400 ? -50.683 31.897 111.802 1.00 79.56 400 GLU A CA 1
ATOM 3224 C C . GLU A 1 400 ? -51.378 32.025 113.157 1.00 79.56 400 GLU A C 1
ATOM 3226 O O . GLU A 1 400 ? -52.031 33.035 113.420 1.00 79.56 400 GLU A O 1
ATOM 3231 N N . LYS A 1 401 ? -51.180 31.055 114.061 1.00 76.94 401 LYS A N 1
ATOM 3232 C CA . LYS A 1 401 ? -51.702 31.134 115.435 1.00 76.94 401 LYS A CA 1
ATOM 3233 C C . LYS A 1 401 ? -51.176 32.366 116.170 1.00 76.94 401 LYS A C 1
ATOM 3235 O O . LYS A 1 401 ? -51.932 33.023 116.880 1.00 76.94 401 LYS A O 1
ATOM 3240 N N . LEU A 1 402 ? -49.902 32.701 115.976 1.00 71.88 402 LEU A N 1
ATOM 3241 C CA . LEU A 1 402 ? -49.274 33.867 116.591 1.00 71.88 402 LEU A CA 1
ATOM 3242 C C . LEU A 1 402 ? -49.805 35.178 115.987 1.00 71.88 402 LEU A C 1
ATOM 3244 O O . LEU A 1 402 ? -50.122 36.098 116.734 1.00 71.88 402 LEU A O 1
ATOM 3248 N N . LYS A 1 403 ? -50.003 35.248 114.663 1.00 76.94 403 LYS A N 1
ATOM 3249 C CA . LYS A 1 403 ? -50.655 36.389 113.990 1.00 76.94 403 LYS A CA 1
ATOM 3250 C C . LYS A 1 403 ? -52.086 36.611 114.483 1.00 76.94 403 LYS A C 1
ATOM 3252 O O . LYS A 1 403 ? -52.443 37.748 114.782 1.00 76.94 403 LYS A O 1
ATOM 3257 N N . HIS A 1 404 ? -52.880 35.546 114.609 1.00 73.94 404 HIS A N 1
ATOM 3258 C CA . HIS A 1 404 ? -54.236 35.633 115.156 1.00 73.94 404 HIS A CA 1
ATOM 3259 C C . HIS A 1 404 ? -54.238 36.101 116.618 1.00 73.94 404 HIS A C 1
ATOM 3261 O O . HIS A 1 404 ? -55.010 36.993 116.957 1.00 73.94 404 HIS A O 1
ATOM 3267 N N . ALA A 1 405 ? -53.339 35.578 117.460 1.00 69.50 405 ALA A N 1
ATOM 3268 C CA . ALA A 1 405 ? -53.223 35.986 118.864 1.00 69.50 405 ALA A CA 1
ATOM 3269 C C . ALA A 1 405 ? -52.789 37.457 119.037 1.00 69.50 405 ALA A C 1
ATOM 3271 O O . ALA A 1 405 ? -53.256 38.141 119.947 1.00 69.50 405 ALA A O 1
ATOM 3272 N N . VAL A 1 406 ? -51.927 37.965 118.147 1.00 69.44 406 VAL A N 1
ATOM 3273 C CA . VAL A 1 406 ? -51.519 39.382 118.117 1.00 69.44 406 VAL A CA 1
ATOM 3274 C C . VAL A 1 406 ? -52.681 40.294 117.708 1.00 69.44 406 VAL A C 1
ATOM 3276 O O . VAL A 1 406 ? -52.813 41.383 118.259 1.00 69.44 406 VAL A O 1
ATOM 3279 N N . GLN A 1 407 ? -53.552 39.859 116.793 1.00 71.81 407 GLN A N 1
ATOM 3280 C CA . GLN A 1 407 ? -54.736 40.630 116.387 1.00 71.81 407 GLN A CA 1
ATOM 3281 C C . GLN A 1 407 ? -55.859 40.626 117.437 1.00 71.81 407 GLN A C 1
ATOM 3283 O O . GLN A 1 407 ? -56.611 41.595 117.508 1.00 71.81 407 GLN A O 1
ATOM 3288 N N . SER A 1 408 ? -55.975 39.579 118.260 1.00 69.06 408 SER A N 1
ATOM 3289 C CA . SER A 1 408 ? -57.004 39.472 119.307 1.00 69.06 408 SER A CA 1
ATOM 3290 C C . SER A 1 408 ? -56.611 40.088 120.659 1.00 69.06 408 SER A C 1
ATOM 3292 O O . SER A 1 408 ? -57.437 40.108 121.566 1.00 69.06 408 SER A O 1
ATOM 3294 N N . GLY A 1 409 ? -55.377 40.587 120.815 1.00 61.19 409 GLY A N 1
ATOM 3295 C CA . GLY A 1 409 ? -54.915 41.274 122.032 1.00 61.19 409 GLY A CA 1
ATOM 3296 C C . GLY A 1 409 ? -54.725 40.376 123.264 1.00 61.19 409 GLY A C 1
ATOM 3297 O O . GLY A 1 409 ? -54.723 40.880 124.385 1.00 61.19 409 GLY A O 1
ATOM 3298 N N . ASP A 1 410 ? -54.571 39.060 123.079 1.00 64.00 410 ASP A N 1
ATOM 3299 C CA . ASP A 1 410 ? -54.541 38.089 124.181 1.00 64.00 410 ASP A CA 1
ATOM 3300 C C . ASP A 1 410 ? -53.102 37.776 124.647 1.00 64.00 410 ASP A C 1
ATOM 3302 O O . ASP A 1 410 ? -52.401 36.898 124.125 1.00 64.00 410 ASP A O 1
ATOM 3306 N N . SER A 1 411 ? -52.637 38.535 125.643 1.00 59.41 411 SER A N 1
ATOM 3307 C CA . SER A 1 411 ? -51.251 38.550 126.135 1.00 59.41 411 SER A CA 1
ATOM 3308 C C . SER A 1 411 ? -50.755 37.206 126.693 1.00 59.41 411 SER A C 1
ATOM 3310 O O . SER A 1 411 ? -49.548 36.955 126.708 1.00 59.41 411 SER A O 1
ATOM 3312 N N . GLN A 1 412 ? -51.651 36.318 127.141 1.00 63.38 412 GLN A N 1
ATOM 3313 C CA . GLN A 1 412 ? -51.270 35.023 127.725 1.00 63.38 412 GLN A CA 1
ATOM 3314 C C . GLN A 1 412 ? -50.908 33.969 126.664 1.00 63.38 412 GLN A C 1
ATOM 3316 O O . GLN A 1 412 ? -50.022 33.140 126.893 1.00 63.38 412 GLN A O 1
ATOM 3321 N N . ILE A 1 413 ? -51.534 34.012 125.483 1.00 63.59 413 ILE A N 1
ATOM 3322 C CA . ILE A 1 413 ? -51.264 33.071 124.381 1.00 63.59 413 ILE A CA 1
ATOM 3323 C C . ILE A 1 413 ? -49.951 33.430 123.667 1.00 63.59 413 ILE A C 1
ATOM 3325 O O . ILE A 1 413 ? -49.166 32.540 123.325 1.00 63.59 413 ILE A O 1
ATOM 3329 N N . ILE A 1 414 ? -49.664 34.728 123.524 1.00 61.22 414 ILE A N 1
ATOM 3330 C CA . ILE A 1 414 ? -48.412 35.239 122.942 1.00 61.22 414 ILE A CA 1
ATOM 3331 C C . ILE A 1 414 ? -47.202 34.808 123.788 1.00 61.22 414 ILE A C 1
ATOM 3333 O O . ILE A 1 414 ? -46.220 34.301 123.243 1.00 61.22 414 ILE A O 1
ATOM 3337 N N . ALA A 1 415 ? -47.287 34.918 125.120 1.00 61.34 415 ALA A N 1
ATOM 3338 C CA . ALA A 1 415 ? -46.206 34.521 126.027 1.00 61.34 415 ALA A CA 1
ATOM 3339 C C . ALA A 1 415 ? -45.907 33.007 125.985 1.00 61.34 415 ALA A C 1
ATOM 3341 O O . ALA A 1 415 ? -44.747 32.597 126.038 1.00 61.34 415 ALA A O 1
ATOM 3342 N N . LYS A 1 416 ? -46.939 32.166 125.835 1.00 65.12 416 LYS A N 1
ATOM 3343 C CA . LYS A 1 416 ? -46.792 30.701 125.801 1.00 65.12 416 LYS A CA 1
ATOM 3344 C C . LYS A 1 416 ? -46.213 30.183 124.476 1.00 65.12 416 LYS A C 1
ATOM 3346 O O . LYS A 1 416 ? -45.497 29.186 124.480 1.00 65.12 416 LYS A O 1
ATOM 3351 N N . LEU A 1 417 ? -46.493 30.856 123.356 1.00 61.31 417 LEU A N 1
ATOM 3352 C CA . LEU A 1 417 ? -45.935 30.513 122.039 1.00 61.31 417 LEU A CA 1
ATOM 3353 C C . LEU A 1 417 ? -44.516 31.070 121.834 1.00 61.31 417 LEU A C 1
ATOM 3355 O O . LEU A 1 417 ? -43.688 30.388 121.236 1.00 61.31 417 LEU A O 1
ATOM 3359 N N . ALA A 1 418 ? -44.201 32.252 122.377 1.00 59.50 418 ALA A N 1
ATOM 3360 C CA . ALA A 1 418 ? -42.850 32.822 122.332 1.00 59.50 418 ALA A CA 1
ATOM 3361 C C . ALA A 1 418 ? -41.847 32.068 123.232 1.00 59.50 418 ALA A C 1
ATOM 3363 O O . ALA A 1 418 ? -40.669 31.971 122.898 1.00 59.50 418 ALA A O 1
ATOM 3364 N N . GLY A 1 419 ? -42.310 31.477 124.341 1.00 58.69 419 GLY A N 1
ATOM 3365 C CA . GLY A 1 419 ? -41.474 30.707 125.272 1.00 58.69 419 GLY A CA 1
ATOM 3366 C C . GLY A 1 419 ? -40.972 29.348 124.758 1.00 58.69 419 GLY A C 1
ATOM 3367 O O . GLY A 1 419 ? -40.102 28.760 125.393 1.00 58.69 419 GLY A O 1
ATOM 3368 N N . ASN A 1 420 ? -41.478 28.858 123.620 1.00 56.34 420 ASN A N 1
ATOM 3369 C CA . ASN A 1 420 ? -41.042 27.602 122.985 1.00 56.34 420 ASN A CA 1
ATOM 3370 C C . ASN A 1 420 ? -40.044 27.807 121.825 1.00 56.34 420 ASN A C 1
ATOM 3372 O O . ASN A 1 420 ? -39.690 26.844 121.149 1.00 56.34 420 ASN A O 1
ATOM 3376 N N . ALA A 1 421 ? -39.581 29.039 121.590 1.00 52.47 421 ALA A N 1
ATOM 3377 C CA . ALA A 1 421 ? -38.508 29.347 120.647 1.00 52.47 421 ALA A CA 1
ATOM 3378 C C . ALA A 1 421 ? -37.178 29.539 121.402 1.00 52.47 421 ALA A C 1
ATOM 3380 O O . ALA A 1 421 ? -36.716 30.662 121.603 1.00 52.47 421 ALA A O 1
ATOM 3381 N N . ARG A 1 422 ? -36.578 28.435 121.853 1.00 40.72 422 ARG A N 1
ATOM 3382 C CA . ARG A 1 422 ? -35.165 28.361 122.246 1.00 40.72 422 ARG A CA 1
ATOM 3383 C C . ARG A 1 422 ? -34.497 27.193 121.549 1.00 40.72 422 ARG A C 1
ATOM 3385 O O . ARG A 1 422 ? -35.140 26.122 121.481 1.00 40.72 422 ARG A O 1
#

InterPro domains:
  IPR050445 Bacterial polysaccharide biosynthesis and export [PTHR32309] (276-412)

Sequence (422 aa):
MKLLLSVNSYVSRQNMLFISLLFCFVSLFSIAESKDRRPTLPFITGDAFRSIADHIFDVEIQDINPDNVKERDVIFVSSNRLREFFGIVHPKIHSRYILITHNSDTGVPGEFSSFLNDEKILVWFGQNVTNYVHEKLIPIPIGLTNRYNSLGDPVHIESAMKRIARKKKYLLYLNAPLHTNRNVREKAYKYFEDKNFCVKVRRRVPVDRFFDHISRSKFVVSPRGNGLDCHRTWEALYLGAIPIVREPNYYNPITLLETISWFAKDEPTEVQIFNAVVDATIEAISVSNIRKSLVFSIRVITEDPEKSALIANTLADLYIQDSLNKKFAATEEASRWLSIKAAELKVELENSEAGVKGFSVDSQLINADALVVLSVQLKKMRGRISDMDIKRASLETALEKLKHAVQSGDSQIIAKLAGNAR

Organism: Aerophobetes bacterium (NCBI:txid2030807)

Secondary structure (DSSP, 8-state):
---SSSSSSSSTTHHHHHHHHHHHHHSSS-----------TTS-BHHHHHHT-SEEESSS-----GGGPPTT-EEEEEGGGHHHIIIIIGGG--S-EEEEEESSS--SSGGGGGGGG-TTEEEEEEET--S---TTEEEE---BPPTTSTT--HHHHHHHHHT--SS--EEEEE---TTSSHHHHHHHHHHTTT-TTEEE--S---HHHHHHHHHTEEEEE----SSSS-HHHHHHHHTT-EEE-S--TT--HHHHHHHHHHH--SPPPHHHHHHHHHHHHHHHEEEEEPTTSSPEEEEE--S-HHHHHHHHHHHHHHHHHHHHHHHHHHHHHHHHHHHHHHHHHHHHHHHHHHHHHHHHHHTTT--HHHHHHHHHHHHHHHHHHHHHHHHHHHHHHHHHHHHHHHHTT-HHHHHHHHTT--